Protein AF-A0A2A6BAC3-F1 (afdb_monomer_lite)

Sequence (388 aa):
MCHINDGVEGLDETTTSQSVTVTSRPELYAGLLPLTILSLFLYYRVLLKIYISRKILAYSSFFYKMTWSLAIYDISYVILYFVVEIPQGWQELYGFYHSLNCTVFPQLHWAHQWMSYLAEFSGITLMSISRMLALCYPEGKLSRFVFFFQPPRHYDYHPVALSITRLGDEYSIKFNSNVTIVTSTGGALISAMCYFRIFLALRKRPYRSWNQEVSVIITSFVLFLSLCLMCAYYVVYKYSLISENYDLFFTLRHYTFIVTFFIALVNPWCLMITNDGRIARPHCPSPSPRQNAAATFALQLSAVYFNPSLIKHIRSAPRAQFFRLPLCMRIHSKEPEAHSQRRPETTLRLLSDSLHSLTRYSSYIYFICYYKYCRTSAVDKLLLVRCI

Structure (mmCIF, N/CA/C/O backbone):
data_AF-A0A2A6BAC3-F1
#
_entry.id   AF-A0A2A6BAC3-F1
#
loop_
_atom_site.group_PDB
_atom_site.id
_atom_site.type_symbol
_atom_site.label_atom_id
_atom_site.label_alt_id
_atom_site.label_comp_id
_atom_site.label_asym_id
_atom_site.label_entity_id
_atom_site.label_seq_id
_atom_site.pdbx_PDB_ins_code
_atom_site.Cartn_x
_atom_site.Cartn_y
_atom_site.Cartn_z
_atom_site.occupancy
_atom_site.B_iso_or_equiv
_atom_site.auth_seq_id
_atom_site.auth_comp_id
_atom_site.auth_asym_id
_atom_site.auth_atom_id
_atom_site.pdbx_PDB_model_num
ATOM 1 N N . MET A 1 1 ? 2.332 -0.250 -35.971 1.00 38.41 1 MET A N 1
ATOM 2 C CA . MET A 1 1 ? 3.524 -0.751 -36.680 1.00 38.41 1 MET A CA 1
ATOM 3 C C . MET A 1 1 ? 4.694 0.076 -36.184 1.00 38.41 1 MET A C 1
ATOM 5 O O . MET A 1 1 ? 4.818 1.222 -36.587 1.00 38.41 1 MET A O 1
ATOM 9 N N . CYS A 1 2 ? 5.440 -0.436 -35.206 1.00 36.00 2 CYS A N 1
ATOM 10 C CA . CYS A 1 2 ? 6.671 0.200 -34.738 1.00 36.00 2 CYS A CA 1
ATOM 11 C C . CYS A 1 2 ? 7.813 -0.365 -35.584 1.00 36.00 2 CYS A C 1
ATOM 13 O O . CYS A 1 2 ? 8.006 -1.578 -35.591 1.00 36.00 2 CYS A O 1
ATOM 15 N N . HIS A 1 3 ? 8.501 0.496 -36.331 1.00 36.91 3 HIS A N 1
ATOM 16 C CA . HIS A 1 3 ? 9.719 0.135 -37.049 1.00 36.91 3 HIS A CA 1
ATOM 17 C C . HIS A 1 3 ? 10.823 -0.127 -36.022 1.00 36.91 3 HIS A C 1
ATOM 19 O O . HIS A 1 3 ? 11.243 0.785 -35.313 1.00 36.91 3 HIS A O 1
ATOM 25 N N . ILE A 1 4 ? 11.246 -1.383 -35.920 1.00 41.41 4 ILE A N 1
ATOM 26 C CA . ILE A 1 4 ? 12.475 -1.768 -35.233 1.00 41.41 4 ILE A CA 1
ATOM 27 C C . ILE A 1 4 ? 13.597 -1.503 -36.242 1.00 41.41 4 ILE A C 1
ATOM 29 O O . ILE A 1 4 ? 13.579 -2.049 -37.342 1.00 41.41 4 ILE A O 1
ATOM 33 N N . ASN A 1 5 ? 14.490 -0.571 -35.910 1.00 47.16 5 ASN A N 1
ATOM 34 C CA . ASN A 1 5 ? 15.683 -0.283 -36.699 1.00 47.16 5 ASN A CA 1
ATOM 35 C C . ASN A 1 5 ? 16.741 -1.345 -36.382 1.00 47.16 5 ASN A C 1
ATOM 37 O O . ASN A 1 5 ? 17.378 -1.287 -35.331 1.00 47.16 5 ASN A O 1
ATOM 41 N N . ASP A 1 6 ? 16.929 -2.280 -37.308 1.00 50.25 6 ASP A N 1
ATOM 42 C CA . ASP A 1 6 ? 18.064 -3.198 -37.333 1.00 50.25 6 ASP A CA 1
ATOM 43 C C . ASP A 1 6 ? 19.277 -2.439 -37.890 1.00 50.25 6 ASP A C 1
ATOM 45 O O . ASP A 1 6 ? 19.363 -2.165 -39.086 1.00 50.25 6 ASP A O 1
ATOM 49 N N . GLY A 1 7 ? 20.186 -2.008 -37.017 1.00 52.41 7 GLY A N 1
ATOM 50 C CA . GLY A 1 7 ? 21.325 -1.193 -37.434 1.00 52.41 7 GLY A CA 1
ATOM 51 C C . GLY A 1 7 ? 22.388 -1.035 -36.359 1.00 52.41 7 GLY A C 1
ATOM 52 O O . GLY A 1 7 ? 22.685 0.088 -35.966 1.00 52.41 7 GLY A O 1
ATOM 53 N N . VAL A 1 8 ? 22.948 -2.146 -35.872 1.00 50.44 8 VAL A N 1
ATOM 54 C CA . VAL A 1 8 ? 24.216 -2.142 -35.122 1.00 50.44 8 VAL A CA 1
ATOM 55 C C . VAL A 1 8 ? 25.030 -3.366 -35.547 1.00 50.44 8 VAL A C 1
ATOM 57 O O . VAL A 1 8 ? 24.973 -4.419 -34.920 1.00 50.44 8 VAL A O 1
ATOM 60 N N . GLU A 1 9 ? 25.764 -3.228 -36.650 1.00 53.88 9 GLU A N 1
ATOM 61 C CA . GLU A 1 9 ? 26.861 -4.126 -37.017 1.00 53.88 9 GLU A CA 1
ATOM 62 C C . GLU A 1 9 ? 28.175 -3.528 -36.493 1.00 53.88 9 GLU A C 1
ATOM 64 O O . GLU A 1 9 ? 28.493 -2.376 -36.786 1.00 53.88 9 GLU A O 1
ATOM 69 N N . GLY A 1 10 ? 28.942 -4.316 -35.733 1.00 54.19 10 GLY A N 1
ATOM 70 C CA . GLY A 1 10 ? 30.356 -4.046 -35.459 1.00 54.19 10 GLY A CA 1
ATOM 71 C C . GLY A 1 10 ? 30.684 -3.551 -34.050 1.00 54.19 10 GLY A C 1
ATOM 72 O O . GLY A 1 10 ? 31.073 -2.399 -33.877 1.00 54.19 10 GLY A O 1
ATOM 73 N N . LEU A 1 11 ? 30.620 -4.434 -33.048 1.00 51.16 11 LEU A N 1
ATOM 74 C CA . LEU A 1 11 ? 31.412 -4.273 -31.825 1.00 51.16 11 LEU A CA 1
ATOM 75 C C . LEU A 1 11 ? 32.047 -5.616 -31.440 1.00 51.16 11 LEU A C 1
ATOM 77 O O . LEU A 1 11 ? 31.344 -6.609 -31.276 1.00 51.16 11 LEU A O 1
ATOM 81 N N . ASP A 1 12 ? 33.376 -5.612 -31.341 1.00 54.25 12 ASP A N 1
ATOM 82 C CA . ASP A 1 12 ? 34.245 -6.775 -31.149 1.00 54.25 12 ASP A CA 1
ATOM 83 C C . ASP A 1 12 ? 33.863 -7.659 -29.950 1.00 54.25 12 ASP A C 1
ATOM 85 O O . ASP A 1 12 ? 33.737 -7.221 -28.804 1.00 54.25 12 ASP A O 1
ATOM 89 N N . GLU A 1 13 ? 33.754 -8.953 -30.241 1.00 56.00 13 GLU A N 1
ATOM 90 C CA . GLU A 1 13 ? 33.157 -10.014 -29.425 1.00 56.00 13 GLU A CA 1
ATOM 91 C C . GLU A 1 13 ? 34.132 -10.663 -28.414 1.00 56.00 13 GLU A C 1
ATOM 93 O O . GLU A 1 13 ? 33.906 -11.771 -27.934 1.00 56.00 13 GLU A O 1
ATOM 98 N N . THR A 1 14 ? 35.243 -10.006 -28.064 1.00 55.84 14 THR A N 1
ATOM 99 C CA . THR A 1 14 ? 36.324 -10.620 -27.258 1.00 55.84 14 THR A CA 1
ATOM 100 C C . THR A 1 14 ? 36.360 -10.234 -25.777 1.00 55.84 14 THR A C 1
ATOM 102 O O . THR A 1 14 ? 37.326 -10.558 -25.085 1.00 55.84 14 THR A O 1
ATOM 105 N N . THR A 1 15 ? 35.319 -9.596 -25.237 1.00 55.97 15 THR A N 1
ATOM 106 C CA . THR A 1 15 ? 35.277 -9.265 -23.801 1.00 55.97 15 THR A CA 1
ATOM 107 C C . THR A 1 15 ? 34.501 -10.321 -23.023 1.00 55.97 15 THR A C 1
ATOM 109 O O . THR A 1 15 ? 33.284 -10.258 -22.902 1.00 55.97 15 THR A O 1
ATOM 112 N N . THR A 1 16 ? 35.252 -11.294 -22.508 1.00 50.50 16 THR A N 1
ATOM 113 C CA . THR A 1 16 ? 35.003 -12.050 -21.273 1.00 50.50 16 THR A CA 1
ATOM 114 C C . THR A 1 16 ? 33.527 -12.216 -20.914 1.00 50.50 16 THR A C 1
ATOM 116 O O . THR A 1 16 ? 32.970 -11.460 -20.118 1.00 50.50 16 THR A O 1
ATOM 119 N N . SER A 1 17 ? 32.914 -13.266 -21.451 1.00 50.41 17 SER A N 1
ATOM 120 C CA . SER A 1 17 ? 31.657 -13.832 -20.974 1.00 50.41 17 SER A CA 1
ATOM 121 C C . SER A 1 17 ? 31.826 -14.340 -19.536 1.00 50.41 17 SER A C 1
ATOM 123 O O . SER A 1 17 ? 31.877 -15.542 -19.275 1.00 50.41 17 SER A O 1
ATOM 125 N N . GLN A 1 18 ? 31.931 -13.420 -18.574 1.00 52.75 18 GLN A N 1
ATOM 126 C CA . GLN A 1 18 ? 31.479 -13.684 -17.222 1.00 52.75 18 GLN A CA 1
ATOM 127 C C . GLN A 1 18 ? 29.990 -13.948 -17.365 1.00 52.75 18 GLN A C 1
ATOM 129 O O . GLN A 1 18 ? 29.186 -13.025 -17.487 1.00 52.75 18 GLN A O 1
ATOM 134 N N . SER A 1 19 ? 29.634 -15.231 -17.410 1.00 54.03 19 SER A N 1
ATOM 135 C CA . SER A 1 19 ? 28.278 -15.672 -17.151 1.00 54.03 19 SER A CA 1
ATOM 136 C C . SER A 1 19 ? 27.953 -15.187 -15.745 1.00 54.03 19 SER A C 1
ATOM 138 O O . SER A 1 19 ? 28.226 -15.873 -14.758 1.00 54.03 19 SER A O 1
ATOM 140 N N . VAL A 1 20 ? 27.440 -13.960 -15.641 1.00 56.25 20 VAL A N 1
ATOM 141 C CA . VAL A 1 20 ? 26.692 -13.519 -14.478 1.00 56.25 20 VAL A CA 1
ATOM 142 C C . VAL A 1 20 ? 25.560 -14.521 -14.422 1.00 56.25 20 VAL A C 1
ATOM 144 O O . VAL A 1 20 ? 24.591 -14.428 -15.172 1.00 56.25 20 VAL A O 1
ATOM 147 N N . THR A 1 21 ? 25.754 -15.568 -13.624 1.00 52.88 21 THR A N 1
ATOM 148 C CA . THR A 1 21 ? 24.705 -16.493 -13.245 1.00 52.88 21 THR A CA 1
ATOM 149 C C . THR A 1 21 ? 23.685 -15.609 -12.571 1.00 52.88 21 THR A C 1
ATOM 151 O O . THR A 1 21 ? 23.854 -15.241 -11.409 1.00 52.88 21 THR A O 1
ATOM 154 N N . VAL A 1 22 ? 22.694 -15.173 -13.348 1.00 56.53 22 VAL A N 1
ATOM 155 C CA . VAL A 1 22 ? 21.495 -14.519 -12.855 1.00 56.53 22 VAL A CA 1
ATOM 156 C C . VAL A 1 22 ? 20.888 -15.565 -11.942 1.00 56.53 22 VAL A C 1
ATOM 158 O O . VAL A 1 22 ? 20.222 -16.489 -12.405 1.00 56.53 22 VAL A O 1
ATOM 161 N N . THR A 1 23 ? 21.250 -15.502 -10.659 1.00 55.09 23 THR A N 1
ATOM 162 C CA . THR A 1 23 ? 20.747 -16.395 -9.628 1.00 55.09 23 THR A CA 1
ATOM 163 C C . THR A 1 23 ? 19.246 -16.330 -9.753 1.00 55.09 23 THR A C 1
ATOM 165 O O . THR A 1 23 ? 18.627 -15.264 -9.678 1.00 55.09 23 THR A O 1
ATOM 168 N N . SER A 1 24 ? 18.685 -17.469 -10.129 1.00 55.91 24 SER A N 1
ATOM 169 C CA . SER A 1 24 ? 17.324 -17.542 -10.594 1.00 55.91 24 SER A CA 1
ATOM 170 C C . SER A 1 24 ? 16.431 -17.005 -9.473 1.00 55.91 24 SER A C 1
ATOM 172 O O . SER A 1 24 ? 16.376 -17.561 -8.376 1.00 55.91 24 SER A O 1
ATOM 174 N N . ARG A 1 25 ? 15.683 -15.939 -9.778 1.00 63.88 25 ARG A N 1
ATOM 175 C CA . ARG A 1 25 ? 14.660 -15.337 -8.910 1.00 63.88 25 ARG A CA 1
ATOM 176 C C . ARG A 1 25 ? 13.570 -16.294 -8.354 1.00 63.88 25 ARG A C 1
ATOM 178 O O . ARG A 1 25 ? 12.916 -15.872 -7.401 1.00 63.88 25 ARG A O 1
ATOM 185 N N . PRO A 1 26 ? 13.319 -17.534 -8.850 1.00 67.94 26 PRO A N 1
ATOM 186 C CA . PRO A 1 26 ? 12.272 -18.414 -8.326 1.00 67.94 26 PRO A CA 1
ATOM 187 C C . PRO A 1 26 ? 12.331 -18.712 -6.826 1.00 67.94 26 PRO A C 1
ATOM 189 O O . PRO A 1 26 ? 11.279 -18.922 -6.227 1.00 67.94 26 PRO A O 1
ATOM 192 N N . GLU A 1 27 ? 13.513 -18.719 -6.203 1.00 79.25 27 GLU A N 1
ATOM 193 C CA . GLU A 1 27 ? 13.664 -19.157 -4.805 1.00 79.25 27 GLU A CA 1
ATOM 194 C C . GLU A 1 27 ? 12.944 -18.234 -3.813 1.00 79.25 27 GLU A C 1
ATOM 196 O O . GLU A 1 27 ? 12.233 -18.697 -2.918 1.00 79.25 27 GLU A O 1
ATOM 201 N N . LEU A 1 28 ? 13.053 -16.917 -4.009 1.00 78.19 28 LEU A N 1
ATOM 202 C CA . LEU A 1 28 ? 12.398 -15.932 -3.148 1.00 78.19 28 LEU A CA 1
ATOM 203 C C . LEU A 1 28 ? 10.869 -16.040 -3.244 1.00 78.19 28 LEU A C 1
ATOM 205 O O . LEU A 1 28 ? 10.161 -15.952 -2.240 1.00 78.19 28 LEU A O 1
ATOM 209 N N . TYR A 1 29 ? 10.352 -16.291 -4.447 1.00 80.88 29 TYR A N 1
ATOM 210 C CA . TYR A 1 29 ? 8.918 -16.439 -4.690 1.00 80.88 29 TYR A CA 1
ATOM 211 C C . TYR A 1 29 ? 8.372 -17.769 -4.175 1.00 80.88 29 TYR A C 1
ATOM 213 O O . TYR A 1 29 ? 7.253 -17.805 -3.660 1.00 80.88 29 TYR A O 1
ATOM 221 N N . ALA A 1 30 ? 9.168 -18.839 -4.243 1.00 85.69 30 ALA A N 1
ATOM 222 C CA . ALA A 1 30 ? 8.812 -20.134 -3.678 1.00 85.69 30 ALA A CA 1
ATOM 223 C C . ALA A 1 30 ? 8.570 -20.041 -2.162 1.00 85.69 30 ALA A C 1
ATOM 225 O O . ALA A 1 30 ? 7.640 -20.664 -1.655 1.00 85.69 30 ALA A O 1
ATOM 226 N N . GLY A 1 31 ? 9.334 -19.204 -1.448 1.00 85.81 31 GLY A N 1
ATOM 227 C CA . GLY A 1 31 ? 9.107 -18.932 -0.024 1.00 85.81 31 GLY A CA 1
ATOM 228 C C . GLY A 1 31 ? 7.869 -18.070 0.266 1.00 85.81 31 GLY A C 1
ATOM 229 O O . GLY A 1 31 ? 7.180 -18.277 1.266 1.00 85.81 31 GLY A O 1
ATOM 230 N N . LEU A 1 32 ? 7.548 -17.113 -0.609 1.00 87.50 32 LEU A N 1
ATOM 231 C CA . LEU A 1 32 ? 6.438 -16.171 -0.402 1.00 87.50 32 LEU A CA 1
ATOM 232 C C . LEU A 1 32 ? 5.077 -16.735 -0.808 1.00 87.50 32 LEU A C 1
ATOM 234 O O . LEU A 1 32 ? 4.052 -16.321 -0.260 1.00 87.50 32 LEU A O 1
ATOM 238 N N . LEU A 1 33 ? 5.037 -17.673 -1.753 1.00 90.25 33 LEU A N 1
ATOM 239 C CA . LEU A 1 33 ? 3.790 -18.234 -2.264 1.00 90.25 33 LEU A CA 1
ATOM 240 C C . LEU A 1 33 ? 2.962 -18.952 -1.172 1.00 90.25 33 LEU A C 1
ATOM 242 O O . LEU A 1 33 ? 1.773 -18.645 -1.053 1.00 90.25 33 LEU A O 1
ATOM 246 N N . PRO A 1 34 ? 3.526 -19.816 -0.302 1.00 92.31 34 PRO A N 1
ATOM 247 C CA . PRO A 1 34 ? 2.767 -20.415 0.799 1.00 92.31 34 PRO A CA 1
ATOM 248 C C . PRO A 1 34 ? 2.204 -19.371 1.772 1.00 92.31 34 PRO A C 1
ATOM 250 O O . PRO A 1 34 ? 1.044 -19.460 2.178 1.00 92.31 34 PRO A O 1
ATOM 253 N N . LEU A 1 35 ? 2.999 -18.346 2.105 1.00 90.38 35 LEU A N 1
ATOM 254 C CA . LEU A 1 35 ? 2.569 -17.244 2.974 1.00 90.38 35 LEU A CA 1
ATOM 255 C C . LEU A 1 35 ? 1.433 -16.437 2.338 1.00 90.38 35 LEU A C 1
ATOM 257 O O . LEU A 1 35 ? 0.491 -16.041 3.023 1.00 90.38 35 LEU A O 1
ATOM 261 N N . THR A 1 36 ? 1.493 -16.248 1.020 1.00 90.88 36 THR A N 1
ATOM 262 C CA . THR A 1 36 ? 0.441 -15.607 0.226 1.00 90.88 36 THR A CA 1
ATOM 263 C C . THR A 1 36 ? -0.864 -16.378 0.309 1.00 90.88 36 THR A C 1
ATOM 265 O O . THR A 1 36 ? -1.895 -15.808 0.659 1.00 90.88 36 THR A O 1
ATOM 268 N N . ILE A 1 37 ? -0.821 -17.681 0.019 1.00 93.50 37 ILE A N 1
ATOM 269 C CA . ILE A 1 37 ? -2.000 -18.552 0.038 1.00 93.50 37 ILE A CA 1
ATOM 270 C C . ILE A 1 37 ? -2.631 -18.541 1.431 1.00 93.50 37 ILE A C 1
ATOM 272 O O . ILE A 1 37 ? -3.846 -18.374 1.563 1.00 93.50 37 ILE A O 1
ATOM 276 N N . LEU A 1 38 ? -1.803 -18.643 2.475 1.00 93.06 38 LEU A N 1
ATOM 277 C CA . LEU A 1 38 ? -2.262 -18.559 3.856 1.00 93.06 38 LEU A CA 1
ATOM 278 C C . LEU A 1 38 ? -2.930 -17.207 4.141 1.00 93.06 38 LEU A C 1
ATOM 280 O O . LEU A 1 38 ? -4.048 -17.179 4.648 1.00 93.06 38 LEU A O 1
ATOM 284 N N . SER A 1 39 ? -2.296 -16.092 3.777 1.00 90.88 39 SER A N 1
ATOM 285 C CA . SER A 1 39 ? -2.853 -14.749 3.978 1.00 90.88 39 SER A CA 1
ATOM 286 C C . SER A 1 39 ? -4.191 -14.557 3.260 1.00 90.88 39 SER A C 1
ATOM 288 O O . SER A 1 39 ? -5.161 -14.113 3.876 1.00 90.88 39 SER A O 1
ATOM 290 N N . LEU A 1 40 ? -4.296 -14.976 1.995 1.00 93.75 40 LEU A N 1
ATOM 291 C CA . LEU A 1 40 ? -5.539 -14.919 1.219 1.00 93.75 40 LEU A CA 1
ATOM 292 C C . LEU A 1 40 ? -6.664 -15.725 1.880 1.00 93.75 40 LEU A C 1
ATOM 294 O O . LEU A 1 40 ? -7.804 -15.258 1.951 1.00 93.75 40 LEU A O 1
ATOM 298 N N . PHE A 1 41 ? -6.352 -16.903 2.424 1.00 95.00 41 PHE A N 1
ATOM 299 C CA . PHE A 1 41 ? -7.319 -17.698 3.177 1.00 95.00 41 PHE A CA 1
ATOM 300 C C . PHE A 1 41 ? -7.785 -16.982 4.455 1.00 95.00 41 PHE A C 1
ATOM 302 O O . PHE A 1 41 ? -8.981 -16.969 4.761 1.00 95.00 41 PHE A O 1
ATOM 309 N N . LEU A 1 42 ? -6.873 -16.336 5.190 1.00 92.94 42 LEU A N 1
ATOM 310 C CA . LEU A 1 42 ? -7.222 -15.558 6.383 1.00 92.94 42 LEU A CA 1
ATOM 311 C C . LEU A 1 42 ? -8.089 -14.344 6.025 1.00 92.94 42 LEU A C 1
ATOM 313 O O . LEU A 1 42 ? -9.115 -14.122 6.674 1.00 92.94 42 LEU A O 1
ATOM 317 N N . TYR A 1 43 ? -7.750 -13.613 4.961 1.00 94.12 43 TYR A N 1
ATOM 318 C CA . TYR A 1 43 ? -8.584 -12.531 4.437 1.00 94.12 43 TYR A CA 1
ATOM 319 C C . TYR A 1 43 ? -9.984 -13.009 4.083 1.00 94.12 43 TYR A C 1
ATOM 321 O O . TYR A 1 43 ? -10.962 -12.404 4.523 1.00 94.12 43 TYR A O 1
ATOM 329 N N . TYR A 1 44 ? -10.095 -14.113 3.341 1.00 94.50 44 TYR A N 1
ATOM 330 C CA . TYR A 1 44 ? -11.381 -14.703 2.992 1.00 94.50 44 TYR A CA 1
ATOM 331 C C . TYR A 1 44 ? -12.219 -14.990 4.243 1.00 94.50 44 TYR A C 1
ATOM 333 O O . TYR A 1 44 ? -13.382 -14.592 4.305 1.00 94.50 44 TYR A O 1
ATOM 341 N N . ARG A 1 45 ? -11.633 -15.601 5.282 1.00 93.69 45 ARG A N 1
ATOM 342 C CA . ARG A 1 45 ? -12.345 -15.885 6.542 1.00 93.69 45 ARG A CA 1
ATOM 343 C C . ARG A 1 45 ? -12.787 -14.615 7.269 1.00 93.69 45 ARG A C 1
ATOM 345 O O . ARG A 1 45 ? -13.916 -14.565 7.760 1.00 93.69 45 ARG A O 1
ATOM 352 N N . VAL A 1 46 ? -11.926 -13.599 7.346 1.00 90.44 46 VAL A N 1
ATOM 353 C CA . VAL A 1 46 ? -12.247 -12.311 7.986 1.00 90.44 46 VAL A CA 1
ATOM 354 C C . VAL A 1 46 ? -13.376 -11.606 7.236 1.00 90.44 46 VAL A C 1
ATOM 356 O O . VAL A 1 46 ? -14.362 -11.202 7.857 1.00 90.44 46 VAL A O 1
ATOM 359 N N . LEU A 1 47 ? -13.272 -11.509 5.910 1.00 91.94 47 LEU A N 1
ATOM 360 C CA . LEU A 1 47 ? -14.294 -10.910 5.058 1.00 91.94 47 LEU A CA 1
ATOM 361 C C . LEU A 1 47 ? -15.609 -11.684 5.164 1.00 91.94 47 LEU A C 1
ATOM 363 O O . LEU A 1 47 ? -16.643 -11.087 5.443 1.00 91.94 47 LEU A O 1
ATOM 367 N N . LEU A 1 48 ? -15.590 -13.012 5.064 1.00 93.50 48 LEU A N 1
ATOM 368 C CA . LEU A 1 48 ? -16.793 -13.831 5.214 1.00 93.50 48 LEU A CA 1
ATOM 369 C C . LEU A 1 48 ? -17.481 -13.585 6.566 1.00 93.50 48 LEU A C 1
ATOM 371 O O . LEU A 1 48 ? -18.698 -13.395 6.617 1.00 93.50 48 LEU A O 1
ATOM 375 N N . LYS A 1 49 ? -16.712 -13.509 7.660 1.00 90.75 49 LYS A N 1
ATOM 376 C CA . LYS A 1 49 ? -17.245 -13.219 8.999 1.00 90.75 49 LYS A CA 1
ATOM 377 C C . LYS A 1 49 ? -17.881 -11.830 9.073 1.00 90.75 49 LYS A C 1
ATOM 379 O O . LYS A 1 49 ? -18.988 -11.710 9.600 1.00 90.75 49 LYS A O 1
ATOM 384 N N . ILE A 1 50 ? -17.224 -10.796 8.537 1.00 88.25 50 ILE A N 1
ATOM 385 C CA . ILE A 1 50 ? -17.782 -9.432 8.465 1.00 88.25 50 ILE A CA 1
ATOM 386 C C . ILE A 1 50 ? -19.066 -9.425 7.623 1.00 88.25 50 ILE A C 1
ATOM 388 O O . ILE A 1 50 ? -20.065 -8.832 8.028 1.00 88.25 50 ILE A O 1
ATOM 392 N N . TYR A 1 51 ? -19.065 -10.124 6.486 1.00 91.25 51 TYR A N 1
ATOM 393 C CA . TYR A 1 51 ? -20.200 -10.203 5.572 1.00 91.25 51 TYR A CA 1
ATOM 394 C C . TYR A 1 51 ? -21.422 -10.859 6.221 1.00 91.25 51 TYR A C 1
ATOM 396 O O . TYR A 1 51 ? -22.512 -10.287 6.192 1.00 91.25 51 TYR A O 1
ATOM 404 N N . ILE A 1 52 ? -21.249 -12.025 6.849 1.00 91.88 52 ILE A N 1
ATOM 405 C CA . ILE A 1 52 ? -22.331 -12.736 7.548 1.00 91.88 52 ILE A CA 1
ATOM 406 C C . ILE A 1 52 ? -22.853 -11.888 8.717 1.00 91.88 52 ILE A C 1
ATOM 408 O O . ILE A 1 52 ? -24.062 -11.787 8.930 1.00 91.88 52 ILE A O 1
ATOM 412 N N . SER A 1 53 ? -21.952 -11.208 9.430 1.00 87.81 53 SER A N 1
ATOM 413 C CA . SER A 1 53 ? -22.282 -10.432 10.629 1.00 87.81 53 SER A CA 1
ATOM 414 C C . SER A 1 53 ? -22.775 -9.010 10.337 1.00 87.81 53 SER A C 1
ATOM 416 O O . SER A 1 53 ? -23.102 -8.277 11.268 1.00 87.81 53 SER A O 1
ATOM 418 N N . ARG A 1 54 ? -22.899 -8.605 9.064 1.00 85.25 54 ARG A N 1
ATOM 419 C CA . ARG A 1 54 ? -23.247 -7.228 8.656 1.00 85.25 54 ARG A CA 1
ATOM 420 C C . ARG A 1 54 ? -24.586 -6.712 9.192 1.00 85.25 54 ARG A C 1
ATOM 422 O O . ARG A 1 54 ? -24.789 -5.505 9.253 1.00 85.25 54 ARG A O 1
ATOM 429 N N . LYS A 1 55 ? -25.507 -7.615 9.555 1.00 83.50 55 LYS A N 1
ATOM 430 C CA . LYS A 1 55 ? -26.813 -7.263 10.142 1.00 83.50 55 LYS A CA 1
ATOM 431 C C . LYS A 1 55 ? -26.691 -6.750 11.583 1.00 83.50 55 LYS A C 1
ATOM 433 O O . LYS A 1 55 ? -27.593 -6.076 12.067 1.00 83.50 55 LYS A O 1
ATOM 438 N N . ILE A 1 56 ? -25.594 -7.064 12.270 1.00 82.56 56 ILE A N 1
ATOM 439 C CA . ILE A 1 56 ? -25.332 -6.610 13.634 1.00 82.56 56 ILE A CA 1
ATOM 440 C C . ILE A 1 56 ? -24.759 -5.190 13.557 1.00 82.56 56 ILE A C 1
ATOM 442 O O . ILE A 1 56 ? -23.748 -4.961 12.893 1.00 82.56 56 ILE A O 1
ATOM 446 N N . LEU A 1 57 ? -25.372 -4.243 14.278 1.00 74.50 57 LEU A N 1
ATOM 447 C CA . LEU A 1 57 ? -25.029 -2.813 14.231 1.00 74.50 57 LEU A CA 1
ATOM 448 C C . LEU A 1 57 ? -23.522 -2.549 14.433 1.00 74.50 57 LEU A C 1
ATOM 450 O O . LEU A 1 57 ? -22.954 -1.678 13.778 1.00 74.50 57 LEU A O 1
ATOM 454 N N . ALA A 1 58 ? -22.848 -3.351 15.264 1.00 72.50 58 ALA A N 1
ATOM 455 C CA . ALA A 1 58 ? -21.406 -3.255 15.502 1.00 72.50 58 ALA A CA 1
ATOM 456 C C . ALA A 1 58 ? -20.556 -3.400 14.221 1.00 72.50 58 ALA A C 1
ATOM 458 O O . ALA A 1 58 ? -19.583 -2.660 14.045 1.00 72.50 58 ALA A O 1
ATOM 459 N N . TYR A 1 59 ? -20.949 -4.290 13.301 1.00 73.50 59 TYR A N 1
ATOM 460 C CA . TYR A 1 59 ? -20.251 -4.542 12.032 1.00 73.50 59 TYR A CA 1
ATOM 461 C C . TYR A 1 59 ? -20.554 -3.495 10.951 1.00 73.50 59 TYR A C 1
ATOM 463 O O . TYR A 1 59 ? -19.877 -3.453 9.928 1.00 73.50 59 TYR A O 1
ATOM 471 N N . SER A 1 60 ? -21.522 -2.604 11.188 1.00 70.62 60 SER A N 1
ATOM 472 C CA . SER A 1 60 ? -21.801 -1.454 10.315 1.00 70.62 60 SER A CA 1
ATOM 473 C C . SER A 1 60 ? -20.906 -0.239 10.594 1.00 70.62 60 SER A C 1
ATOM 475 O O . SER A 1 60 ? -20.978 0.763 9.874 1.00 70.62 60 SER A O 1
ATOM 477 N N . SER A 1 61 ? -20.061 -0.315 11.631 1.00 80.00 61 SER A N 1
ATOM 478 C CA . SER A 1 61 ? -19.185 0.785 12.031 1.00 80.00 61 SER A CA 1
ATOM 479 C C . SER A 1 61 ? -18.143 1.132 10.963 1.00 80.00 61 SER A C 1
ATOM 481 O O . SER A 1 61 ? -17.749 0.305 10.137 1.00 80.00 61 SER A O 1
ATOM 483 N N . PHE A 1 62 ? -17.679 2.385 10.995 1.00 80.31 62 PHE A N 1
ATOM 484 C CA . PHE A 1 62 ? -16.648 2.901 10.090 1.00 80.31 62 PHE A CA 1
ATOM 485 C C . PHE A 1 62 ? -15.395 2.012 10.068 1.00 80.31 62 PHE A C 1
ATOM 487 O O . PHE A 1 62 ? -14.855 1.744 8.999 1.00 80.31 62 PHE A O 1
ATOM 494 N N . PHE A 1 63 ? -15.006 1.478 11.230 1.00 82.00 63 PHE A N 1
ATOM 495 C CA . PHE A 1 63 ? -13.870 0.573 11.371 1.00 82.00 63 PHE A CA 1
ATOM 496 C C . PHE A 1 63 ? -13.975 -0.650 10.448 1.00 82.00 63 PHE A C 1
ATOM 498 O O . PHE A 1 63 ? -13.095 -0.854 9.621 1.00 82.00 63 PHE A O 1
ATOM 505 N N . TYR A 1 64 ? -15.075 -1.412 10.503 1.00 83.06 64 TYR A N 1
ATOM 506 C CA . TYR A 1 64 ? -15.219 -2.613 9.669 1.00 83.06 64 TYR A CA 1
ATOM 507 C C . TYR A 1 64 ? -15.345 -2.295 8.177 1.00 83.06 64 TYR A C 1
ATOM 509 O O . TYR A 1 64 ? -14.880 -3.077 7.352 1.00 83.06 64 TYR A O 1
ATOM 517 N N . LYS A 1 65 ? -15.920 -1.140 7.812 1.00 84.44 65 LYS A N 1
ATOM 518 C CA . LYS A 1 65 ? -15.956 -0.683 6.410 1.00 84.44 65 LYS A CA 1
ATOM 519 C C . LYS A 1 65 ? -14.556 -0.363 5.881 1.00 84.44 65 LYS A C 1
ATOM 521 O O . LYS A 1 65 ? -14.231 -0.729 4.751 1.00 84.44 65 LYS A O 1
ATOM 526 N N . MET A 1 66 ? -13.723 0.281 6.699 1.00 84.75 66 MET A N 1
ATOM 527 C CA . MET A 1 66 ? -12.322 0.550 6.369 1.00 84.75 66 MET A CA 1
ATOM 528 C C . MET A 1 66 ? -11.517 -0.742 6.277 1.00 84.75 66 MET A C 1
ATOM 530 O O . MET A 1 66 ? -10.823 -0.946 5.289 1.00 84.75 66 MET A O 1
ATOM 534 N N . THR A 1 67 ? -11.676 -1.641 7.249 1.00 87.12 67 THR A N 1
ATOM 535 C CA . THR A 1 67 ? -11.067 -2.975 7.239 1.00 87.12 67 THR A CA 1
ATOM 536 C C . THR A 1 67 ? -11.415 -3.754 5.975 1.00 87.12 67 THR A C 1
ATOM 538 O O . THR A 1 67 ? -10.532 -4.321 5.342 1.00 87.12 67 THR A O 1
ATOM 541 N N . TRP A 1 68 ? -12.693 -3.767 5.594 1.00 89.12 68 TRP A N 1
ATOM 542 C CA . TRP A 1 68 ? -13.154 -4.428 4.379 1.00 89.12 68 TRP A CA 1
ATOM 543 C C . TRP A 1 68 ? -12.496 -3.841 3.130 1.00 89.12 68 TRP A C 1
ATOM 545 O O . TRP A 1 68 ? -12.025 -4.581 2.272 1.00 89.12 68 TRP A O 1
ATOM 555 N N . SER A 1 69 ? -12.459 -2.510 3.032 1.00 89.12 69 SER A N 1
ATOM 556 C CA . SER A 1 69 ? -11.882 -1.820 1.875 1.00 89.12 69 SER A CA 1
ATOM 557 C C . SER A 1 69 ? -10.383 -2.086 1.761 1.00 89.12 69 SER A C 1
ATOM 559 O O . SER A 1 69 ? -9.911 -2.422 0.681 1.00 89.12 69 SER A O 1
ATOM 561 N N . LEU A 1 70 ? -9.657 -1.993 2.878 1.00 91.12 70 LEU A N 1
ATOM 562 C CA . LEU A 1 70 ? -8.224 -2.265 2.939 1.00 91.12 70 LEU A CA 1
ATOM 563 C C . LEU A 1 70 ? -7.914 -3.714 2.547 1.00 91.12 70 LEU A C 1
ATOM 565 O O . LEU A 1 70 ? -7.088 -3.936 1.674 1.00 91.12 70 LEU A O 1
ATOM 569 N N . ALA A 1 71 ? -8.666 -4.679 3.082 1.00 92.50 71 ALA A N 1
ATOM 570 C CA . ALA A 1 71 ? -8.512 -6.086 2.724 1.00 92.50 71 ALA A CA 1
ATOM 571 C C . ALA A 1 71 ? -8.717 -6.355 1.223 1.00 92.50 71 ALA A C 1
ATOM 573 O O . ALA A 1 71 ? -8.026 -7.195 0.657 1.00 92.50 71 ALA A O 1
ATOM 574 N N . ILE A 1 72 ? -9.645 -5.652 0.558 1.00 91.81 72 ILE A N 1
ATOM 575 C CA . ILE A 1 72 ? -9.793 -5.763 -0.901 1.00 91.81 72 ILE A CA 1
ATOM 576 C C . ILE A 1 72 ? -8.526 -5.279 -1.605 1.00 91.81 72 ILE A C 1
ATOM 578 O O . ILE A 1 72 ? -8.044 -5.985 -2.489 1.00 91.81 72 ILE A O 1
ATOM 582 N N . TYR A 1 73 ? -7.990 -4.115 -1.218 1.00 93.44 73 TYR A N 1
ATOM 583 C CA . TYR A 1 73 ? -6.754 -3.588 -1.801 1.00 93.44 73 TYR A CA 1
ATOM 584 C C . TYR A 1 73 ? -5.586 -4.550 -1.591 1.00 93.44 73 TYR A C 1
ATOM 586 O O . TYR A 1 73 ? -4.940 -4.902 -2.573 1.00 93.44 73 TYR A O 1
ATOM 594 N N . ASP A 1 74 ? -5.402 -5.069 -0.377 1.00 94.00 74 ASP A N 1
ATOM 595 C CA . ASP A 1 74 ? -4.335 -6.017 -0.049 1.00 94.00 74 ASP A CA 1
ATOM 596 C C . ASP A 1 74 ? -4.434 -7.303 -0.892 1.00 94.00 74 ASP A C 1
ATOM 598 O O . ASP A 1 74 ? -3.460 -7.718 -1.519 1.00 94.00 74 ASP A O 1
ATOM 602 N N . ILE A 1 75 ? -5.626 -7.911 -0.987 1.00 94.50 75 ILE A N 1
ATOM 603 C CA . ILE A 1 75 ? -5.859 -9.112 -1.811 1.00 94.50 75 ILE A CA 1
ATOM 604 C C . ILE A 1 75 ? -5.570 -8.824 -3.285 1.00 94.50 75 ILE A C 1
ATOM 606 O O . ILE A 1 75 ? -4.865 -9.589 -3.944 1.00 94.50 75 ILE A O 1
ATOM 610 N N . SER A 1 76 ? -6.124 -7.732 -3.815 1.00 94.69 76 SER A N 1
ATOM 611 C CA . SER A 1 76 ? -5.961 -7.376 -5.227 1.00 94.69 76 SER A CA 1
ATOM 612 C C . SER A 1 76 ? -4.514 -7.036 -5.580 1.00 94.69 76 SER A C 1
ATOM 614 O O . SER A 1 76 ? -4.034 -7.473 -6.626 1.00 94.69 76 SER A O 1
ATOM 616 N N . TYR A 1 77 ? -3.802 -6.357 -4.676 1.00 93.75 77 TYR A N 1
ATOM 617 C CA . TYR A 1 77 ? -2.386 -6.048 -4.806 1.00 93.75 77 TYR A CA 1
ATOM 618 C C . TYR A 1 77 ? -1.563 -7.327 -4.880 1.00 93.75 77 TYR A C 1
ATOM 620 O O . TYR A 1 77 ? -0.793 -7.499 -5.818 1.00 93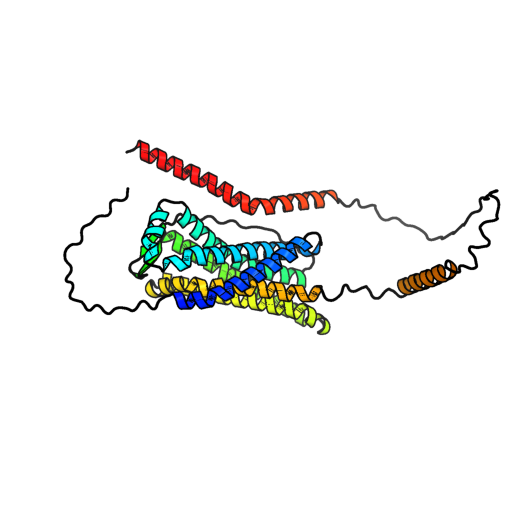.75 77 TYR A O 1
ATOM 628 N N . VAL A 1 78 ? -1.774 -8.252 -3.943 1.00 93.12 78 VAL A N 1
ATOM 629 C CA . VAL A 1 78 ? -1.058 -9.528 -3.899 1.00 93.12 78 VAL A CA 1
ATOM 630 C C . VAL A 1 78 ? -1.306 -10.349 -5.167 1.00 93.12 78 VAL A C 1
ATOM 632 O O . VAL A 1 78 ? -0.354 -10.826 -5.777 1.00 93.12 78 VAL A O 1
ATOM 635 N N . ILE A 1 79 ? -2.557 -10.473 -5.620 1.00 92.81 79 ILE A N 1
ATOM 636 C CA . ILE A 1 79 ? -2.874 -11.212 -6.854 1.00 92.81 79 ILE A CA 1
ATOM 637 C C . ILE A 1 79 ? -2.179 -10.574 -8.062 1.00 92.81 79 ILE A C 1
ATOM 639 O O . ILE A 1 79 ? -1.505 -11.274 -8.817 1.00 92.81 79 ILE A O 1
ATOM 643 N N . LEU A 1 80 ? -2.309 -9.256 -8.246 1.00 92.88 80 LEU A N 1
ATOM 644 C CA . LEU A 1 80 ? -1.676 -8.565 -9.372 1.00 92.88 80 LEU A CA 1
ATOM 645 C C . LEU A 1 80 ? -0.152 -8.620 -9.298 1.00 92.88 80 LEU A C 1
ATOM 647 O O . LEU A 1 80 ? 0.496 -8.771 -10.329 1.00 92.88 80 LEU A O 1
ATOM 651 N N . TYR A 1 81 ? 0.421 -8.581 -8.099 1.00 90.38 81 TYR A N 1
ATOM 652 C CA . TYR A 1 81 ? 1.854 -8.728 -7.903 1.00 90.38 81 TYR A CA 1
ATOM 653 C C . TYR A 1 81 ? 2.350 -10.090 -8.413 1.00 90.38 81 TYR A C 1
ATOM 655 O O . TYR A 1 81 ? 3.277 -10.142 -9.221 1.00 90.38 81 TYR A O 1
ATOM 663 N N . PHE A 1 82 ? 1.690 -11.186 -8.021 1.00 90.81 82 PHE A N 1
ATOM 664 C CA . PHE A 1 82 ? 2.064 -12.535 -8.462 1.00 90.81 82 PHE A CA 1
ATOM 665 C C . PHE A 1 82 ? 1.828 -12.778 -9.953 1.00 90.81 82 PHE A C 1
ATOM 667 O O . PHE A 1 82 ? 2.639 -13.436 -10.599 1.00 90.81 82 PHE A O 1
ATOM 674 N N . VAL A 1 83 ? 0.733 -12.253 -10.503 1.00 91.81 83 VAL A N 1
ATOM 675 C CA . VAL A 1 83 ? 0.360 -12.478 -11.908 1.00 91.81 83 VAL A CA 1
ATOM 676 C C . VAL A 1 83 ? 1.148 -11.578 -12.862 1.00 91.81 83 VAL A C 1
ATOM 678 O O . VAL A 1 83 ? 1.389 -11.970 -13.999 1.00 91.81 83 VAL A O 1
ATOM 681 N N . VAL A 1 84 ? 1.529 -10.370 -12.433 1.00 91.31 84 VAL A N 1
ATOM 682 C CA . VAL A 1 84 ? 2.021 -9.325 -13.343 1.00 91.31 84 VAL A CA 1
ATOM 683 C C . VAL A 1 84 ? 3.397 -8.795 -12.981 1.00 91.31 84 VAL A C 1
ATOM 685 O O . VAL A 1 84 ? 4.160 -8.514 -13.899 1.00 91.31 84 VAL A O 1
ATOM 688 N N . GLU A 1 85 ? 3.740 -8.617 -11.707 1.00 88.00 85 GLU A N 1
ATOM 689 C CA . GLU A 1 85 ? 5.030 -8.018 -11.333 1.00 88.00 85 GLU A CA 1
ATOM 690 C C . GLU A 1 85 ? 6.143 -9.068 -11.247 1.00 88.00 85 GLU A C 1
ATOM 692 O O . GLU A 1 85 ? 7.221 -8.848 -11.788 1.00 88.00 85 GLU A O 1
ATOM 697 N N . ILE A 1 86 ? 5.881 -10.232 -10.644 1.00 87.94 86 ILE A N 1
ATOM 698 C CA . ILE A 1 86 ? 6.859 -11.333 -10.573 1.00 87.94 86 ILE A CA 1
ATOM 699 C C . ILE A 1 86 ? 7.329 -11.774 -11.968 1.00 87.94 86 ILE A C 1
ATOM 701 O O . ILE A 1 86 ? 8.545 -11.835 -12.190 1.00 87.94 86 ILE A O 1
ATOM 705 N N . PRO A 1 87 ? 6.429 -12.032 -12.938 1.00 90.00 87 PRO A N 1
ATOM 706 C CA . PRO A 1 87 ? 6.860 -12.574 -14.218 1.00 90.00 87 PRO A CA 1
ATOM 707 C C . PRO A 1 87 ? 7.573 -11.541 -15.110 1.00 90.00 87 PRO A C 1
ATOM 709 O O . PRO A 1 87 ? 8.194 -11.934 -16.092 1.00 90.00 87 PRO A O 1
ATOM 712 N N . GLN A 1 88 ? 7.597 -10.243 -14.753 1.00 87.19 88 GLN A N 1
ATOM 713 C CA . GLN A 1 88 ? 8.435 -9.235 -15.439 1.00 87.19 88 GLN A CA 1
ATOM 714 C C . GLN A 1 88 ? 9.931 -9.541 -15.326 1.00 87.19 88 GLN A C 1
ATOM 716 O O . GLN A 1 88 ? 10.730 -8.988 -16.075 1.00 87.19 88 GLN A O 1
ATOM 721 N N . GLY A 1 89 ? 10.329 -10.394 -14.380 1.00 83.69 89 GLY A N 1
ATOM 722 C CA . GLY A 1 89 ? 11.699 -10.882 -14.276 1.00 83.69 89 GLY A CA 1
ATOM 723 C C . GLY A 1 89 ? 12.035 -12.070 -15.172 1.00 83.69 89 GLY A C 1
ATOM 724 O O . GLY A 1 89 ? 13.185 -12.496 -15.141 1.00 83.69 89 GLY A O 1
ATOM 725 N N . TRP A 1 90 ? 11.066 -12.641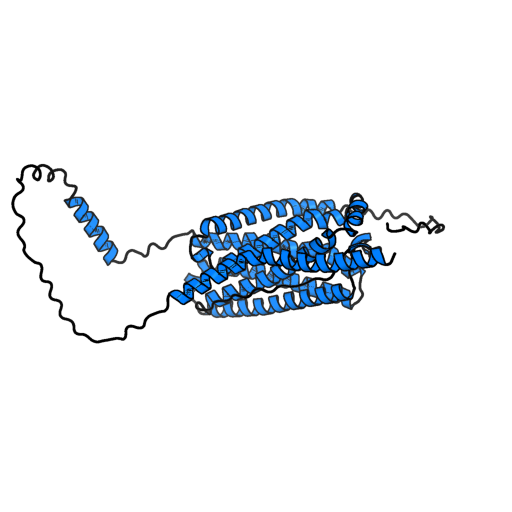 -15.891 1.00 86.88 90 TRP A N 1
ATOM 726 C CA . TRP A 1 90 ? 11.254 -13.840 -16.711 1.00 86.88 90 TRP A CA 1
ATOM 727 C C . TRP A 1 90 ? 11.462 -13.429 -18.165 1.00 86.88 90 TRP A C 1
ATOM 729 O O . TRP A 1 90 ? 10.573 -12.839 -18.784 1.00 86.88 90 TRP A O 1
ATOM 739 N N . GLN A 1 91 ? 12.648 -13.720 -18.698 1.00 87.19 91 GLN A N 1
ATOM 740 C CA . GLN A 1 91 ? 13.055 -13.296 -20.040 1.00 87.19 91 GLN A CA 1
ATOM 741 C C . GLN A 1 91 ? 12.125 -13.864 -21.120 1.00 87.19 91 GLN A C 1
ATOM 743 O O . GLN A 1 91 ? 11.808 -13.189 -22.097 1.00 87.19 91 GLN A O 1
ATOM 748 N N . GLU A 1 92 ? 11.597 -15.063 -20.895 1.00 89.81 92 GLU A N 1
ATOM 749 C CA . GLU A 1 92 ? 10.661 -15.763 -21.773 1.00 89.81 92 GLU A CA 1
ATOM 750 C C . GLU A 1 92 ? 9.342 -14.997 -21.956 1.00 89.81 92 GLU A C 1
ATOM 752 O O . GLU A 1 92 ? 8.667 -15.140 -22.975 1.00 89.81 92 GLU A O 1
ATOM 757 N N . LEU A 1 93 ? 8.970 -14.150 -20.990 1.00 90.88 93 LEU A N 1
ATOM 758 C CA . LEU A 1 93 ? 7.752 -13.343 -21.038 1.00 90.88 93 LEU A CA 1
ATOM 759 C C . LEU A 1 93 ? 7.980 -11.931 -21.578 1.00 90.88 93 LEU A C 1
ATOM 761 O O . LEU A 1 93 ? 7.022 -11.165 -21.694 1.00 90.88 93 LEU A O 1
ATOM 765 N N . TYR A 1 94 ? 9.206 -11.563 -21.953 1.00 91.44 94 TYR A N 1
ATOM 766 C CA . TYR A 1 94 ? 9.497 -10.201 -22.404 1.00 91.44 94 TYR A CA 1
ATOM 767 C C . TYR A 1 94 ? 8.696 -9.813 -23.651 1.00 91.44 94 TYR A C 1
ATOM 769 O O . TYR A 1 94 ? 8.102 -8.733 -23.690 1.00 91.44 94 TYR A O 1
ATOM 777 N N . GLY A 1 95 ? 8.577 -10.724 -24.623 1.00 90.50 95 GLY A N 1
ATOM 778 C CA . GLY A 1 95 ? 7.739 -10.515 -25.808 1.00 90.50 95 GLY A CA 1
ATOM 779 C C . GLY A 1 95 ? 6.259 -10.309 -25.461 1.00 90.50 95 GLY A C 1
ATOM 780 O O . GLY A 1 95 ? 5.603 -9.430 -26.023 1.00 90.50 95 GLY A O 1
ATOM 781 N N . PHE A 1 96 ? 5.748 -11.050 -24.472 1.00 93.00 96 PHE A N 1
ATOM 782 C CA . PHE A 1 96 ? 4.384 -10.875 -23.972 1.00 93.00 96 PHE A CA 1
ATOM 783 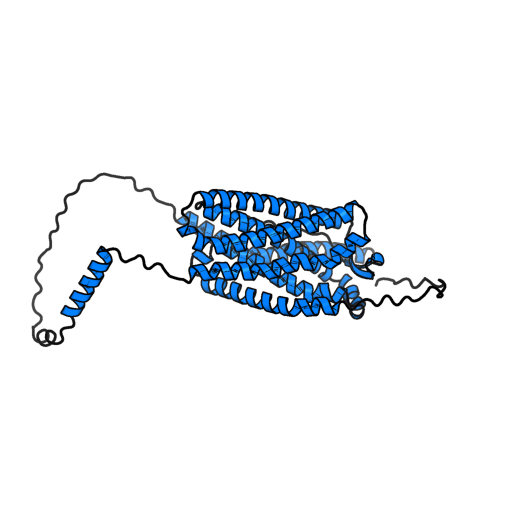C C . PHE A 1 96 ? 4.188 -9.479 -23.363 1.00 93.00 96 PHE A C 1
ATOM 785 O O . PHE A 1 96 ? 3.285 -8.762 -23.793 1.00 93.00 96 PHE A O 1
ATOM 792 N N . TYR A 1 97 ? 5.050 -9.037 -22.442 1.00 91.38 97 TYR A N 1
ATOM 793 C CA . TYR A 1 97 ? 4.937 -7.697 -21.847 1.00 91.38 97 TYR A CA 1
ATOM 794 C C . TYR A 1 97 ? 5.075 -6.574 -22.875 1.00 91.38 97 TYR A C 1
ATOM 796 O O . TYR A 1 97 ? 4.338 -5.589 -22.802 1.00 91.38 97 TYR A O 1
ATOM 804 N N . HIS A 1 98 ? 5.958 -6.731 -23.861 1.00 90.38 98 HIS A N 1
ATOM 805 C CA . HIS A 1 98 ? 6.105 -5.755 -24.934 1.00 90.38 98 HIS A CA 1
ATOM 806 C C . HIS A 1 98 ? 4.825 -5.644 -25.778 1.00 90.38 98 HIS A C 1
ATOM 808 O O . HIS A 1 98 ? 4.375 -4.539 -26.086 1.00 90.38 98 HIS A O 1
ATOM 814 N N . SER A 1 99 ? 4.165 -6.772 -26.069 1.00 93.19 99 SER A N 1
ATOM 815 C CA . SER A 1 99 ? 2.880 -6.776 -26.786 1.00 93.19 99 SER A CA 1
ATOM 816 C C . SER A 1 99 ? 1.765 -6.029 -26.032 1.00 93.19 99 SER A C 1
ATOM 818 O O . SER A 1 99 ? 0.862 -5.462 -26.652 1.00 93.19 99 SER A O 1
ATOM 820 N N . LEU A 1 100 ? 1.857 -5.937 -24.697 1.00 91.00 100 LEU A N 1
ATOM 821 C CA . LEU A 1 100 ? 0.884 -5.225 -23.865 1.00 91.00 100 LEU A CA 1
ATOM 822 C C . LEU A 1 100 ? 1.001 -3.698 -23.947 1.00 91.00 100 LEU A C 1
ATOM 824 O O . LEU A 1 100 ? 0.065 -3.014 -23.529 1.00 91.00 100 LEU A O 1
ATOM 828 N N . ASN A 1 101 ? 2.079 -3.137 -24.503 1.00 86.88 101 ASN A N 1
ATOM 829 C CA . ASN A 1 101 ? 2.279 -1.683 -24.594 1.00 86.88 101 ASN A CA 1
ATOM 830 C C . ASN A 1 101 ? 1.207 -0.949 -25.397 1.00 86.88 101 ASN A C 1
ATOM 832 O O . ASN A 1 101 ? 0.899 0.207 -25.117 1.00 86.88 101 ASN A O 1
ATOM 836 N N . CYS A 1 102 ? 0.603 -1.628 -26.370 1.00 84.56 102 CYS A N 1
ATOM 837 C CA . CYS A 1 102 ? -0.486 -1.071 -27.170 1.00 84.56 102 CYS A CA 1
ATOM 838 C C . CYS A 1 102 ? -1.862 -1.201 -26.490 1.00 84.56 102 CYS A C 1
ATOM 840 O O . CYS A 1 102 ? -2.879 -0.827 -27.076 1.00 84.56 102 CYS A O 1
ATOM 842 N N . THR A 1 103 ? -1.912 -1.729 -25.265 1.00 91.19 103 THR A N 1
ATOM 843 C CA . THR A 1 103 ? -3.141 -1.950 -24.493 1.00 91.19 103 THR A CA 1
ATOM 844 C C . THR A 1 103 ? -3.236 -0.987 -23.306 1.00 91.19 103 THR A C 1
ATOM 846 O O . THR A 1 103 ? -2.297 -0.257 -23.001 1.00 91.19 103 THR A O 1
ATOM 849 N N . VAL A 1 104 ? -4.379 -0.999 -22.610 1.00 86.62 104 VAL A N 1
ATOM 850 C CA . VAL A 1 104 ? -4.605 -0.222 -21.371 1.00 86.62 104 VAL A CA 1
ATOM 851 C C . VAL A 1 104 ? -4.009 -0.897 -20.121 1.00 86.62 104 VAL A C 1
ATOM 853 O O . VAL A 1 104 ? -4.051 -0.370 -19.006 1.00 86.62 104 VAL A O 1
ATOM 856 N N . PHE A 1 105 ? -3.496 -2.116 -20.281 1.00 89.75 105 PHE A N 1
ATOM 857 C CA . PHE A 1 105 ? -3.056 -2.946 -19.172 1.00 89.75 105 PHE A CA 1
ATOM 858 C C . PHE A 1 105 ? -1.867 -2.363 -18.385 1.00 89.75 105 PHE A C 1
ATOM 860 O O . PHE A 1 105 ? -1.944 -2.361 -17.155 1.00 89.75 105 PHE A O 1
ATOM 867 N N . PRO A 1 106 ? -0.805 -1.809 -19.014 1.00 86.75 106 PRO A N 1
ATOM 868 C CA . PRO A 1 106 ? 0.307 -1.200 -18.278 1.00 86.75 106 PRO A CA 1
ATOM 869 C C . PRO A 1 106 ? -0.147 -0.059 -17.359 1.00 86.75 106 PRO A C 1
ATOM 871 O O . PRO A 1 106 ? 0.326 0.058 -16.225 1.00 86.75 106 PRO A O 1
ATOM 874 N N . GLN A 1 107 ? -1.094 0.763 -17.827 1.00 85.25 107 GLN A N 1
ATOM 875 C CA . GLN A 1 107 ? -1.613 1.902 -17.073 1.00 85.25 107 GLN A CA 1
ATOM 876 C C . GLN A 1 107 ? -2.511 1.441 -15.925 1.00 85.25 107 GLN A C 1
ATOM 878 O O . GLN A 1 107 ? -2.356 1.929 -14.809 1.00 85.25 107 GLN A O 1
ATOM 883 N N . LEU A 1 108 ? -3.402 0.471 -16.166 1.00 87.88 108 LEU A N 1
ATOM 884 C CA . LEU A 1 108 ? -4.244 -0.101 -15.109 1.00 87.88 108 LEU A CA 1
ATOM 885 C C . LEU A 1 108 ? -3.413 -0.788 -14.031 1.00 87.88 108 LEU A C 1
ATOM 887 O O . LEU A 1 108 ? -3.684 -0.598 -12.848 1.00 87.88 108 LEU A O 1
ATOM 891 N N . HIS A 1 109 ? -2.393 -1.549 -14.424 1.00 90.94 109 HIS A N 1
ATOM 892 C CA . HIS A 1 109 ? -1.508 -2.214 -13.478 1.00 90.94 109 HIS A CA 1
ATOM 893 C C . HIS A 1 109 ? -0.784 -1.199 -12.585 1.00 90.94 109 HIS A C 1
ATOM 895 O O . HIS A 1 109 ? -0.806 -1.320 -11.359 1.00 90.94 109 HIS A O 1
ATOM 901 N N . TRP A 1 110 ? -0.178 -0.171 -13.184 1.00 87.75 110 TRP A N 1
ATOM 902 C CA . TRP A 1 110 ? 0.506 0.879 -12.430 1.00 87.75 110 TRP A CA 1
ATOM 903 C C . TRP A 1 110 ? -0.443 1.649 -11.500 1.00 87.75 110 TRP A C 1
ATOM 905 O O . TRP A 1 110 ? -0.142 1.824 -10.317 1.00 87.75 110 TRP A O 1
ATOM 915 N N . ALA A 1 111 ? -1.609 2.049 -12.013 1.00 87.75 111 ALA A N 1
ATOM 916 C CA . ALA A 1 111 ? -2.626 2.747 -11.236 1.00 87.75 111 ALA A CA 1
ATOM 917 C C . ALA A 1 111 ? -3.124 1.921 -10.066 1.00 87.75 111 ALA A C 1
ATOM 919 O O . ALA A 1 111 ? -3.214 2.435 -8.952 1.00 87.75 111 ALA A O 1
ATOM 920 N N . HIS A 1 112 ? -3.381 0.638 -10.293 1.00 91.06 112 HIS A N 1
ATOM 921 C CA . HIS A 1 112 ? -3.785 -0.262 -9.236 1.00 91.06 112 HIS A CA 1
ATOM 922 C C . HIS A 1 112 ? -2.727 -0.345 -8.132 1.00 91.06 112 HIS A C 1
ATOM 924 O O . HIS A 1 112 ? -3.043 -0.109 -6.971 1.00 91.06 112 HIS A O 1
ATOM 930 N N . GLN A 1 113 ? -1.468 -0.612 -8.486 1.00 91.19 113 GLN A N 1
ATOM 931 C CA . GLN A 1 113 ? -0.394 -0.764 -7.507 1.00 91.19 113 GLN A CA 1
ATOM 932 C C . GLN A 1 113 ? -0.189 0.495 -6.662 1.00 91.19 113 GLN A C 1
ATOM 934 O O . GLN A 1 113 ? -0.104 0.419 -5.438 1.00 91.19 113 GLN A O 1
ATOM 939 N N . TRP A 1 114 ? -0.155 1.665 -7.297 1.00 89.25 114 TRP A N 1
ATOM 940 C CA . TRP A 1 114 ? 0.006 2.917 -6.566 1.00 89.25 114 TRP A CA 1
ATOM 941 C C . TRP A 1 114 ? -1.207 3.240 -5.687 1.00 89.25 114 TRP A C 1
ATOM 943 O O . TRP A 1 114 ? -1.041 3.698 -4.557 1.00 89.25 114 TRP A O 1
ATOM 953 N N . MET A 1 115 ? -2.423 2.959 -6.166 1.00 90.00 115 MET A N 1
ATOM 954 C CA . MET A 1 115 ? -3.636 3.105 -5.360 1.00 90.00 115 MET A CA 1
ATOM 955 C C . MET A 1 115 ? -3.634 2.168 -4.152 1.00 90.00 115 MET A C 1
ATOM 957 O O . MET A 1 115 ? -4.047 2.601 -3.078 1.00 90.00 115 MET A O 1
ATOM 961 N N . SER A 1 116 ? -3.134 0.939 -4.289 1.00 93.00 116 SER A N 1
ATOM 962 C CA . SER A 1 116 ? -2.985 0.009 -3.167 1.00 93.00 116 SER A CA 1
ATOM 963 C C . SER A 1 116 ? -2.026 0.557 -2.109 1.00 93.00 116 SER A C 1
ATOM 965 O O . SER A 1 116 ? -2.382 0.577 -0.936 1.00 93.00 116 SER A O 1
ATOM 967 N N . TYR A 1 117 ? -0.891 1.148 -2.500 1.00 92.56 117 TYR A N 1
ATOM 968 C CA . TYR A 1 117 ? 0.025 1.792 -1.543 1.00 92.56 117 TYR A CA 1
ATOM 969 C C . TYR A 1 117 ? -0.629 2.949 -0.783 1.00 92.56 117 TYR A C 1
ATOM 971 O O . TYR A 1 117 ? -0.510 3.063 0.438 1.00 92.56 117 TYR A O 1
ATOM 979 N N . LEU A 1 118 ? -1.356 3.817 -1.491 1.00 91.19 118 LEU A N 1
ATOM 980 C CA . LEU A 1 118 ? -2.071 4.920 -0.848 1.00 91.19 118 LEU A CA 1
ATOM 981 C C . LEU A 1 118 ? -3.198 4.422 0.058 1.00 91.19 118 LEU A C 1
ATOM 983 O O . LEU A 1 118 ? -3.429 5.009 1.121 1.00 91.19 118 LEU A O 1
ATOM 987 N N . ALA A 1 119 ? -3.892 3.356 -0.345 1.00 90.75 119 ALA A N 1
ATOM 988 C CA . ALA A 1 119 ? -4.930 2.717 0.448 1.00 90.75 119 ALA A CA 1
ATOM 989 C C . ALA A 1 119 ? -4.355 2.097 1.726 1.00 90.75 119 ALA A C 1
ATOM 991 O O . ALA A 1 119 ? -4.960 2.271 2.781 1.00 90.75 119 ALA A O 1
ATOM 992 N N . GLU A 1 120 ? -3.179 1.470 1.669 1.00 91.94 120 GLU A N 1
ATOM 993 C CA . GLU A 1 120 ? -2.465 0.949 2.840 1.00 91.94 120 GLU A CA 1
ATOM 994 C C . GLU A 1 120 ? -2.109 2.072 3.823 1.00 91.94 120 GLU A C 1
ATOM 996 O O . GLU A 1 120 ? -2.505 2.023 4.992 1.00 91.94 120 GLU A O 1
ATOM 1001 N N . PHE A 1 121 ? -1.449 3.141 3.361 1.00 93.31 121 PHE A N 1
ATOM 1002 C CA . PHE A 1 121 ? -1.082 4.272 4.227 1.00 93.31 121 PHE A CA 1
ATOM 1003 C C . PHE A 1 121 ? -2.292 4.944 4.854 1.00 93.31 121 PHE A C 1
ATOM 1005 O O . PHE A 1 121 ? -2.344 5.175 6.068 1.00 93.31 121 PHE A O 1
ATOM 1012 N N . SER A 1 122 ? -3.279 5.260 4.019 1.00 91.50 122 SER A N 1
ATOM 1013 C CA . SER A 1 122 ? -4.489 5.947 4.453 1.00 91.50 122 SER A CA 1
ATOM 1014 C C . SER A 1 122 ? -5.313 5.041 5.359 1.00 91.50 122 SER A C 1
ATOM 1016 O O . SER A 1 122 ? -5.831 5.500 6.372 1.00 91.50 122 SER A O 1
ATOM 1018 N N . GLY A 1 123 ? -5.398 3.750 5.043 1.00 89.88 123 GLY A N 1
ATOM 1019 C CA . GLY A 1 123 ? -6.106 2.737 5.815 1.00 89.88 123 GLY A CA 1
ATOM 1020 C C . GLY A 1 123 ? -5.533 2.586 7.218 1.00 89.88 123 GLY A C 1
ATOM 1021 O O . GLY A 1 123 ? -6.282 2.701 8.189 1.00 89.88 123 GLY A O 1
ATOM 1022 N N . ILE A 1 124 ? -4.213 2.411 7.347 1.00 91.31 124 ILE A N 1
ATOM 1023 C CA . ILE A 1 124 ? -3.541 2.315 8.653 1.00 91.31 124 ILE A CA 1
ATOM 1024 C C . ILE A 1 124 ? -3.717 3.614 9.446 1.00 91.31 124 ILE A C 1
ATOM 1026 O O . ILE A 1 124 ? -4.100 3.575 10.617 1.00 91.31 124 ILE A O 1
ATOM 1030 N N . THR A 1 125 ? -3.531 4.769 8.805 1.00 92.88 125 THR A N 1
ATOM 1031 C CA . THR A 1 125 ? -3.700 6.079 9.455 1.00 92.88 125 THR A CA 1
ATOM 1032 C C . THR A 1 125 ? -5.131 6.281 9.957 1.00 92.88 125 THR A C 1
ATOM 1034 O O . THR A 1 125 ? -5.348 6.652 11.112 1.00 92.88 125 THR A O 1
ATOM 1037 N N . LEU A 1 126 ? -6.133 5.981 9.127 1.00 89.88 126 LEU A N 1
ATOM 1038 C CA . LEU A 1 126 ? -7.547 6.091 9.488 1.00 89.88 126 LEU A CA 1
ATOM 1039 C C . LEU A 1 126 ? -7.937 5.095 10.583 1.00 89.88 126 LEU A C 1
ATOM 1041 O O . LEU A 1 126 ? -8.742 5.439 11.448 1.00 89.88 126 LEU A O 1
ATOM 1045 N N . MET A 1 127 ? -7.355 3.891 10.599 1.00 88.75 127 MET A N 1
ATOM 1046 C CA . MET A 1 127 ? -7.535 2.941 11.700 1.00 88.75 127 MET A CA 1
ATOM 1047 C C . MET A 1 127 ? -6.951 3.478 13.014 1.00 88.75 127 MET A C 1
ATOM 1049 O O . MET A 1 127 ? -7.612 3.367 14.050 1.00 88.75 127 MET A O 1
ATOM 1053 N N . SER A 1 128 ? -5.769 4.104 12.987 1.00 91.25 128 SER A N 1
ATOM 1054 C CA . SER A 1 128 ? -5.163 4.761 14.158 1.00 91.25 128 SER A CA 1
ATOM 1055 C C . SER A 1 128 ? -6.047 5.897 14.689 1.00 91.25 128 SER A C 1
ATOM 1057 O O . SER A 1 128 ? -6.354 5.933 15.883 1.00 91.25 128 SER A O 1
ATOM 1059 N N . ILE A 1 129 ? -6.544 6.769 13.801 1.00 90.44 129 ILE A N 1
ATOM 1060 C CA . ILE A 1 129 ? -7.477 7.852 14.156 1.00 90.44 129 ILE A CA 1
ATOM 1061 C C . ILE A 1 129 ? -8.770 7.274 14.735 1.00 90.44 129 ILE A C 1
ATOM 1063 O O . ILE A 1 129 ? -9.211 7.699 15.800 1.00 90.44 129 ILE A O 1
ATOM 1067 N N . SER A 1 130 ? -9.374 6.286 14.069 1.00 86.94 130 SER A N 1
ATOM 1068 C CA . SER A 1 130 ? -10.626 5.667 14.512 1.00 86.94 130 SER A CA 1
ATOM 1069 C C . SER A 1 130 ? -10.499 5.060 15.908 1.00 86.94 130 SER A C 1
ATOM 1071 O O . SER A 1 130 ? -11.440 5.159 16.693 1.00 86.94 130 SER A O 1
ATOM 1073 N N . ARG A 1 131 ? -9.357 4.443 16.235 1.00 85.44 131 ARG A N 1
ATOM 1074 C CA . ARG A 1 131 ? -9.089 3.882 17.568 1.00 85.44 131 ARG A CA 1
ATOM 1075 C C . ARG A 1 131 ? -8.886 4.968 18.617 1.00 85.44 131 ARG A C 1
ATOM 1077 O O . ARG A 1 131 ? -9.468 4.876 19.694 1.00 85.44 131 ARG A O 1
ATOM 1084 N N . MET A 1 132 ? -8.119 6.010 18.293 1.00 90.69 132 MET A N 1
ATOM 1085 C CA . MET A 1 132 ? -7.955 7.165 19.177 1.00 90.69 132 MET A CA 1
ATOM 1086 C C . MET A 1 132 ? -9.312 7.811 19.476 1.00 90.69 132 MET A C 1
ATOM 1088 O O . MET A 1 132 ? -9.612 8.080 20.634 1.00 90.69 132 MET A O 1
ATOM 1092 N N . LEU A 1 133 ? -10.155 8.019 18.462 1.00 86.50 133 LEU A N 1
ATOM 1093 C CA . LEU A 1 133 ? -11.504 8.554 18.650 1.00 86.50 133 LEU A CA 1
ATOM 1094 C C . LEU A 1 133 ? -12.361 7.618 19.507 1.00 86.50 133 LEU A C 1
ATOM 1096 O O . LEU A 1 133 ? -12.965 8.078 20.464 1.00 86.50 133 LEU A O 1
ATOM 1100 N N . ALA A 1 134 ? -12.352 6.307 19.257 1.00 83.38 134 ALA A N 1
ATOM 1101 C CA . ALA A 1 134 ? -13.119 5.360 20.069 1.00 83.38 134 ALA A CA 1
ATOM 1102 C C . ALA A 1 134 ? -12.711 5.360 21.557 1.00 83.38 134 ALA A C 1
ATOM 1104 O O . ALA A 1 134 ? -13.562 5.159 22.422 1.00 83.38 134 ALA A O 1
ATOM 1105 N N . LEU A 1 135 ? -11.428 5.587 21.865 1.00 83.81 135 LEU A N 1
ATOM 1106 C CA . LEU A 1 135 ? -10.915 5.588 23.240 1.00 83.81 135 LEU A CA 1
ATOM 1107 C C . LEU A 1 135 ? -11.009 6.951 23.936 1.00 83.81 135 LEU A C 1
ATOM 1109 O O . LEU A 1 135 ? -11.264 6.996 25.141 1.00 83.81 135 LEU A O 1
ATOM 1113 N N . CYS A 1 136 ? -10.779 8.043 23.206 1.00 85.12 136 CYS A N 1
ATOM 1114 C CA . CYS A 1 136 ? -10.694 9.395 23.760 1.00 85.12 136 CYS A CA 1
ATOM 1115 C C . CYS A 1 136 ? -11.964 10.234 23.535 1.00 85.12 136 CYS A C 1
ATOM 1117 O O . CYS A 1 136 ? -12.226 11.129 24.330 1.00 85.12 136 CYS A O 1
ATOM 1119 N N . TYR A 1 137 ? -12.735 9.970 22.473 1.00 82.38 137 TYR A N 1
ATOM 1120 C CA . TYR A 1 137 ? -13.856 10.801 22.003 1.00 82.38 137 TYR A CA 1
ATOM 1121 C C . TYR A 1 137 ? -15.014 9.943 21.439 1.00 82.38 137 TYR A C 1
ATOM 1123 O O . TYR A 1 137 ? -15.241 9.925 20.224 1.00 82.38 137 TYR A O 1
ATOM 1131 N N . PRO A 1 138 ? -15.771 9.232 22.294 1.00 71.81 138 PRO A N 1
ATOM 1132 C CA . PRO A 1 138 ? -16.765 8.240 21.865 1.00 71.81 138 PRO A CA 1
ATOM 1133 C C . PRO A 1 138 ? -17.927 8.798 21.016 1.00 71.81 138 PRO A C 1
ATOM 1135 O O . PRO A 1 138 ? -18.643 8.021 20.389 1.00 71.81 138 PRO A O 1
ATOM 1138 N N . GLU A 1 139 ? -18.108 10.120 20.952 1.00 74.56 139 GLU A N 1
ATOM 1139 C CA . GLU A 1 139 ? -19.184 10.773 20.188 1.00 74.56 139 GLU A CA 1
ATOM 1140 C C . GLU A 1 139 ? -18.774 11.223 18.768 1.00 74.56 139 GLU A C 1
ATOM 1142 O O . GLU A 1 139 ? -19.613 11.675 17.985 1.00 74.56 139 GLU A O 1
ATOM 1147 N N . GLY A 1 140 ? -17.498 11.088 18.390 1.00 56.84 140 GLY A N 1
ATOM 1148 C CA . GLY A 1 140 ? -16.998 11.549 17.092 1.00 56.84 140 GLY A CA 1
ATOM 1149 C C . GLY A 1 140 ? -17.390 10.634 15.924 1.00 56.84 140 GLY A C 1
ATOM 1150 O O . GLY A 1 140 ? -17.054 9.451 15.910 1.00 56.84 140 GLY A O 1
ATOM 1151 N N . LYS A 1 141 ? -18.036 11.186 14.886 1.00 61.97 141 LYS A N 1
ATOM 1152 C CA . LYS A 1 141 ? -18.229 10.513 13.587 1.00 61.97 141 LYS A CA 1
ATOM 1153 C C . LYS A 1 141 ? -17.242 11.064 12.562 1.00 61.97 141 LYS A C 1
ATOM 1155 O O . LYS A 1 141 ? -17.136 12.275 12.404 1.00 61.97 141 LYS A O 1
ATOM 1160 N N . LEU A 1 142 ? -16.566 10.180 11.828 1.00 56.44 142 LEU A N 1
ATOM 1161 C CA . LEU A 1 142 ? -15.654 10.554 10.746 1.00 56.44 142 LEU A CA 1
ATOM 1162 C C . LEU A 1 142 ? -16.094 9.878 9.442 1.00 56.44 142 LEU A C 1
ATOM 1164 O O . LEU A 1 142 ? -16.301 8.667 9.410 1.00 56.44 142 LEU A O 1
ATOM 1168 N N . SER A 1 143 ? -16.254 10.655 8.369 1.00 45.28 143 SER A N 1
ATOM 1169 C CA . SER A 1 143 ? -16.438 10.120 7.015 1.00 45.28 143 SER A CA 1
ATOM 1170 C C . SER A 1 143 ? -15.972 11.123 5.963 1.00 45.28 143 SER A C 1
ATOM 1172 O O . SER A 1 143 ? -16.660 12.118 5.741 1.00 45.28 143 SER A O 1
ATOM 1174 N N . ARG A 1 144 ? -14.852 10.851 5.283 1.00 46.03 144 ARG A N 1
ATOM 1175 C CA . ARG A 1 144 ? -14.531 11.394 3.950 1.00 46.03 144 ARG A CA 1
ATOM 1176 C C . ARG A 1 144 ? -13.658 10.400 3.180 1.00 46.03 144 ARG A C 1
ATOM 1178 O O . ARG A 1 144 ? -12.866 9.686 3.786 1.00 46.03 144 ARG A O 1
ATOM 1185 N N . PHE A 1 145 ? -13.834 10.378 1.861 1.00 47.34 145 PHE A N 1
ATOM 1186 C CA . PHE A 1 145 ? -13.057 9.594 0.897 1.00 47.34 145 PHE A CA 1
ATOM 1187 C C . PHE A 1 145 ? -12.202 10.540 0.043 1.00 47.34 145 PHE A C 1
ATOM 1189 O O . PHE A 1 145 ? -12.608 11.679 -0.186 1.00 47.34 145 PHE A O 1
ATOM 1196 N N . VAL A 1 146 ? -11.049 10.068 -0.437 1.00 43.50 146 VAL A N 1
ATOM 1197 C CA . VAL A 1 146 ? -10.151 10.808 -1.341 1.00 43.50 146 VAL A CA 1
ATOM 1198 C C . VAL A 1 146 ? -9.940 9.981 -2.611 1.00 43.50 146 VAL A C 1
ATOM 1200 O O . VAL A 1 146 ? -9.770 8.766 -2.528 1.00 43.50 146 VAL A O 1
ATOM 1203 N N . PHE A 1 147 ? -9.971 10.638 -3.772 1.00 42.47 147 PHE A N 1
ATOM 1204 C CA . PHE A 1 147 ? -9.688 10.049 -5.084 1.00 42.47 147 PHE A CA 1
ATOM 1205 C C . PHE A 1 147 ? -8.410 10.665 -5.658 1.00 42.47 147 PHE A C 1
ATOM 1207 O O . PHE A 1 147 ? -8.167 11.855 -5.457 1.00 42.47 147 PHE A O 1
ATOM 1214 N N . PHE A 1 148 ? -7.633 9.879 -6.404 1.00 52.41 148 PHE A N 1
ATOM 1215 C CA . PHE A 1 148 ? -6.420 10.340 -7.080 1.00 52.41 148 PHE A CA 1
ATOM 1216 C C . PHE A 1 148 ? -6.436 9.944 -8.563 1.00 52.41 148 PHE A C 1
ATOM 1218 O O . PHE A 1 148 ? -6.948 8.884 -8.920 1.00 52.41 148 PHE A O 1
ATOM 1225 N N . PHE A 1 149 ? -5.872 10.803 -9.414 1.00 53.91 149 PHE A N 1
ATOM 1226 C CA . PHE A 1 149 ? -5.680 10.569 -10.850 1.00 53.91 149 PHE A CA 1
ATOM 1227 C C . PHE A 1 149 ? -4.209 10.258 -11.148 1.00 53.91 149 PHE A C 1
ATOM 1229 O O . PHE A 1 149 ? -3.329 10.719 -10.420 1.00 53.91 149 PHE A O 1
ATOM 1236 N N . GLN A 1 150 ? -3.941 9.513 -12.226 1.00 55.81 150 GLN A N 1
ATOM 1237 C CA . GLN A 1 150 ? -2.585 9.149 -12.643 1.00 55.81 150 GLN A CA 1
ATOM 1238 C C . GLN A 1 150 ? -2.308 9.388 -14.139 1.00 55.81 150 GLN A C 1
ATOM 1240 O O . GLN A 1 150 ? -3.216 9.211 -14.953 1.00 55.81 150 GLN A O 1
ATOM 1245 N N . PRO A 1 151 ? -1.060 9.744 -14.508 1.00 66.81 151 PRO A N 1
ATOM 1246 C CA . PRO A 1 151 ? -0.615 9.890 -15.897 1.00 66.81 151 PRO A CA 1
ATOM 1247 C C . PRO A 1 151 ? -0.250 8.539 -16.561 1.00 66.81 151 PRO A C 1
ATOM 1249 O O . PRO A 1 151 ? -0.049 7.541 -15.859 1.00 66.81 151 PRO A O 1
ATOM 1252 N N . PRO A 1 152 ? -0.169 8.485 -17.909 1.00 71.12 152 PRO A N 1
ATOM 1253 C CA . PRO A 1 152 ? 0.053 7.249 -18.665 1.00 71.12 152 PRO A CA 1
ATOM 1254 C C . PRO A 1 152 ? 1.447 6.630 -18.450 1.00 71.12 152 PRO A C 1
ATOM 1256 O O . PRO A 1 152 ? 2.430 7.317 -18.188 1.00 71.12 152 PRO A O 1
ATOM 1259 N N . ARG A 1 153 ? 1.526 5.301 -18.596 1.00 78.00 153 ARG A N 1
ATOM 1260 C CA . ARG A 1 153 ? 2.732 4.463 -18.444 1.00 78.00 153 ARG A CA 1
ATOM 1261 C C . ARG A 1 153 ? 2.824 3.423 -19.563 1.00 78.00 153 ARG A C 1
ATOM 1263 O O . ARG A 1 153 ? 1.794 3.070 -20.135 1.00 78.00 153 ARG A O 1
ATOM 1270 N N . HIS A 1 154 ? 4.025 2.920 -19.840 1.00 76.81 154 HIS A N 1
ATOM 1271 C CA . HIS A 1 154 ? 4.292 1.814 -20.773 1.00 76.81 154 HIS A CA 1
ATOM 1272 C C . HIS A 1 154 ? 5.406 0.904 -20.218 1.00 76.81 154 HIS A C 1
ATOM 1274 O O . HIS A 1 154 ? 6.133 1.305 -19.308 1.00 76.81 154 HIS A O 1
ATOM 1280 N N . TYR A 1 155 ? 5.507 -0.333 -20.703 1.00 80.81 155 TYR A N 1
ATOM 1281 C CA . TYR A 1 155 ? 6.613 -1.247 -20.410 1.00 80.81 155 TYR A CA 1
ATOM 1282 C C . TYR A 1 155 ? 7.737 -1.038 -21.417 1.00 80.81 155 TYR A C 1
ATOM 1284 O O . TYR A 1 155 ? 7.490 -0.977 -22.617 1.00 80.81 155 TYR A O 1
ATOM 1292 N N . ASP A 1 156 ? 8.972 -0.982 -20.950 1.00 78.75 156 ASP A N 1
ATOM 1293 C CA . ASP A 1 156 ? 10.124 -0.991 -21.842 1.00 78.75 156 ASP A CA 1
ATOM 1294 C C . ASP A 1 156 ? 11.304 -1.694 -21.177 1.00 78.75 156 ASP A C 1
ATOM 1296 O O . ASP A 1 156 ? 11.355 -1.839 -19.947 1.00 78.75 156 ASP A O 1
ATOM 1300 N N . TYR A 1 157 ? 12.247 -2.155 -21.990 1.00 75.69 157 TYR A N 1
ATOM 1301 C CA . TYR A 1 157 ? 13.491 -2.706 -21.481 1.00 75.69 157 TYR A CA 1
ATOM 1302 C C . TYR A 1 157 ? 14.376 -1.569 -20.971 1.00 75.69 157 TYR A C 1
ATOM 1304 O O . TYR A 1 157 ? 14.694 -0.640 -21.710 1.00 75.69 157 TYR A O 1
ATOM 1312 N N . HIS A 1 158 ? 14.787 -1.636 -19.703 1.00 78.31 158 HIS A N 1
ATOM 1313 C CA . HIS A 1 158 ? 15.691 -0.638 -19.137 1.00 78.31 158 HIS A CA 1
ATOM 1314 C C . HIS A 1 158 ? 17.100 -1.230 -18.993 1.00 78.31 158 HIS A C 1
ATOM 1316 O O . HIS A 1 158 ? 17.271 -2.165 -18.203 1.00 78.31 158 HIS A O 1
ATOM 1322 N N . PRO A 1 159 ? 18.126 -0.681 -19.675 1.00 78.50 159 PRO A N 1
ATOM 1323 C CA . PRO A 1 159 ? 19.454 -1.295 -19.738 1.00 78.50 159 PRO A CA 1
ATOM 1324 C C . PRO A 1 159 ? 20.117 -1.407 -18.360 1.00 78.50 159 PRO A C 1
ATOM 1326 O O . PRO A 1 159 ? 20.722 -2.425 -18.060 1.00 78.50 159 PRO A O 1
ATOM 1329 N N . VAL A 1 160 ? 19.920 -0.422 -17.475 1.00 78.00 160 VAL A N 1
ATOM 1330 C CA . VAL A 1 160 ? 20.468 -0.454 -16.102 1.00 78.00 160 VAL A CA 1
ATOM 1331 C C . VAL A 1 160 ? 19.778 -1.505 -15.223 1.00 78.00 160 VAL A C 1
ATOM 1333 O O . VAL A 1 160 ? 20.404 -2.117 -14.367 1.00 78.00 160 VAL A O 1
ATOM 1336 N N . ALA A 1 161 ? 18.479 -1.747 -15.431 1.00 73.69 161 ALA A N 1
ATOM 1337 C CA . ALA A 1 161 ? 17.721 -2.692 -14.609 1.00 73.69 161 ALA A CA 1
ATOM 1338 C C . ALA A 1 161 ? 17.819 -4.135 -15.130 1.00 73.69 161 ALA A C 1
ATOM 1340 O O . ALA A 1 161 ? 17.277 -5.046 -14.496 1.00 73.69 161 ALA A O 1
ATOM 1341 N N . LEU A 1 162 ? 18.425 -4.323 -16.312 1.00 81.25 162 LEU A N 1
ATOM 1342 C CA . LEU A 1 162 ? 18.541 -5.593 -17.034 1.00 81.25 162 LEU A CA 1
ATOM 1343 C C . LEU A 1 162 ? 17.213 -6.370 -17.105 1.00 81.25 162 LEU A C 1
ATOM 1345 O O . LEU A 1 162 ? 17.168 -7.599 -17.035 1.00 81.25 162 LEU A O 1
ATOM 1349 N N . SER A 1 163 ? 16.096 -5.643 -17.168 1.00 78.31 163 SER A N 1
ATOM 1350 C CA . SER A 1 163 ? 14.751 -6.211 -17.159 1.00 78.31 163 SER A CA 1
ATOM 1351 C C . SER A 1 163 ? 13.730 -5.262 -17.770 1.00 78.31 163 SER A C 1
ATOM 1353 O O . SER A 1 163 ? 13.958 -4.051 -17.876 1.00 78.31 163 SER A O 1
ATOM 1355 N N . ILE A 1 164 ? 12.588 -5.822 -18.176 1.00 79.81 164 ILE A N 1
ATOM 1356 C CA . ILE A 1 164 ? 11.437 -5.008 -18.551 1.00 79.81 164 ILE A CA 1
ATOM 1357 C C . ILE A 1 164 ? 10.897 -4.345 -17.294 1.00 79.81 164 ILE A C 1
ATOM 1359 O O . ILE A 1 164 ? 10.528 -5.004 -16.323 1.00 79.81 164 ILE A O 1
ATOM 1363 N N . THR A 1 165 ? 10.826 -3.019 -17.329 1.00 82.44 165 THR A N 1
ATOM 1364 C CA . THR A 1 165 ? 10.240 -2.231 -16.252 1.00 82.44 165 THR A CA 1
ATOM 1365 C C . THR A 1 165 ? 9.204 -1.273 -16.813 1.00 82.44 165 THR A C 1
ATOM 1367 O O . THR A 1 165 ? 9.141 -0.987 -18.007 1.00 82.44 165 THR A O 1
ATOM 1370 N N . ARG A 1 166 ? 8.344 -0.766 -15.933 1.00 80.94 166 ARG A N 1
ATOM 1371 C CA . ARG A 1 166 ? 7.395 0.284 -16.309 1.00 80.94 166 ARG A CA 1
ATOM 1372 C C . ARG A 1 166 ? 8.118 1.619 -16.337 1.00 80.94 166 ARG A C 1
ATOM 1374 O O . ARG A 1 166 ? 8.597 2.062 -15.282 1.00 80.94 166 ARG A O 1
ATOM 1381 N N . LEU A 1 167 ? 8.134 2.248 -17.505 1.00 81.12 167 LEU A N 1
ATOM 1382 C CA . LEU A 1 167 ? 8.625 3.599 -17.720 1.00 81.12 167 LEU A CA 1
ATOM 1383 C C . LEU A 1 167 ? 7.463 4.594 -17.700 1.00 81.12 167 LEU A C 1
ATOM 1385 O O . LEU A 1 167 ? 6.304 4.289 -17.998 1.00 81.12 167 LEU A O 1
ATOM 1389 N N . GLY A 1 168 ? 7.770 5.807 -17.269 1.00 81.62 168 GLY A N 1
ATOM 1390 C CA . GLY A 1 168 ? 6.888 6.955 -17.408 1.00 81.62 168 GLY A CA 1
ATOM 1391 C C . GLY A 1 168 ? 7.704 8.226 -17.383 1.00 81.62 168 GLY A C 1
ATOM 1392 O O . GLY A 1 168 ? 8.912 8.186 -17.158 1.00 81.62 168 GLY A O 1
ATOM 1393 N N . ASP A 1 169 ? 7.025 9.340 -17.601 1.00 85.12 169 ASP A N 1
ATOM 1394 C CA . ASP A 1 169 ? 7.630 10.658 -17.561 1.00 85.12 169 ASP A CA 1
ATOM 1395 C C . ASP A 1 169 ? 8.306 10.915 -16.207 1.00 85.12 169 ASP A C 1
ATOM 1397 O O . ASP A 1 169 ? 7.800 10.563 -15.133 1.00 85.12 169 ASP A O 1
ATOM 1401 N N . GLU A 1 170 ? 9.476 11.545 -16.270 1.00 83.94 170 GLU A N 1
ATOM 1402 C CA . GLU A 1 170 ? 10.277 11.900 -15.099 1.00 83.94 170 GLU A CA 1
ATOM 1403 C C . GLU A 1 170 ? 9.458 12.726 -14.095 1.00 83.94 170 GLU A C 1
ATOM 1405 O O . GLU A 1 170 ? 9.521 12.504 -12.881 1.00 83.94 170 GLU A O 1
ATOM 1410 N N . TYR A 1 171 ? 8.614 13.623 -14.612 1.00 87.12 171 TYR A N 1
ATOM 1411 C CA . TYR A 1 171 ? 7.686 14.418 -13.819 1.00 87.12 171 TYR A CA 1
ATOM 1412 C C . TYR A 1 171 ? 6.719 13.540 -13.013 1.00 87.12 171 TYR A C 1
ATOM 1414 O O . TYR A 1 171 ? 6.631 13.700 -11.794 1.00 87.12 171 TYR A O 1
ATOM 1422 N N . SER A 1 172 ? 6.047 12.563 -13.630 1.00 83.88 172 SER A N 1
ATOM 1423 C CA . SER A 1 172 ? 5.180 11.622 -12.913 1.00 83.88 172 SER A CA 1
ATOM 1424 C C . SER A 1 172 ? 5.925 10.804 -11.868 1.00 83.88 172 SER A C 1
ATOM 1426 O O . SER A 1 172 ? 5.384 10.567 -10.787 1.00 83.88 172 SER A O 1
ATOM 1428 N N . ILE A 1 173 ? 7.145 10.346 -12.162 1.00 85.31 173 ILE A N 1
ATOM 1429 C CA . ILE A 1 173 ? 7.956 9.600 -11.188 1.00 85.31 173 ILE A CA 1
ATOM 1430 C C . ILE A 1 173 ? 8.227 10.484 -9.965 1.00 85.31 173 ILE A C 1
ATOM 1432 O O . ILE A 1 173 ? 7.965 10.065 -8.833 1.00 85.31 173 ILE A O 1
ATOM 1436 N N . LYS A 1 174 ? 8.660 11.732 -10.183 1.00 87.25 174 LYS A N 1
ATOM 1437 C CA . LYS A 1 174 ? 8.897 12.718 -9.118 1.00 87.25 174 LYS A CA 1
ATOM 1438 C C . LYS A 1 174 ? 7.620 13.033 -8.335 1.00 87.25 174 LYS A C 1
ATOM 1440 O O . LYS A 1 174 ? 7.663 13.040 -7.104 1.00 87.25 174 LYS A O 1
ATOM 1445 N N . PHE A 1 175 ? 6.495 13.243 -9.018 1.00 88.31 175 PHE A N 1
ATOM 1446 C CA . PHE A 1 175 ? 5.199 13.533 -8.404 1.00 88.31 175 PHE A CA 1
ATOM 1447 C C . PHE A 1 175 ? 4.696 12.368 -7.546 1.00 88.31 175 PHE A C 1
ATOM 1449 O O . PHE A 1 175 ? 4.422 12.559 -6.363 1.00 88.31 175 PHE A O 1
ATOM 1456 N N . ASN A 1 176 ? 4.636 11.154 -8.100 1.00 88.12 176 ASN A N 1
ATOM 1457 C CA . ASN A 1 176 ? 4.174 9.970 -7.375 1.00 88.12 176 ASN A CA 1
ATOM 1458 C C . ASN A 1 176 ? 5.058 9.698 -6.159 1.00 88.12 176 ASN A C 1
ATOM 1460 O O . ASN A 1 176 ? 4.537 9.454 -5.076 1.00 88.12 176 ASN A O 1
ATOM 1464 N N . SER A 1 177 ? 6.380 9.814 -6.316 1.00 88.38 177 SER A N 1
ATOM 1465 C CA . SER A 1 177 ? 7.326 9.681 -5.208 1.00 88.38 177 SER A CA 1
ATOM 1466 C C . SER A 1 177 ? 7.061 10.721 -4.110 1.00 88.38 177 SER A C 1
ATOM 1468 O O . SER A 1 177 ? 6.961 10.354 -2.941 1.00 88.38 177 SER A O 1
ATOM 1470 N N . ASN A 1 178 ? 6.848 11.994 -4.466 1.00 90.81 178 ASN A N 1
ATOM 1471 C CA . ASN A 1 178 ? 6.504 13.044 -3.500 1.00 90.81 178 ASN A CA 1
ATOM 1472 C C . ASN A 1 178 ? 5.197 12.739 -2.757 1.00 90.81 178 ASN A C 1
ATOM 1474 O O . ASN A 1 178 ? 5.158 12.831 -1.532 1.00 90.81 178 ASN A O 1
ATOM 1478 N N . VAL A 1 179 ? 4.139 12.351 -3.475 1.00 90.19 179 VAL A N 1
ATOM 1479 C CA . VAL A 1 179 ? 2.840 12.016 -2.871 1.00 90.19 179 VAL A CA 1
ATOM 1480 C C . VAL A 1 179 ? 2.979 10.841 -1.909 1.00 90.19 179 VAL A C 1
ATOM 1482 O O . VAL A 1 179 ? 2.480 10.911 -0.786 1.00 90.19 179 VAL A O 1
ATOM 1485 N N . THR A 1 180 ? 3.681 9.785 -2.314 1.00 90.94 180 THR A N 1
ATOM 1486 C CA . THR A 1 180 ? 3.899 8.590 -1.497 1.00 90.94 180 THR A CA 1
ATOM 1487 C C . THR A 1 180 ? 4.638 8.932 -0.202 1.00 90.94 180 THR A C 1
ATOM 1489 O O . THR A 1 180 ? 4.177 8.518 0.854 1.00 90.94 180 THR A O 1
ATOM 1492 N N . ILE A 1 181 ? 5.689 9.759 -0.246 1.00 94.06 181 ILE A N 1
ATOM 1493 C CA . ILE A 1 181 ? 6.434 10.192 0.954 1.00 94.06 181 ILE A CA 1
ATOM 1494 C C . ILE A 1 181 ? 5.592 11.085 1.851 1.00 94.06 181 ILE A C 1
ATOM 1496 O O . ILE A 1 181 ? 5.556 10.886 3.060 1.00 94.06 181 ILE A O 1
ATOM 1500 N N . VAL A 1 182 ? 4.926 12.094 1.285 1.00 92.94 182 VAL A N 1
ATOM 1501 C CA . VAL A 1 182 ? 4.088 13.011 2.070 1.00 92.94 182 VAL A CA 1
ATOM 1502 C C . VAL A 1 182 ? 2.985 12.221 2.769 1.00 92.94 182 VAL A C 1
ATOM 1504 O O . VAL A 1 182 ? 2.739 12.423 3.958 1.00 92.94 182 VAL A O 1
ATOM 1507 N N . THR A 1 183 ? 2.372 11.272 2.061 1.00 91.75 183 THR A N 1
ATOM 1508 C CA . THR A 1 183 ? 1.314 10.419 2.606 1.00 91.75 183 THR A CA 1
ATOM 1509 C C . THR A 1 18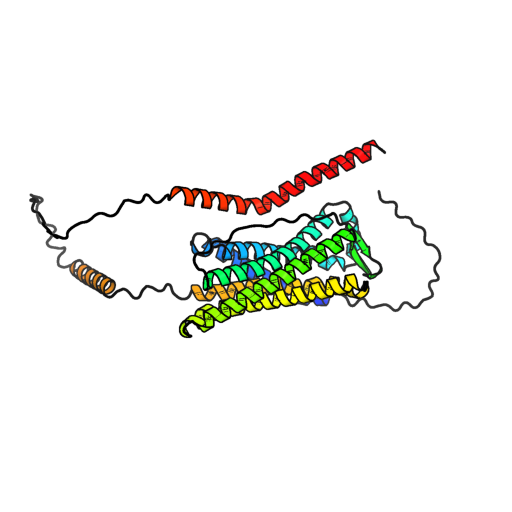3 ? 1.855 9.446 3.654 1.00 91.75 183 THR A C 1
ATOM 1511 O O . THR A 1 183 ? 1.259 9.334 4.724 1.00 91.75 183 THR A O 1
ATOM 1514 N N . SER A 1 184 ? 2.986 8.775 3.407 1.00 94.62 184 SER A N 1
ATOM 1515 C CA . SER A 1 184 ? 3.570 7.821 4.359 1.00 94.62 184 SER A CA 1
ATOM 1516 C C . SER A 1 184 ? 4.080 8.516 5.621 1.00 94.62 184 SER A C 1
ATOM 1518 O O . SER A 1 184 ? 3.763 8.085 6.727 1.00 94.62 184 SER A O 1
ATOM 1520 N N . THR A 1 185 ? 4.809 9.624 5.475 1.00 95.44 185 THR A N 1
ATOM 1521 C CA . THR A 1 185 ? 5.363 10.402 6.592 1.00 95.44 185 THR A CA 1
ATOM 1522 C C . THR A 1 185 ? 4.255 11.087 7.379 1.00 95.44 185 THR A C 1
ATOM 1524 O O . THR A 1 185 ? 4.212 10.984 8.604 1.00 95.44 185 THR A O 1
ATOM 1527 N N . GLY A 1 186 ? 3.309 11.739 6.695 1.00 95.50 186 GLY A N 1
ATOM 1528 C CA . GLY A 1 186 ? 2.145 12.346 7.337 1.00 95.50 186 GLY A CA 1
ATOM 1529 C C . GLY A 1 186 ? 1.303 11.309 8.080 1.00 95.50 186 GLY A C 1
ATOM 1530 O O . GLY A 1 186 ? 0.949 11.515 9.240 1.00 95.50 186 GLY A O 1
ATOM 1531 N N . GLY A 1 187 ? 1.052 10.156 7.455 1.00 93.81 187 GLY A N 1
ATOM 1532 C CA . GLY A 1 187 ? 0.345 9.039 8.074 1.00 93.81 187 GLY A CA 1
ATOM 1533 C C . GLY A 1 187 ? 1.059 8.479 9.305 1.00 93.81 187 GLY A C 1
ATOM 1534 O O . GLY A 1 187 ? 0.417 8.236 10.332 1.00 93.81 187 GLY A O 1
ATOM 1535 N N . ALA A 1 188 ? 2.385 8.326 9.242 1.00 96.12 188 ALA A N 1
ATOM 1536 C CA . ALA A 1 188 ? 3.207 7.873 10.362 1.00 96.12 188 ALA A CA 1
ATOM 1537 C C . ALA A 1 188 ? 3.181 8.875 11.526 1.00 96.12 188 ALA A C 1
ATOM 1539 O O . ALA A 1 188 ? 2.938 8.473 12.663 1.00 96.12 188 ALA A O 1
ATOM 1540 N N . LEU A 1 189 ? 3.335 10.176 11.258 1.00 96.62 189 LEU A N 1
ATOM 1541 C CA . LEU A 1 189 ? 3.267 11.229 12.280 1.00 96.62 189 LEU A CA 1
ATOM 1542 C C . LEU A 1 189 ? 1.889 11.287 12.949 1.00 96.62 189 LEU A C 1
ATOM 1544 O O . LEU A 1 189 ? 1.793 11.279 14.178 1.00 96.62 189 LEU A O 1
ATOM 1548 N N . ILE A 1 190 ? 0.812 11.279 12.156 1.00 95.25 190 ILE A N 1
ATOM 1549 C CA . ILE A 1 190 ? -0.562 11.268 12.676 1.00 95.25 190 ILE A CA 1
ATOM 1550 C C . ILE A 1 190 ? -0.800 10.011 13.517 1.00 95.25 190 ILE A C 1
ATOM 1552 O O . ILE A 1 190 ? -1.359 10.097 14.614 1.00 95.25 190 ILE A O 1
ATOM 1556 N N . SER A 1 191 ? -0.352 8.847 13.042 1.00 95.56 191 SER A N 1
ATOM 1557 C CA . SER A 1 191 ? -0.473 7.588 13.779 1.00 95.56 191 SER A CA 1
ATOM 1558 C C . SER A 1 191 ? 0.313 7.631 15.091 1.00 95.56 191 SER A C 1
ATOM 1560 O O . SER A 1 191 ? -0.244 7.278 16.129 1.00 95.56 191 SER A O 1
ATOM 1562 N N . ALA A 1 192 ? 1.548 8.140 15.091 1.00 96.50 192 ALA A N 1
ATOM 1563 C CA . ALA A 1 192 ? 2.362 8.301 16.296 1.00 96.50 192 ALA A CA 1
ATOM 1564 C C . ALA A 1 192 ? 1.665 9.192 17.336 1.00 96.50 192 ALA A C 1
ATOM 1566 O O . ALA A 1 192 ? 1.567 8.821 18.507 1.00 96.50 192 ALA A O 1
ATOM 1567 N N . MET A 1 193 ? 1.092 10.322 16.905 1.00 96.12 193 MET A N 1
ATOM 1568 C CA . MET A 1 193 ? 0.300 11.198 17.775 1.00 96.12 193 MET A CA 1
ATOM 1569 C C . MET A 1 193 ? -0.944 10.492 18.336 1.00 96.12 193 MET A C 1
ATOM 1571 O O . MET A 1 193 ? -1.267 10.661 19.515 1.00 96.12 193 MET A O 1
ATOM 1575 N N . CYS A 1 194 ? -1.636 9.689 17.520 1.00 94.50 194 CYS A N 1
ATOM 1576 C CA . CYS A 1 194 ? -2.784 8.893 17.959 1.00 94.50 194 CYS A CA 1
ATOM 1577 C C . CYS A 1 194 ? -2.378 7.886 19.042 1.00 94.50 194 CYS A C 1
ATOM 1579 O O . CYS A 1 194 ? -3.011 7.846 20.098 1.00 94.50 194 CYS A O 1
ATOM 1581 N N . TYR A 1 195 ? -1.306 7.116 18.827 1.00 93.19 195 TYR A N 1
ATOM 1582 C CA . TYR A 1 195 ? -0.827 6.138 19.808 1.00 93.19 195 TYR A CA 1
ATOM 1583 C C . TYR A 1 195 ? -0.326 6.795 21.084 1.00 93.19 195 TYR A C 1
ATOM 1585 O O . TYR A 1 195 ? -0.671 6.335 22.169 1.00 93.19 195 TYR A O 1
ATOM 1593 N N . PHE A 1 196 ? 0.400 7.907 20.982 1.00 94.50 196 PHE A N 1
ATOM 1594 C CA . PHE A 1 196 ? 0.822 8.675 22.150 1.00 94.50 196 PHE A CA 1
ATOM 1595 C C . PHE A 1 196 ? -0.379 9.081 23.019 1.00 94.50 196 PHE A C 1
ATOM 1597 O O . PHE A 1 196 ? -0.382 8.863 24.232 1.00 94.50 196 PHE A O 1
ATOM 1604 N N . ARG A 1 197 ? -1.456 9.585 22.400 1.00 94.00 197 ARG A N 1
ATOM 1605 C CA . ARG A 1 197 ? -2.702 9.923 23.111 1.00 94.00 197 ARG A CA 1
ATOM 1606 C C . ARG A 1 197 ? -3.394 8.701 23.710 1.00 94.00 197 ARG A C 1
ATOM 1608 O O . ARG A 1 197 ? -3.867 8.783 24.843 1.00 94.00 197 ARG A O 1
ATOM 1615 N N . ILE A 1 198 ? -3.429 7.578 22.992 1.00 91.25 198 ILE A N 1
ATOM 1616 C CA . ILE A 1 198 ? -3.968 6.308 23.500 1.00 91.25 198 ILE A CA 1
ATOM 1617 C C . ILE A 1 198 ? -3.198 5.871 24.753 1.00 91.25 198 ILE A C 1
ATOM 1619 O O . ILE A 1 198 ? -3.821 5.594 25.776 1.00 91.25 198 ILE A O 1
ATOM 1623 N N . PHE A 1 199 ? -1.862 5.890 24.729 1.00 91.50 199 PHE A N 1
ATOM 1624 C CA . PHE A 1 199 ? -1.036 5.537 25.888 1.00 91.50 199 PHE A CA 1
ATOM 1625 C C . PHE A 1 199 ? -1.285 6.457 27.090 1.00 91.50 199 PHE A C 1
ATOM 1627 O O . PHE A 1 199 ? -1.437 5.972 28.213 1.00 91.50 199 PHE A O 1
ATOM 1634 N N . LEU A 1 200 ? -1.401 7.772 26.871 1.00 93.00 200 LEU A N 1
ATOM 1635 C CA . LEU A 1 200 ? -1.747 8.720 27.937 1.00 93.00 200 LEU A CA 1
ATOM 1636 C C . LEU A 1 200 ? -3.139 8.458 28.529 1.00 93.00 200 LEU A C 1
ATOM 1638 O O . LEU A 1 200 ? -3.317 8.570 29.743 1.00 93.00 200 LEU A O 1
ATOM 1642 N N . ALA A 1 201 ? -4.122 8.109 27.695 1.00 90.31 201 ALA A N 1
ATOM 1643 C CA . ALA A 1 201 ? -5.472 7.785 28.146 1.00 90.31 201 ALA A CA 1
ATOM 1644 C C . ALA A 1 201 ? -5.502 6.475 28.952 1.00 90.31 201 ALA A C 1
ATOM 1646 O O . ALA A 1 201 ? -6.119 6.420 30.016 1.00 90.31 201 ALA A O 1
ATOM 1647 N N . LEU A 1 202 ? -4.795 5.444 28.485 1.00 88.19 202 LEU A N 1
ATOM 1648 C CA . LEU A 1 202 ? -4.713 4.139 29.145 1.00 88.19 202 LEU A CA 1
ATOM 1649 C C . LEU A 1 202 ? -4.020 4.213 30.502 1.00 88.19 202 LEU A C 1
ATOM 1651 O O . LEU A 1 202 ? -4.467 3.558 31.442 1.00 88.19 202 LEU A O 1
ATOM 1655 N N . ARG A 1 203 ? -2.986 5.054 30.639 1.00 90.12 203 ARG A N 1
ATOM 1656 C CA . ARG A 1 203 ? -2.270 5.271 31.908 1.00 90.12 203 ARG A CA 1
ATOM 1657 C C . ARG A 1 203 ? -3.188 5.750 33.039 1.00 90.12 203 ARG A C 1
ATOM 1659 O O . ARG A 1 203 ? -2.882 5.518 34.203 1.00 90.12 203 ARG A O 1
ATOM 1666 N N . LYS A 1 204 ? -4.306 6.407 32.714 1.00 90.44 204 LYS A N 1
ATOM 1667 C CA . LYS A 1 204 ? -5.289 6.893 33.697 1.00 90.44 204 LYS A CA 1
ATOM 1668 C C . LYS A 1 204 ? -6.358 5.853 34.067 1.00 90.44 204 LYS A C 1
ATOM 1670 O O . LYS A 1 204 ? -7.146 6.110 34.972 1.00 90.44 204 LYS A O 1
ATOM 1675 N N . ARG A 1 205 ? -6.434 4.709 33.373 1.00 86.69 205 ARG A N 1
ATOM 1676 C CA . ARG A 1 205 ? -7.473 3.680 33.573 1.00 86.69 205 ARG A CA 1
ATOM 1677 C C . ARG A 1 205 ? -6.997 2.556 34.509 1.00 86.69 205 ARG A C 1
ATOM 1679 O O . ARG A 1 205 ? -5.814 2.224 34.502 1.00 86.69 205 ARG A O 1
ATOM 1686 N N . PRO A 1 206 ? -7.900 1.914 35.276 1.00 88.06 206 PRO A N 1
ATOM 1687 C CA . PRO A 1 206 ? -7.547 0.793 36.149 1.00 88.06 206 PRO A CA 1
ATOM 1688 C C . PRO A 1 206 ? -7.122 -0.454 35.350 1.00 88.06 206 PRO A C 1
ATOM 1690 O O . PRO A 1 206 ? -7.765 -0.827 34.363 1.00 88.06 206 PRO A O 1
ATOM 1693 N N . TYR A 1 207 ? -6.083 -1.146 35.830 1.00 80.31 207 TYR A N 1
ATOM 1694 C CA . TYR A 1 207 ? -5.395 -2.257 35.145 1.00 80.31 207 TYR A CA 1
ATOM 1695 C C . TYR A 1 207 ? -6.314 -3.405 34.691 1.00 80.31 207 TYR A C 1
ATOM 1697 O O . TYR A 1 207 ? -6.104 -3.996 33.639 1.00 80.31 207 TYR A O 1
ATOM 1705 N N . ARG A 1 208 ? -7.399 -3.698 35.421 1.00 76.88 208 ARG A N 1
ATOM 1706 C CA . ARG A 1 208 ? -8.330 -4.792 35.075 1.00 76.88 208 ARG A CA 1
ATOM 1707 C C . ARG A 1 208 ? -8.997 -4.623 33.699 1.00 76.88 208 ARG A C 1
ATOM 1709 O O . ARG A 1 208 ? -9.346 -5.620 33.076 1.00 76.88 208 ARG A O 1
ATOM 1716 N N . SER A 1 209 ? -9.153 -3.385 33.225 1.00 76.38 209 SER A N 1
ATOM 1717 C CA . SER A 1 209 ? -9.703 -3.090 31.891 1.00 76.38 209 SER A CA 1
ATOM 1718 C C . SER A 1 209 ? -8.697 -3.309 30.753 1.00 76.38 209 SER A C 1
ATOM 1720 O O . SER A 1 209 ? -9.100 -3.524 29.613 1.00 76.38 209 SER A O 1
ATOM 1722 N N . TRP A 1 210 ? -7.393 -3.332 31.054 1.00 76.94 210 TRP A N 1
ATOM 1723 C CA . TRP A 1 210 ? -6.345 -3.415 30.038 1.00 76.94 210 TRP A CA 1
ATOM 1724 C C . TRP A 1 210 ? -6.344 -4.750 29.306 1.00 76.94 210 TRP A C 1
ATOM 1726 O O . TRP A 1 210 ? -6.211 -4.758 28.091 1.00 76.94 210 TRP A O 1
ATOM 1736 N N . ASN A 1 211 ? -6.545 -5.875 29.994 1.00 77.50 211 ASN A N 1
ATOM 1737 C CA . ASN A 1 211 ? -6.407 -7.199 29.372 1.00 77.50 211 ASN A CA 1
ATOM 1738 C C . ASN A 1 211 ? -7.335 -7.414 28.161 1.00 77.50 211 ASN A C 1
ATOM 1740 O O . ASN A 1 211 ? -6.998 -8.182 27.265 1.00 77.50 211 ASN A O 1
ATOM 1744 N N . GLN A 1 212 ? -8.478 -6.721 28.108 1.00 76.75 212 GLN A N 1
ATOM 1745 C CA . GLN A 1 212 ? -9.394 -6.771 26.962 1.00 76.75 212 GLN A CA 1
ATOM 1746 C C . GLN A 1 212 ? -8.973 -5.836 25.816 1.00 76.75 212 GLN A C 1
ATOM 1748 O O . GLN A 1 212 ? -9.278 -6.106 24.656 1.00 76.75 212 GLN A O 1
ATOM 1753 N N . GLU A 1 213 ? -8.274 -4.744 26.129 1.00 81.88 213 GLU A N 1
ATOM 1754 C CA . GLU A 1 213 ? -7.845 -3.722 25.167 1.00 81.88 213 GLU A CA 1
ATOM 1755 C C . GLU A 1 213 ? -6.418 -3.976 24.637 1.00 81.88 213 GLU A C 1
ATOM 1757 O O . GLU A 1 213 ? -6.093 -3.559 23.525 1.00 81.88 213 GLU A O 1
ATOM 1762 N N . VAL A 1 214 ? -5.580 -4.710 25.382 1.00 84.62 214 VAL A N 1
ATOM 1763 C CA . VAL A 1 214 ? -4.159 -4.971 25.080 1.00 84.62 214 VAL A CA 1
ATOM 1764 C C . VAL A 1 214 ? -3.979 -5.640 23.721 1.00 84.62 214 VAL A C 1
ATOM 1766 O O . VAL A 1 214 ? -3.119 -5.215 22.956 1.00 84.62 214 VAL A O 1
ATOM 1769 N N . SER A 1 215 ? -4.803 -6.629 23.365 1.00 85.88 215 SER A N 1
ATOM 1770 C CA . SER A 1 215 ? -4.695 -7.298 22.058 1.00 85.88 215 SER A CA 1
ATOM 1771 C C . SER A 1 215 ? -4.962 -6.334 20.894 1.00 85.88 215 SER A C 1
ATOM 1773 O O . SER A 1 215 ? -4.264 -6.354 19.877 1.00 85.88 215 SER A O 1
ATOM 1775 N N . VAL A 1 216 ? -5.926 -5.422 21.055 1.00 83.12 216 VAL A N 1
ATOM 1776 C CA . VAL A 1 216 ? -6.234 -4.378 20.069 1.00 83.12 216 VAL A CA 1
ATOM 1777 C C . VAL A 1 216 ? -5.092 -3.374 19.974 1.00 83.12 216 VAL A C 1
ATOM 1779 O O . VAL A 1 216 ? -4.717 -2.998 18.867 1.00 83.12 216 VAL A O 1
ATOM 1782 N N . ILE A 1 217 ? -4.510 -2.977 21.106 1.00 86.00 217 ILE A N 1
ATOM 1783 C CA . ILE A 1 217 ? -3.381 -2.043 21.147 1.00 86.00 217 ILE A CA 1
ATOM 1784 C C . ILE A 1 217 ? -2.160 -2.661 20.468 1.00 86.00 217 ILE A C 1
ATOM 1786 O O . ILE A 1 217 ? -1.625 -2.039 19.555 1.00 86.00 217 ILE A O 1
ATOM 1790 N N . ILE A 1 218 ? -1.777 -3.890 20.832 1.00 89.44 218 ILE A N 1
ATOM 1791 C CA . ILE A 1 218 ? -0.620 -4.598 20.261 1.00 89.44 218 ILE A CA 1
ATOM 1792 C C . ILE A 1 218 ? -0.765 -4.724 18.750 1.00 89.44 218 ILE A C 1
ATOM 1794 O O . ILE A 1 218 ? 0.117 -4.297 18.014 1.00 89.44 218 ILE A O 1
ATOM 1798 N N . THR A 1 219 ? -1.894 -5.253 18.271 1.00 89.12 219 THR A N 1
ATOM 1799 C CA . THR A 1 219 ? -2.116 -5.414 16.825 1.00 89.12 219 THR A CA 1
ATOM 1800 C C . THR A 1 219 ? -2.032 -4.081 16.092 1.00 89.12 219 THR A C 1
ATOM 1802 O O . THR A 1 219 ? -1.462 -3.995 15.012 1.00 89.12 219 THR A O 1
ATOM 1805 N N . SER A 1 220 ? -2.547 -3.013 16.692 1.00 86.19 220 SER A N 1
ATOM 1806 C CA . SER A 1 220 ? -2.496 -1.683 16.099 1.00 86.19 220 SER A CA 1
ATOM 1807 C C . SER A 1 220 ? -1.098 -1.053 16.129 1.00 86.19 220 SER A C 1
ATOM 1809 O O . SER A 1 220 ? -0.685 -0.431 15.153 1.00 86.19 220 SER A O 1
ATOM 1811 N N . PHE A 1 221 ? -0.320 -1.324 17.175 1.00 88.31 221 PHE A N 1
ATOM 1812 C CA . PHE A 1 221 ? 1.084 -0.942 17.257 1.00 88.31 221 PHE A CA 1
ATOM 1813 C C . PHE A 1 221 ? 1.943 -1.669 16.213 1.00 88.31 221 PHE A C 1
ATOM 1815 O O . PHE A 1 221 ? 2.791 -1.043 15.588 1.00 88.31 221 PHE A O 1
ATOM 1822 N N . VAL A 1 222 ? 1.679 -2.953 15.947 1.00 92.75 222 VAL A N 1
ATOM 1823 C CA . VAL A 1 222 ? 2.351 -3.693 14.865 1.00 92.75 222 VAL A CA 1
ATOM 1824 C C . VAL A 1 222 ? 2.084 -3.028 13.509 1.00 92.75 222 VAL A C 1
ATOM 1826 O O . VAL A 1 222 ? 3.027 -2.774 12.767 1.00 92.75 222 VAL A O 1
ATOM 1829 N N . LEU A 1 223 ? 0.835 -2.652 13.212 1.00 90.69 223 LEU A N 1
ATOM 1830 C CA . LEU A 1 223 ? 0.501 -1.928 11.975 1.00 90.69 223 LEU A CA 1
ATOM 1831 C C . LEU A 1 223 ? 1.205 -0.568 11.873 1.00 90.69 223 LEU A C 1
ATOM 1833 O O . LEU A 1 223 ? 1.613 -0.157 10.789 1.00 90.69 223 LEU A O 1
ATOM 1837 N N . PHE A 1 224 ? 1.367 0.127 13.000 1.00 92.44 224 PHE A N 1
ATOM 1838 C CA . PHE A 1 224 ? 2.137 1.366 13.061 1.00 92.44 224 PHE A CA 1
ATOM 1839 C C . PHE A 1 224 ? 3.619 1.146 12.758 1.00 92.44 224 PHE A C 1
ATOM 1841 O O . PHE A 1 224 ? 4.184 1.896 11.968 1.00 92.44 224 PHE A O 1
ATOM 1848 N N . LEU A 1 225 ? 4.238 0.108 13.326 1.00 93.94 225 LEU A N 1
ATOM 1849 C CA . LEU A 1 225 ? 5.624 -0.240 13.011 1.00 93.94 225 LEU A CA 1
ATOM 1850 C C . LEU A 1 225 ? 5.796 -0.560 11.524 1.00 93.94 225 LEU A C 1
ATOM 1852 O O . LEU A 1 225 ? 6.758 -0.093 10.917 1.00 93.94 225 LEU A O 1
ATOM 1856 N N . SER A 1 226 ? 4.845 -1.271 10.915 1.00 93.00 226 SER A N 1
ATOM 1857 C CA . SER A 1 226 ? 4.880 -1.527 9.474 1.00 93.00 226 SER A CA 1
ATOM 1858 C C . SER A 1 226 ? 4.752 -0.239 8.649 1.00 93.00 226 SER A C 1
ATOM 1860 O O . SER A 1 226 ? 5.463 -0.071 7.660 1.00 93.00 226 SER A O 1
ATOM 1862 N N . LEU A 1 227 ? 3.916 0.717 9.077 1.00 93.31 227 LEU A N 1
ATOM 1863 C CA . LEU A 1 227 ? 3.828 2.039 8.444 1.00 93.31 227 LEU A CA 1
ATOM 1864 C C . LEU A 1 227 ? 5.140 2.831 8.580 1.00 93.31 227 LEU A C 1
ATOM 1866 O O . LEU A 1 227 ? 5.564 3.477 7.624 1.00 93.31 227 LEU A O 1
ATOM 1870 N N . CYS A 1 228 ? 5.807 2.758 9.734 1.00 95.50 228 CYS A N 1
ATOM 1871 C CA . CYS A 1 228 ? 7.124 3.364 9.941 1.00 95.50 228 CYS A CA 1
ATOM 1872 C C . CYS A 1 228 ? 8.192 2.734 9.039 1.00 95.50 228 CYS A C 1
ATOM 1874 O O . CYS A 1 228 ? 8.989 3.463 8.451 1.00 95.50 228 CYS A O 1
ATOM 1876 N N . LEU A 1 229 ? 8.184 1.407 8.884 1.00 94.50 229 LEU A N 1
ATOM 1877 C CA . LEU A 1 229 ? 9.098 0.700 7.985 1.00 94.50 229 LEU A CA 1
ATOM 1878 C C . LEU A 1 229 ? 8.889 1.134 6.527 1.00 94.50 229 LEU A C 1
ATOM 1880 O O . LEU A 1 229 ? 9.856 1.437 5.832 1.00 94.50 229 LEU A O 1
ATOM 1884 N N . MET A 1 230 ? 7.634 1.250 6.083 1.00 93.19 230 MET A N 1
ATOM 1885 C CA . MET A 1 230 ? 7.311 1.793 4.760 1.00 93.19 230 MET A CA 1
ATOM 1886 C C . MET A 1 230 ? 7.750 3.245 4.601 1.00 93.19 230 MET A C 1
ATOM 1888 O O . MET A 1 230 ? 8.287 3.618 3.562 1.00 93.19 230 MET A O 1
ATOM 1892 N N . CYS A 1 231 ? 7.538 4.075 5.622 1.00 95.75 231 CYS A N 1
ATOM 1893 C CA . CYS A 1 231 ? 7.988 5.460 5.607 1.00 95.75 231 CYS A CA 1
ATOM 1894 C C . CYS A 1 231 ? 9.509 5.536 5.425 1.00 95.75 231 CYS A C 1
ATOM 1896 O O . CYS A 1 231 ? 9.981 6.265 4.556 1.00 95.75 231 CYS A O 1
ATOM 1898 N N . ALA A 1 232 ? 10.271 4.751 6.193 1.00 96.19 232 ALA A N 1
ATOM 1899 C CA . ALA A 1 232 ? 11.722 4.671 6.055 1.00 96.19 232 ALA A CA 1
ATOM 1900 C C . ALA A 1 232 ? 12.124 4.213 4.645 1.00 96.19 232 ALA A C 1
ATOM 1902 O O . ALA A 1 232 ? 12.957 4.853 4.007 1.00 96.19 232 ALA A O 1
ATOM 1903 N N . TYR A 1 233 ? 11.467 3.173 4.125 1.00 95.44 233 TYR A N 1
ATOM 1904 C CA . TYR A 1 233 ? 11.685 2.682 2.768 1.00 95.44 233 TYR A CA 1
ATOM 1905 C C . TYR A 1 233 ? 11.488 3.783 1.711 1.00 95.44 233 TYR A C 1
ATOM 1907 O O . TYR A 1 233 ? 12.378 4.014 0.895 1.00 95.44 233 TYR A O 1
ATOM 1915 N N . TYR A 1 234 ? 10.372 4.520 1.743 1.00 94.69 234 TYR A N 1
ATOM 1916 C CA . TYR A 1 234 ? 10.100 5.560 0.745 1.00 94.69 234 TYR A CA 1
ATOM 1917 C C . TYR A 1 234 ? 10.966 6.814 0.900 1.00 94.69 234 TYR A C 1
ATOM 1919 O O . TYR A 1 234 ? 11.239 7.485 -0.099 1.00 94.69 234 TYR A O 1
ATOM 1927 N N . VAL A 1 235 ? 11.449 7.113 2.109 1.00 95.75 235 VAL A N 1
ATOM 1928 C CA . VAL A 1 235 ? 12.468 8.152 2.327 1.00 95.75 235 VAL A CA 1
ATOM 1929 C C . VAL A 1 235 ? 13.780 7.757 1.650 1.00 95.75 235 VAL A C 1
ATOM 1931 O O . VAL A 1 235 ? 14.322 8.554 0.887 1.00 95.75 235 VAL A O 1
ATOM 1934 N N . VAL A 1 236 ? 14.256 6.523 1.853 1.00 96.06 236 VAL A N 1
ATOM 1935 C CA . VAL A 1 236 ? 15.479 6.019 1.201 1.00 96.06 236 VAL A CA 1
ATOM 1936 C C . VAL A 1 236 ? 15.296 5.953 -0.318 1.00 96.06 236 VAL A C 1
ATOM 1938 O O . VAL A 1 236 ? 16.161 6.407 -1.066 1.00 96.06 236 VAL A O 1
ATOM 1941 N N . TYR A 1 237 ? 14.137 5.483 -0.786 1.00 93.81 237 TYR A N 1
ATOM 1942 C CA . TYR A 1 237 ? 13.779 5.465 -2.205 1.00 93.81 237 TYR A CA 1
ATOM 1943 C C . TYR A 1 237 ? 13.854 6.865 -2.827 1.00 93.81 237 TYR A C 1
ATOM 1945 O O . TYR A 1 237 ? 14.478 7.054 -3.871 1.00 93.81 237 TYR A O 1
ATOM 1953 N N . LYS A 1 238 ? 13.288 7.886 -2.172 1.00 93.50 238 LYS A N 1
ATOM 1954 C CA . LYS A 1 238 ? 13.383 9.268 -2.656 1.00 93.50 238 LYS A CA 1
ATOM 1955 C C . LYS A 1 23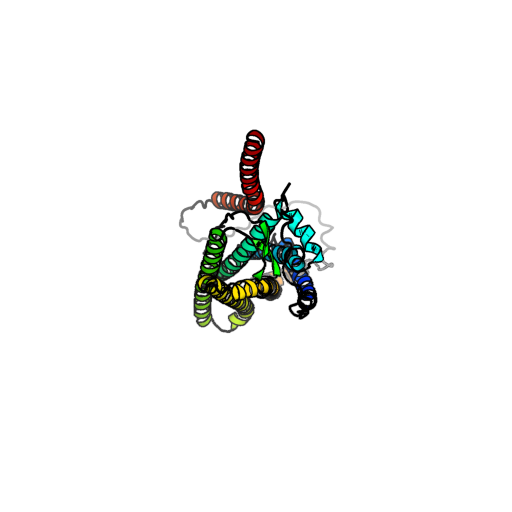8 ? 14.797 9.801 -2.624 1.00 93.50 238 LYS A C 1
ATOM 1957 O O . LYS A 1 238 ? 15.193 10.487 -3.559 1.00 93.50 238 LYS A O 1
ATOM 1962 N N . TYR A 1 239 ? 15.519 9.521 -1.547 1.00 96.06 239 TYR A N 1
ATOM 1963 C CA . TYR A 1 239 ? 16.893 9.959 -1.400 1.00 96.06 239 TYR A CA 1
ATOM 1964 C C . TYR A 1 239 ? 17.749 9.424 -2.551 1.00 96.06 239 TYR A C 1
ATOM 1966 O O . TYR A 1 239 ? 18.435 10.216 -3.185 1.00 96.06 239 TYR A O 1
ATOM 1974 N N . SER A 1 240 ? 17.602 8.140 -2.910 1.00 95.12 240 SER A N 1
ATOM 1975 C CA . SER A 1 240 ? 18.300 7.544 -4.061 1.00 95.12 240 SER A CA 1
ATOM 1976 C C . SER A 1 240 ? 17.979 8.237 -5.392 1.00 95.12 240 SER A C 1
ATOM 1978 O O . SER A 1 240 ? 18.868 8.425 -6.218 1.00 95.12 240 SER A O 1
ATOM 1980 N N . LEU A 1 241 ? 16.729 8.688 -5.571 1.00 92.12 241 LEU A N 1
ATOM 1981 C CA . LEU A 1 241 ? 16.303 9.447 -6.748 1.00 92.12 241 LEU A CA 1
ATOM 1982 C C . LEU A 1 241 ? 16.891 10.870 -6.766 1.00 92.12 241 LEU A C 1
ATOM 1984 O O . LEU A 1 241 ? 17.220 11.374 -7.831 1.00 92.12 241 LEU A O 1
ATOM 1988 N N . ILE A 1 242 ? 16.999 11.530 -5.607 1.00 93.88 242 ILE A N 1
ATOM 1989 C CA . ILE A 1 242 ? 17.582 12.880 -5.487 1.00 93.88 242 ILE A CA 1
ATOM 1990 C C . ILE A 1 242 ? 19.100 12.840 -5.669 1.00 93.88 242 ILE A C 1
ATOM 1992 O O . ILE A 1 242 ? 19.656 13.741 -6.282 1.00 93.88 242 ILE A O 1
ATOM 1996 N N . SER A 1 243 ? 19.767 11.810 -5.147 1.00 95.62 243 SER A N 1
ATOM 1997 C CA . SER A 1 243 ? 21.215 11.634 -5.275 1.00 95.62 243 SER A CA 1
ATOM 1998 C C . SER A 1 243 ? 21.639 11.092 -6.643 1.00 95.62 243 SER A C 1
ATOM 2000 O O . SER A 1 243 ? 22.791 10.695 -6.781 1.00 95.62 243 SER A O 1
ATOM 2002 N N . GLU A 1 244 ? 20.705 10.972 -7.594 1.00 93.81 244 GLU A N 1
ATOM 2003 C CA . GLU A 1 244 ? 20.918 10.405 -8.935 1.00 93.81 244 GLU A CA 1
ATOM 2004 C C . GLU A 1 244 ? 21.589 9.016 -8.917 1.00 93.81 244 GLU A C 1
ATOM 2006 O O . GLU A 1 244 ? 22.245 8.600 -9.869 1.00 93.81 244 GLU A O 1
ATOM 2011 N N . ASN A 1 245 ? 21.404 8.255 -7.831 1.00 94.19 245 ASN A N 1
ATOM 2012 C CA . ASN A 1 245 ? 21.957 6.911 -7.689 1.00 94.19 245 ASN A CA 1
ATOM 2013 C C . ASN A 1 245 ? 20.953 5.903 -8.258 1.00 94.19 245 ASN A C 1
ATOM 2015 O O . ASN A 1 245 ? 20.187 5.265 -7.525 1.00 94.19 245 ASN A O 1
ATOM 2019 N N . TYR A 1 246 ? 20.923 5.817 -9.589 1.00 88.56 246 TYR A N 1
ATOM 2020 C CA . TYR A 1 246 ? 19.961 4.993 -10.319 1.00 88.56 246 TYR A CA 1
ATOM 2021 C C . TYR A 1 246 ? 20.105 3.496 -10.015 1.00 88.56 246 TYR A C 1
ATOM 2023 O O . TYR A 1 246 ? 19.090 2.805 -9.929 1.00 88.56 246 TYR A O 1
ATOM 2031 N N . ASP A 1 247 ? 21.319 3.007 -9.758 1.00 90.75 247 ASP A N 1
ATOM 2032 C CA . ASP A 1 247 ? 21.560 1.603 -9.400 1.00 90.75 247 ASP A CA 1
ATOM 2033 C C . ASP A 1 247 ? 20.856 1.234 -8.089 1.00 90.75 247 ASP A C 1
ATOM 2035 O O . ASP A 1 247 ? 20.098 0.257 -8.019 1.00 90.75 247 ASP A O 1
ATOM 2039 N N . LEU A 1 248 ? 21.030 2.062 -7.051 1.00 91.62 248 LEU A N 1
ATOM 2040 C CA . LEU A 1 248 ? 20.332 1.887 -5.780 1.00 91.62 248 LEU A CA 1
ATOM 2041 C C . LEU A 1 248 ? 18.819 2.054 -5.952 1.00 91.62 248 LEU A C 1
ATOM 2043 O O . LEU A 1 248 ? 18.055 1.278 -5.383 1.00 91.62 248 LEU A O 1
ATOM 2047 N N . PHE A 1 249 ? 18.372 3.023 -6.749 1.00 91.94 249 PHE A N 1
ATOM 2048 C CA . PHE A 1 249 ? 16.953 3.244 -7.026 1.00 91.94 249 PHE A CA 1
ATOM 2049 C C . PHE A 1 249 ? 16.282 2.014 -7.656 1.00 91.94 249 PHE A C 1
ATOM 2051 O O . PHE A 1 249 ? 15.224 1.584 -7.186 1.00 91.94 249 PHE A O 1
ATOM 2058 N N . PHE A 1 250 ? 16.886 1.420 -8.691 1.00 88.44 250 PHE A N 1
ATOM 2059 C CA . PHE A 1 250 ? 16.354 0.217 -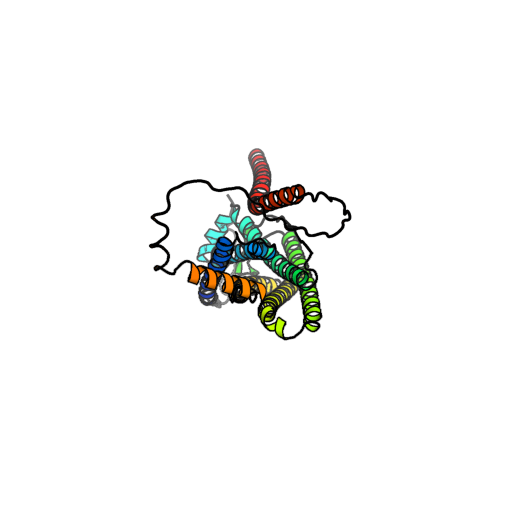9.335 1.00 88.44 250 PHE A CA 1
ATOM 2060 C C . PHE A 1 250 ? 16.425 -0.998 -8.411 1.00 88.44 250 PHE A C 1
ATOM 2062 O O . PHE A 1 250 ? 15.468 -1.773 -8.357 1.00 88.44 250 PHE A O 1
ATOM 2069 N N . THR A 1 251 ? 17.490 -1.111 -7.616 1.00 89.81 251 THR A N 1
ATOM 2070 C CA . THR A 1 251 ? 17.625 -2.152 -6.589 1.00 89.81 251 THR A CA 1
ATOM 2071 C C . THR A 1 251 ? 16.517 -2.041 -5.539 1.00 89.81 251 THR A C 1
ATOM 2073 O O . THR A 1 251 ? 15.827 -3.016 -5.252 1.00 89.81 251 THR A O 1
ATOM 2076 N N . LEU A 1 252 ? 16.265 -0.845 -5.002 1.00 91.50 252 LEU A N 1
ATOM 2077 C CA . LEU A 1 252 ? 15.183 -0.612 -4.043 1.00 91.50 252 LEU A CA 1
ATOM 2078 C C . LEU A 1 252 ? 13.823 -0.883 -4.678 1.00 91.50 252 LEU A C 1
ATOM 2080 O O . LEU A 1 252 ? 13.014 -1.604 -4.099 1.00 91.50 252 LEU A O 1
ATOM 2084 N N . ARG A 1 253 ? 13.590 -0.390 -5.903 1.00 88.38 253 ARG A N 1
ATOM 2085 C CA . ARG A 1 253 ? 12.366 -0.676 -6.663 1.00 88.38 253 ARG A CA 1
ATOM 2086 C C . ARG A 1 253 ? 12.115 -2.181 -6.739 1.00 88.38 253 ARG A C 1
ATOM 2088 O O . ARG A 1 253 ? 10.991 -2.607 -6.483 1.00 88.38 253 ARG A O 1
ATOM 2095 N N . HIS A 1 254 ? 13.159 -2.967 -6.994 1.00 85.38 254 HIS A N 1
ATOM 2096 C CA . HIS A 1 254 ? 13.080 -4.423 -7.029 1.00 85.38 254 HIS A CA 1
ATOM 2097 C C . HIS A 1 254 ? 12.622 -5.030 -5.695 1.00 85.38 254 HIS A C 1
ATOM 2099 O O . HIS A 1 254 ? 11.861 -5.989 -5.704 1.00 85.38 254 HIS A O 1
ATOM 2105 N N . TYR A 1 255 ? 12.990 -4.437 -4.558 1.00 89.00 255 TYR A N 1
ATOM 2106 C CA . TYR A 1 255 ? 12.603 -4.887 -3.215 1.00 89.00 255 TYR A CA 1
ATOM 2107 C C . TYR A 1 255 ? 11.363 -4.194 -2.625 1.00 89.00 255 TYR A C 1
ATOM 2109 O O . TYR A 1 255 ? 10.965 -4.516 -1.504 1.00 89.00 255 TYR A O 1
ATOM 2117 N N . THR A 1 256 ? 10.697 -3.295 -3.366 1.00 89.69 256 THR A N 1
ATOM 2118 C CA . THR A 1 256 ? 9.483 -2.582 -2.892 1.00 89.69 256 THR A CA 1
ATOM 2119 C C . THR A 1 256 ? 8.414 -3.557 -2.401 1.00 89.69 256 THR A C 1
ATOM 2121 O O . THR A 1 256 ? 7.669 -3.287 -1.453 1.00 89.69 256 THR A O 1
ATOM 2124 N N . PHE A 1 257 ? 8.340 -4.717 -3.048 1.00 86.44 257 PHE A N 1
ATOM 2125 C CA . PHE A 1 257 ? 7.359 -5.725 -2.709 1.00 86.44 257 PHE A CA 1
ATOM 2126 C C . PHE A 1 257 ? 7.577 -6.308 -1.318 1.00 86.44 257 PHE A C 1
ATOM 2128 O O . PHE A 1 257 ? 6.594 -6.572 -0.655 1.00 86.44 257 PHE A O 1
ATOM 2135 N N . ILE A 1 258 ? 8.813 -6.477 -0.835 1.00 88.38 258 ILE A N 1
ATOM 2136 C CA . ILE A 1 258 ? 9.061 -7.099 0.476 1.00 88.38 258 ILE A CA 1
ATOM 2137 C C . ILE A 1 258 ? 8.376 -6.280 1.571 1.00 88.38 258 ILE A C 1
ATOM 2139 O O . ILE A 1 258 ? 7.699 -6.825 2.442 1.00 88.38 258 ILE A O 1
ATOM 2143 N N . VAL A 1 259 ? 8.509 -4.955 1.489 1.00 89.31 259 VAL A N 1
ATOM 2144 C CA . VAL A 1 259 ? 7.997 -4.037 2.509 1.00 89.31 259 VAL A CA 1
ATOM 2145 C C . VAL A 1 259 ? 6.471 -3.911 2.443 1.00 89.31 259 VAL A C 1
ATOM 2147 O O . VAL A 1 259 ? 5.798 -3.971 3.470 1.00 89.31 259 VAL A O 1
ATOM 2150 N N . THR A 1 260 ? 5.916 -3.794 1.236 1.00 88.50 260 THR A N 1
ATOM 2151 C CA . THR A 1 260 ? 4.458 -3.701 1.001 1.00 88.50 260 THR A CA 1
ATOM 2152 C C . THR A 1 260 ? 3.748 -5.024 1.293 1.00 88.50 260 THR A C 1
ATOM 2154 O O . THR A 1 260 ? 2.748 -5.074 2.003 1.00 88.50 260 THR A O 1
ATOM 2157 N N . PHE A 1 261 ? 4.311 -6.134 0.823 1.00 86.44 261 PHE A N 1
ATOM 2158 C CA . PHE A 1 261 ? 3.781 -7.477 1.025 1.00 86.44 261 PHE A CA 1
ATOM 2159 C C . PHE A 1 261 ? 3.743 -7.854 2.507 1.00 86.44 261 PHE A C 1
ATOM 2161 O O . PHE A 1 261 ? 2.781 -8.473 2.956 1.00 86.44 261 PHE A O 1
ATOM 2168 N N . PHE A 1 262 ? 4.730 -7.423 3.299 1.00 88.31 262 PHE A N 1
ATOM 2169 C CA . PHE A 1 262 ? 4.705 -7.616 4.747 1.00 88.31 262 PHE A CA 1
ATOM 2170 C C . PHE A 1 262 ? 3.465 -6.983 5.403 1.00 88.31 262 PHE A C 1
ATOM 2172 O O . PHE A 1 262 ? 2.852 -7.603 6.271 1.00 88.31 262 PHE A O 1
ATOM 2179 N N . ILE A 1 263 ? 3.032 -5.796 4.963 1.00 90.25 263 ILE A N 1
ATOM 2180 C CA . ILE A 1 263 ? 1.793 -5.169 5.456 1.00 90.25 263 ILE A CA 1
ATOM 2181 C C . ILE A 1 263 ? 0.577 -6.005 5.076 1.00 90.25 263 ILE A C 1
ATOM 2183 O O . ILE A 1 263 ? -0.221 -6.356 5.950 1.00 90.25 263 ILE A O 1
ATOM 2187 N N . ALA A 1 264 ? 0.474 -6.370 3.797 1.00 91.00 264 ALA A N 1
ATOM 2188 C CA . ALA A 1 264 ? -0.621 -7.192 3.300 1.00 91.00 264 ALA A CA 1
ATOM 2189 C C . ALA A 1 264 ? -0.690 -8.553 4.019 1.00 91.00 264 ALA A C 1
ATOM 2191 O O . ALA A 1 264 ? -1.781 -9.080 4.228 1.00 91.00 264 ALA A O 1
ATOM 2192 N N . LEU A 1 265 ? 0.444 -9.116 4.450 1.00 89.00 265 LEU A N 1
ATOM 2193 C CA . LEU A 1 265 ? 0.489 -10.334 5.258 1.00 89.00 265 LEU A CA 1
ATOM 2194 C C . LEU A 1 265 ? 0.048 -10.112 6.702 1.00 89.00 265 LEU A C 1
ATOM 2196 O O . LEU A 1 265 ? -0.667 -10.954 7.229 1.00 89.00 265 LEU A O 1
ATOM 2200 N N . VAL A 1 266 ? 0.481 -9.032 7.355 1.00 89.62 266 VAL A N 1
ATOM 2201 C CA . VAL A 1 266 ? 0.257 -8.781 8.791 1.00 89.62 266 VAL A CA 1
ATOM 2202 C C . VAL A 1 266 ? -1.176 -8.325 9.088 1.00 89.62 266 VAL A C 1
ATOM 2204 O O . VAL A 1 266 ? -1.756 -8.724 10.103 1.00 89.62 266 VAL A O 1
ATOM 2207 N N . ASN A 1 267 ? -1.776 -7.542 8.190 1.00 88.69 267 ASN A N 1
ATOM 2208 C CA . ASN A 1 267 ? -3.141 -7.021 8.307 1.00 88.69 267 ASN A CA 1
ATOM 2209 C C . ASN A 1 267 ? -4.200 -8.069 8.733 1.00 88.69 267 ASN A C 1
ATOM 2211 O O . ASN A 1 267 ? -4.892 -7.829 9.730 1.00 88.69 267 ASN A O 1
ATOM 2215 N N . PRO A 1 268 ? -4.353 -9.239 8.079 1.00 85.88 268 PRO A N 1
ATOM 2216 C CA . PRO A 1 268 ? -5.400 -10.202 8.414 1.00 85.88 268 PRO A CA 1
ATOM 2217 C C . PRO A 1 268 ? -5.186 -10.837 9.792 1.00 85.88 268 PRO A C 1
ATOM 2219 O O . PRO A 1 268 ? -6.161 -11.059 10.515 1.00 85.88 268 PRO A O 1
ATOM 2222 N N . TRP A 1 269 ? -3.934 -11.053 10.215 1.00 85.69 269 TRP A N 1
ATOM 2223 C CA . TRP A 1 269 ? -3.621 -11.552 11.560 1.00 85.69 269 TRP A CA 1
ATOM 2224 C C . TRP A 1 269 ? -4.053 -10.561 12.636 1.00 85.69 269 TRP A C 1
ATOM 2226 O O . TRP A 1 269 ? -4.718 -10.938 13.606 1.00 85.69 269 TRP A O 1
ATOM 2236 N N . CYS A 1 270 ? -3.754 -9.275 12.434 1.00 86.19 270 CYS A N 1
ATOM 2237 C CA . CYS A 1 270 ? -4.188 -8.212 13.335 1.00 86.19 270 CYS A CA 1
ATOM 2238 C C . CYS A 1 270 ? -5.721 -8.161 13.471 1.00 86.19 270 CYS A C 1
ATOM 2240 O O . CYS A 1 270 ? -6.256 -7.913 14.556 1.00 86.19 270 CYS A O 1
ATOM 2242 N N . LEU A 1 271 ? -6.451 -8.436 12.390 1.00 81.06 271 LEU A N 1
ATOM 2243 C CA . LEU A 1 271 ? -7.917 -8.448 12.380 1.00 81.06 271 LEU A CA 1
ATOM 2244 C C . LEU A 1 271 ? -8.520 -9.696 13.034 1.00 81.06 271 LEU A C 1
ATOM 2246 O O . LEU A 1 271 ? -9.589 -9.616 13.643 1.00 81.06 271 LEU A O 1
ATOM 2250 N N . MET A 1 272 ? -7.856 -10.846 12.932 1.00 84.56 272 MET A N 1
ATOM 2251 C CA . MET A 1 272 ? -8.311 -12.070 13.591 1.00 84.56 272 MET A CA 1
ATOM 2252 C C . MET A 1 272 ? -8.173 -11.975 15.109 1.00 84.56 272 MET A C 1
ATOM 2254 O O . MET A 1 272 ? -9.162 -12.155 15.820 1.00 84.56 272 MET A O 1
ATOM 2258 N N . ILE A 1 273 ? -6.992 -11.577 15.593 1.00 84.12 273 ILE A N 1
ATOM 2259 C CA . ILE A 1 273 ? -6.693 -11.457 17.030 1.00 84.12 273 ILE A CA 1
ATOM 2260 C C . ILE A 1 273 ? -7.669 -10.495 17.727 1.00 84.12 273 ILE A C 1
ATOM 2262 O O . ILE A 1 273 ? -8.076 -10.712 18.868 1.00 84.12 273 ILE A O 1
ATOM 2266 N N . THR A 1 274 ? -8.095 -9.436 17.034 1.00 77.38 274 THR A N 1
ATOM 2267 C CA . THR A 1 274 ? -9.030 -8.448 17.594 1.00 77.38 274 THR A CA 1
ATOM 2268 C C . THR A 1 274 ? -10.484 -8.922 17.653 1.00 77.38 274 THR A C 1
ATOM 2270 O O . THR A 1 274 ? -11.271 -8.370 18.424 1.00 77.38 274 THR A O 1
ATOM 2273 N N . ASN A 1 275 ? -10.860 -9.950 16.889 1.00 69.50 275 ASN A N 1
ATOM 2274 C CA . ASN A 1 275 ? -12.229 -10.468 16.841 1.00 69.50 275 ASN A CA 1
ATOM 2275 C C . ASN A 1 275 ? -12.507 -11.559 17.890 1.00 69.50 275 ASN A C 1
ATOM 2277 O O . ASN A 1 275 ? -13.658 -11.711 18.307 1.00 69.50 275 ASN A O 1
ATOM 2281 N N . ASP A 1 276 ? -11.493 -12.307 18.326 1.00 68.31 276 ASP A N 1
ATOM 2282 C CA . ASP A 1 276 ? -11.680 -13.437 19.250 1.00 68.31 276 ASP A CA 1
ATOM 2283 C C . ASP A 1 276 ? -12.033 -12.982 20.675 1.00 68.31 276 ASP A C 1
ATOM 2285 O O . ASP A 1 276 ? -12.796 -13.646 21.378 1.00 68.31 276 ASP A O 1
ATOM 2289 N N . GLY A 1 277 ? -11.611 -11.775 21.064 1.00 58.22 277 GLY A N 1
ATOM 2290 C CA . GLY A 1 277 ? -11.902 -11.204 22.383 1.00 58.22 277 GLY A CA 1
ATOM 2291 C C . GLY A 1 277 ? -13.375 -10.855 22.645 1.00 58.22 277 GLY A C 1
ATOM 2292 O O . GLY A 1 277 ? -13.752 -10.697 23.801 1.00 58.22 277 GLY A O 1
ATOM 2293 N N . ARG A 1 278 ? -14.227 -10.743 21.611 1.00 55.59 278 ARG A N 1
ATOM 2294 C CA . ARG A 1 278 ? -15.650 -10.349 21.763 1.00 55.59 278 ARG A CA 1
ATOM 2295 C C . ARG A 1 278 ? -16.649 -11.496 21.632 1.00 55.59 278 ARG A C 1
ATOM 2297 O O . ARG A 1 278 ? -17.812 -11.319 21.980 1.00 55.59 278 ARG A O 1
ATOM 2304 N N . ILE A 1 279 ? -16.219 -12.660 21.143 1.00 54.38 279 ILE A N 1
ATOM 2305 C CA . ILE A 1 279 ? -17.059 -13.872 21.134 1.00 54.38 279 ILE A CA 1
ATOM 2306 C C . ILE A 1 279 ? -17.130 -14.477 22.543 1.00 54.38 279 ILE A C 1
ATOM 2308 O O . ILE A 1 279 ? -18.105 -15.137 22.904 1.00 54.38 279 ILE A O 1
ATOM 2312 N N . ALA A 1 280 ? -16.138 -14.185 23.386 1.00 44.56 280 ALA A N 1
ATOM 2313 C CA . ALA A 1 280 ? -16.140 -14.572 24.781 1.00 44.56 280 ALA A CA 1
ATOM 2314 C C . ALA A 1 280 ? -17.114 -13.700 25.592 1.00 44.56 280 ALA A C 1
ATOM 2316 O O . ALA A 1 280 ? -16.734 -12.707 26.203 1.00 44.56 280 ALA A O 1
ATOM 2317 N N . ARG A 1 281 ? -18.355 -14.191 25.664 1.00 45.00 281 ARG A N 1
ATOM 2318 C CA . ARG A 1 281 ? -19.412 -13.838 26.622 1.00 45.00 281 ARG A CA 1
ATOM 2319 C C . ARG A 1 281 ? -20.195 -12.585 26.226 1.00 45.00 281 ARG A C 1
ATOM 2321 O O . ARG A 1 281 ? -19.772 -11.471 26.531 1.00 45.00 281 ARG A O 1
ATOM 2328 N N . PRO A 1 282 ? -21.427 -12.739 25.696 1.00 48.59 282 PRO A N 1
ATOM 2329 C CA . PRO A 1 282 ? -22.473 -11.838 26.150 1.00 48.59 282 PRO A CA 1
ATOM 2330 C C . PRO A 1 282 ? -22.354 -11.804 27.672 1.00 48.59 282 PRO A C 1
ATOM 2332 O O . PRO A 1 282 ? -22.529 -12.825 28.342 1.00 48.59 282 PRO A O 1
ATOM 2335 N N . HIS A 1 283 ? -21.992 -10.649 28.227 1.00 48.25 283 HIS A N 1
ATOM 2336 C CA . HIS A 1 283 ? -22.426 -10.349 29.571 1.00 48.25 283 HIS A CA 1
ATOM 2337 C C . HIS A 1 283 ? -23.945 -10.486 29.493 1.00 48.25 283 HIS A C 1
ATOM 2339 O O . HIS A 1 283 ? -24.638 -9.561 29.081 1.00 48.25 283 HIS A O 1
ATOM 2345 N N . CYS A 1 284 ? -24.466 -11.666 29.850 1.00 47.50 284 CYS A N 1
ATOM 2346 C CA . CYS A 1 284 ? -25.717 -11.683 30.568 1.00 47.50 284 CYS A CA 1
ATOM 2347 C C . CYS A 1 284 ? -25.466 -10.660 31.673 1.00 47.50 284 CYS A C 1
ATOM 2349 O O . CYS A 1 284 ? -24.534 -10.882 32.463 1.00 47.50 284 CYS A O 1
ATOM 2351 N N . PRO A 1 285 ? -26.146 -9.495 31.673 1.00 54.56 285 PRO A N 1
ATOM 2352 C CA . PRO A 1 285 ? -26.127 -8.667 32.863 1.00 54.56 285 PRO A CA 1
ATOM 2353 C C . PRO A 1 285 ? -26.416 -9.641 33.996 1.00 54.56 285 PRO A C 1
ATOM 2355 O O . PRO A 1 285 ? -27.341 -10.447 33.852 1.00 54.56 285 PRO A O 1
ATOM 2358 N N . SER A 1 286 ? -25.575 -9.675 35.039 1.00 51.69 286 SER A N 1
ATOM 2359 C CA . SER A 1 286 ? -25.918 -10.466 36.217 1.00 51.69 286 SER A CA 1
ATOM 2360 C C . SER A 1 286 ? -27.358 -10.072 36.525 1.00 51.69 286 SER A C 1
ATOM 2362 O O . SER A 1 286 ? -27.584 -8.864 36.695 1.00 51.69 286 SER A O 1
ATOM 2364 N N . PRO A 1 287 ? -28.326 -11.000 36.429 1.00 51.12 287 PRO A N 1
ATOM 2365 C CA . PRO A 1 287 ? -29.725 -10.641 36.522 1.00 51.12 287 PRO A CA 1
ATOM 2366 C C . PRO A 1 287 ? -29.862 -9.787 37.768 1.00 51.12 287 PRO A C 1
ATOM 2368 O O . PRO A 1 287 ? -29.366 -10.154 38.839 1.00 51.12 287 PRO A O 1
ATOM 2371 N N . SER A 1 288 ? -30.412 -8.582 37.600 1.00 61.06 288 SER A N 1
ATOM 2372 C CA . SER A 1 288 ? -30.622 -7.707 38.749 1.00 61.06 288 SER A CA 1
ATOM 2373 C C . SER A 1 288 ? -31.349 -8.522 39.829 1.00 61.06 288 SER A C 1
ATOM 2375 O O . SER A 1 288 ? -32.136 -9.407 39.477 1.00 61.06 288 SER A O 1
ATOM 2377 N N . PRO A 1 289 ? -31.153 -8.262 41.131 1.00 66.44 289 PRO A N 1
ATOM 2378 C CA . PRO A 1 289 ? -31.868 -8.993 42.182 1.00 66.44 289 PRO A CA 1
ATOM 2379 C C . PRO A 1 289 ? -33.387 -9.065 41.931 1.00 66.44 289 PRO A C 1
ATOM 2381 O O . PRO A 1 289 ? -34.030 -10.059 42.252 1.00 66.44 289 PRO A O 1
ATOM 2384 N N . ARG A 1 290 ? -33.947 -8.055 41.244 1.00 62.22 290 ARG A N 1
ATOM 2385 C CA . ARG A 1 290 ? -35.337 -8.023 40.763 1.00 62.22 290 ARG A CA 1
ATOM 2386 C C . ARG A 1 290 ? -35.650 -8.995 39.618 1.00 62.22 290 ARG A C 1
ATOM 2388 O O . ARG A 1 290 ? -36.728 -9.574 39.613 1.00 62.22 290 ARG A O 1
ATOM 2395 N N . GLN A 1 291 ? -34.745 -9.197 38.662 1.00 62.06 291 GLN A N 1
ATOM 2396 C CA . GLN A 1 291 ? -34.904 -10.202 37.601 1.00 62.06 291 GLN A CA 1
ATOM 2397 C C . GLN A 1 291 ? -34.748 -11.628 38.137 1.00 62.06 291 GLN A C 1
ATOM 2399 O O . GLN A 1 291 ? -35.477 -12.511 37.695 1.00 62.06 291 GLN A O 1
ATOM 2404 N N . ASN A 1 292 ? -33.886 -11.836 39.136 1.00 65.19 292 ASN A N 1
ATOM 2405 C CA . ASN A 1 292 ? -33.835 -13.104 39.865 1.00 65.19 292 ASN A CA 1
ATOM 2406 C C . ASN A 1 292 ? -35.130 -13.349 40.643 1.00 65.19 292 ASN A C 1
ATOM 2408 O O . ASN A 1 292 ? -35.677 -14.438 40.557 1.00 65.19 292 ASN A O 1
ATOM 2412 N N . ALA A 1 293 ? -35.684 -12.336 41.317 1.00 69.81 293 ALA A N 1
ATOM 2413 C CA . ALA A 1 293 ? -36.976 -12.466 41.990 1.00 69.81 293 ALA A CA 1
ATOM 2414 C C . ALA A 1 293 ? -38.117 -12.782 41.008 1.00 69.81 293 ALA A C 1
ATOM 2416 O O . ALA A 1 293 ? -38.924 -13.659 41.288 1.00 69.81 293 ALA A O 1
ATOM 2417 N N . ALA A 1 294 ? -38.160 -12.136 39.837 1.00 68.00 294 ALA A N 1
ATOM 2418 C CA . ALA A 1 294 ? -39.169 -12.407 38.811 1.00 68.00 294 ALA A CA 1
ATOM 2419 C C . ALA A 1 294 ? -39.025 -13.808 38.188 1.00 68.00 294 ALA A C 1
ATOM 2421 O O . ALA A 1 294 ? -40.030 -14.474 37.954 1.00 68.00 294 ALA A O 1
ATOM 2422 N N . ALA A 1 295 ? -37.795 -14.280 37.961 1.00 64.25 295 ALA A N 1
ATOM 2423 C CA . ALA A 1 295 ? -37.535 -15.633 37.470 1.00 64.25 295 ALA A CA 1
ATOM 2424 C C . ALA A 1 295 ? -37.883 -16.701 38.522 1.00 64.25 295 ALA A C 1
ATOM 2426 O O . ALA A 1 295 ? -38.512 -17.702 38.186 1.00 64.25 295 ALA A O 1
ATOM 2427 N N . THR A 1 296 ? -37.569 -16.462 39.800 1.00 72.75 296 THR A N 1
ATOM 2428 C CA . THR A 1 296 ? -37.981 -17.327 40.918 1.00 72.75 296 THR A CA 1
ATOM 2429 C C . THR A 1 296 ? -39.501 -17.329 41.091 1.00 72.75 296 THR A C 1
ATOM 2431 O O . THR A 1 296 ? -40.087 -18.387 41.298 1.00 72.75 296 THR A O 1
ATOM 2434 N N . PHE A 1 297 ? -40.166 -16.181 40.932 1.00 69.31 297 PHE A N 1
ATOM 2435 C CA . PHE A 1 297 ? -41.626 -16.076 41.002 1.00 69.31 297 PHE A CA 1
ATOM 2436 C C . PHE A 1 297 ? -42.306 -16.780 39.818 1.00 69.31 297 PHE A C 1
ATOM 2438 O O . PHE A 1 297 ? -43.296 -17.480 40.005 1.00 69.31 297 PHE A O 1
ATOM 2445 N N . ALA A 1 298 ? -41.745 -16.680 38.609 1.00 66.00 298 ALA A N 1
ATOM 2446 C CA . ALA A 1 298 ? -42.215 -17.413 37.433 1.00 66.00 298 ALA A CA 1
ATOM 2447 C C . ALA A 1 298 ? -41.985 -18.934 37.552 1.00 66.00 298 ALA A C 1
ATOM 2449 O O . ALA A 1 298 ? -42.832 -19.719 37.121 1.00 66.00 298 ALA A O 1
ATOM 2450 N N . LEU A 1 299 ? -40.886 -19.365 38.180 1.00 67.94 299 LEU A N 1
ATOM 2451 C CA . LEU A 1 299 ? -40.629 -20.773 38.509 1.00 67.94 299 LEU A CA 1
ATOM 2452 C C . LEU A 1 299 ? -41.582 -21.299 39.595 1.00 67.94 299 LEU A C 1
ATOM 2454 O O . LEU A 1 299 ? -42.068 -22.421 39.491 1.00 67.94 299 LEU A O 1
ATOM 2458 N N . GLN A 1 300 ? -41.934 -20.479 40.589 1.00 69.31 300 GLN A N 1
ATOM 2459 C CA . GLN A 1 300 ? -42.957 -20.834 41.579 1.00 69.31 300 GLN A CA 1
ATOM 2460 C C . GLN A 1 300 ? -44.365 -20.889 40.967 1.00 69.31 300 GLN A C 1
ATOM 2462 O O . GLN A 1 300 ? -45.112 -21.824 41.240 1.00 69.31 300 GLN A O 1
ATOM 2467 N N . LEU A 1 301 ? -44.722 -19.954 40.082 1.00 58.12 301 LEU A N 1
ATOM 2468 C CA . LEU A 1 301 ? -46.003 -19.972 39.364 1.00 58.12 301 LEU A CA 1
ATOM 2469 C C . LEU A 1 301 ? -46.118 -21.163 38.408 1.00 58.12 301 LEU A C 1
ATOM 2471 O O . LEU A 1 301 ? -47.169 -21.795 38.350 1.00 58.12 301 LEU A O 1
ATOM 2475 N N . SER A 1 302 ? -45.051 -21.519 37.693 1.00 52.88 302 SER A N 1
ATOM 2476 C CA . SER A 1 302 ? -45.059 -22.705 36.827 1.00 52.88 302 SER A CA 1
ATOM 2477 C C . SER A 1 302 ? -45.127 -24.013 37.624 1.00 52.88 302 SER A C 1
ATOM 2479 O O . SER A 1 302 ? -45.817 -24.929 37.185 1.00 52.88 302 SER A O 1
ATOM 2481 N N . ALA A 1 303 ? -44.548 -24.078 38.828 1.00 54.22 303 ALA A N 1
ATOM 2482 C CA . ALA A 1 303 ? -44.732 -25.208 39.746 1.00 54.22 303 ALA A CA 1
ATOM 2483 C C . ALA A 1 303 ? -46.172 -25.322 40.292 1.00 54.22 303 ALA A C 1
ATOM 2485 O O . ALA A 1 303 ? -46.653 -26.427 40.532 1.00 54.22 303 ALA A O 1
ATOM 2486 N N . VAL A 1 304 ? -46.891 -24.202 40.436 1.00 55.66 304 VAL A N 1
ATOM 2487 C CA . VAL A 1 304 ? -48.315 -24.194 40.824 1.00 55.66 304 VAL A CA 1
ATOM 2488 C C . VAL A 1 304 ? -49.224 -24.593 39.652 1.00 55.66 304 VAL A C 1
ATOM 2490 O O . VAL A 1 304 ? -50.206 -25.306 39.854 1.00 55.66 304 VAL A O 1
ATOM 2493 N N . TYR A 1 305 ? -48.889 -24.199 38.419 1.00 46.97 305 TYR A N 1
ATOM 2494 C CA . TYR A 1 305 ? -49.682 -24.524 37.224 1.00 46.97 305 TYR A CA 1
ATOM 2495 C C . TYR A 1 305 ? -49.426 -25.931 36.654 1.00 46.97 305 TYR A C 1
ATOM 2497 O O . TYR A 1 305 ? -50.301 -26.476 35.984 1.00 46.97 305 TYR A O 1
ATOM 2505 N N . PHE A 1 306 ? -48.281 -26.552 36.952 1.00 44.69 306 PHE A N 1
ATOM 2506 C CA . PHE A 1 306 ? -47.965 -27.940 36.583 1.00 44.69 306 PHE A CA 1
ATOM 2507 C C . PHE A 1 306 ? -48.149 -28.924 37.748 1.00 44.69 306 PHE A C 1
ATOM 2509 O O . PHE A 1 306 ? -47.392 -29.880 37.893 1.00 44.69 306 PHE A O 1
ATOM 2516 N N . ASN A 1 307 ? -49.190 -28.737 38.564 1.00 44.81 307 ASN A N 1
ATOM 2517 C CA . ASN A 1 307 ? -49.702 -29.822 39.393 1.00 44.81 307 ASN A CA 1
ATOM 2518 C C . ASN A 1 307 ? -50.814 -30.570 38.620 1.00 44.81 307 ASN A C 1
ATOM 2520 O O . ASN A 1 307 ? -51.949 -30.084 38.560 1.00 44.81 307 ASN A O 1
ATOM 2524 N N . PRO A 1 308 ? -50.539 -31.751 38.028 1.00 49.84 308 PRO A N 1
ATOM 2525 C CA . PRO A 1 308 ? -51.523 -32.513 37.248 1.00 49.84 308 PRO A CA 1
ATOM 2526 C C . PRO A 1 308 ? -52.739 -32.982 38.070 1.00 49.84 308 PRO A C 1
ATOM 2528 O O . PRO A 1 308 ? -53.738 -33.416 37.494 1.00 49.84 308 PRO A O 1
ATOM 2531 N N . SER A 1 309 ? -52.705 -32.832 39.398 1.00 53.03 309 SER A N 1
ATOM 2532 C CA . SER A 1 309 ? -53.833 -33.102 40.298 1.00 53.03 309 SER A CA 1
ATOM 2533 C C . SER A 1 309 ? -54.949 -32.051 40.208 1.00 53.03 309 SER A C 1
ATOM 2535 O O . SER A 1 309 ? -56.103 -32.374 40.471 1.00 53.03 309 SER A O 1
ATOM 2537 N N . LEU A 1 310 ? -54.643 -30.804 39.816 1.00 48.56 310 LEU A N 1
ATOM 2538 C CA . LEU A 1 310 ? -55.620 -29.701 39.818 1.00 48.56 310 LEU A CA 1
ATOM 2539 C C . LEU A 1 310 ? -56.427 -29.600 38.507 1.00 48.56 310 LEU A C 1
ATOM 2541 O O . LEU A 1 310 ? -57.531 -29.058 38.481 1.00 48.56 310 LEU A O 1
ATOM 2545 N N . ILE A 1 311 ? -55.917 -30.179 37.415 1.00 47.00 311 ILE A N 1
ATOM 2546 C CA . ILE A 1 311 ? -56.555 -30.132 36.084 1.00 47.00 311 ILE A CA 1
ATOM 2547 C C . ILE A 1 311 ? -57.773 -31.076 35.991 1.00 47.00 311 ILE A C 1
ATOM 2549 O O . ILE A 1 311 ? -58.624 -30.913 35.115 1.00 47.00 311 ILE A O 1
ATOM 2553 N N . LYS A 1 312 ? -57.943 -32.011 36.938 1.00 45.91 312 LYS A N 1
ATOM 2554 C CA . LYS A 1 312 ? -59.113 -32.908 36.990 1.00 45.91 312 LYS A CA 1
ATOM 2555 C C . LYS A 1 312 ? -60.381 -32.293 37.601 1.00 45.91 312 LYS A C 1
ATOM 2557 O O . LYS A 1 312 ? -61.435 -32.911 37.486 1.00 45.91 312 LYS A O 1
ATOM 2562 N N . HIS A 1 313 ? -60.335 -31.091 38.182 1.00 47.16 313 HIS A N 1
ATOM 2563 C CA . HIS A 1 313 ? -61.523 -30.455 38.784 1.00 47.16 313 HIS A CA 1
ATOM 2564 C C . HIS A 1 313 ? -62.082 -29.236 38.039 1.00 47.16 313 HIS A C 1
ATOM 2566 O O . HIS A 1 313 ? -63.151 -28.754 38.389 1.00 47.16 313 HIS A O 1
ATOM 2572 N N . ILE A 1 314 ? -61.441 -28.779 36.958 1.00 45.91 314 ILE A N 1
ATOM 2573 C CA . ILE A 1 314 ? -61.908 -27.596 36.202 1.00 45.91 314 ILE A CA 1
ATOM 2574 C C . ILE A 1 314 ? -62.782 -27.978 34.984 1.00 45.91 314 ILE A C 1
ATOM 2576 O O . ILE A 1 314 ? -63.395 -27.121 34.355 1.00 45.91 314 ILE A O 1
ATOM 2580 N N . ARG A 1 315 ? -62.927 -29.273 34.662 1.00 42.16 315 ARG A N 1
ATOM 2581 C CA . ARG A 1 315 ? -63.708 -29.734 33.492 1.00 42.16 315 ARG A CA 1
ATOM 2582 C C . ARG A 1 315 ? -65.212 -29.940 33.716 1.00 42.16 315 ARG A C 1
ATOM 2584 O O . ARG A 1 315 ? -65.885 -30.336 32.771 1.00 42.16 315 ARG A O 1
ATOM 2591 N N . SER A 1 316 ? -65.753 -29.652 34.901 1.00 41.34 316 SER A N 1
ATOM 2592 C CA . SER A 1 316 ? -67.177 -29.886 35.212 1.00 41.34 316 SER A CA 1
ATOM 2593 C C . SER A 1 316 ? -67.952 -28.661 35.711 1.00 41.34 316 SER A C 1
ATOM 2595 O O . SER A 1 316 ? -69.027 -28.823 36.280 1.00 41.34 316 SER A O 1
ATOM 2597 N N . ALA A 1 317 ? -67.463 -27.436 35.492 1.00 38.28 317 ALA A N 1
ATOM 2598 C CA . ALA A 1 317 ? -68.221 -26.230 35.831 1.00 38.28 317 ALA A CA 1
ATOM 2599 C C . ALA A 1 317 ? -68.994 -25.689 34.604 1.00 38.28 317 ALA A C 1
ATOM 2601 O O . ALA A 1 317 ? -68.375 -25.418 33.569 1.00 38.28 317 ALA A O 1
ATOM 2602 N N . PRO A 1 318 ? -70.328 -25.521 34.679 1.00 37.69 318 PRO A N 1
ATOM 2603 C CA . PRO A 1 318 ? -71.122 -24.957 33.592 1.00 37.69 318 PRO A CA 1
ATOM 2604 C C . PRO A 1 318 ? -70.827 -23.463 33.390 1.00 37.69 318 PRO A C 1
ATOM 2606 O O . PRO A 1 318 ? -70.673 -22.696 34.339 1.00 37.69 318 PRO A O 1
ATOM 2609 N N . ARG A 1 319 ? -70.772 -23.049 32.118 1.00 46.47 319 ARG A N 1
ATOM 2610 C CA . ARG A 1 319 ? -70.681 -21.647 31.686 1.00 46.47 319 ARG A CA 1
ATOM 2611 C C . ARG A 1 319 ? -71.916 -20.872 32.152 1.00 46.47 319 ARG A C 1
ATOM 2613 O O . ARG A 1 319 ? -72.952 -20.931 31.497 1.00 46.47 319 ARG A O 1
ATOM 2620 N N . ALA A 1 320 ? -71.783 -20.088 33.214 1.00 40.28 320 ALA A N 1
ATOM 2621 C CA . ALA A 1 320 ? -72.703 -18.999 33.508 1.00 40.28 320 ALA A CA 1
ATOM 2622 C C . ALA A 1 320 ? -71.987 -17.875 34.271 1.00 40.28 320 ALA A C 1
ATOM 2624 O O . ALA A 1 320 ? -71.340 -18.115 35.281 1.00 40.28 320 ALA A O 1
ATOM 2625 N N . GLN A 1 321 ? -72.155 -16.656 33.750 1.00 41.56 321 GLN A N 1
ATOM 2626 C CA . GLN A 1 321 ? -72.008 -15.363 34.428 1.00 41.56 321 GLN A CA 1
ATOM 2627 C C . GLN A 1 321 ? -70.628 -15.020 35.018 1.00 41.56 321 GLN A C 1
ATOM 2629 O O . GLN A 1 321 ? -70.334 -15.300 36.174 1.00 41.56 321 GLN A O 1
ATOM 2634 N N . PHE A 1 322 ? -69.830 -14.260 34.256 1.00 32.03 322 PHE A N 1
ATOM 2635 C CA . PHE A 1 322 ? -68.782 -13.426 34.848 1.00 32.03 322 PHE A CA 1
ATOM 2636 C C . PHE A 1 322 ? -69.285 -11.997 35.053 1.00 32.03 322 PHE A C 1
ATOM 2638 O O . PHE A 1 322 ? -69.499 -11.227 34.117 1.00 32.03 322 PHE A O 1
ATOM 2645 N N . PHE A 1 323 ? -69.477 -11.704 36.334 1.00 32.75 323 PHE A N 1
ATOM 2646 C CA . PHE A 1 323 ? -69.656 -10.401 36.947 1.00 32.75 323 PHE A CA 1
ATOM 2647 C C . PHE A 1 323 ? -68.482 -9.459 36.638 1.00 32.75 323 PHE A C 1
ATOM 2649 O O . PHE A 1 323 ? -67.315 -9.851 36.657 1.00 32.75 323 PHE A O 1
ATOM 2656 N N . ARG A 1 324 ? -68.811 -8.178 36.444 1.00 35.59 324 ARG A N 1
ATOM 2657 C CA . ARG A 1 324 ? -67.902 -7.047 36.664 1.00 35.59 324 ARG A CA 1
ATOM 2658 C C . ARG A 1 324 ? -67.538 -6.979 38.150 1.00 35.59 324 ARG A C 1
ATOM 2660 O O . ARG A 1 324 ? -68.450 -7.049 38.965 1.00 35.59 324 ARG A O 1
ATOM 2667 N N . LEU A 1 325 ? -66.273 -6.714 38.479 1.00 33.75 325 LEU A N 1
ATOM 2668 C CA . LEU A 1 325 ? -65.865 -5.819 39.576 1.00 33.75 325 LEU A CA 1
ATOM 2669 C C . LEU A 1 325 ? -64.367 -5.441 39.442 1.00 33.75 325 LEU A C 1
ATOM 2671 O O . LEU A 1 325 ? -63.627 -6.110 38.720 1.00 33.75 325 LEU A O 1
ATOM 2675 N N . PRO A 1 326 ? -63.949 -4.317 40.055 1.00 43.91 326 PRO A N 1
ATOM 2676 C CA . PRO A 1 326 ? -62.843 -3.471 39.627 1.00 43.91 326 PRO A CA 1
ATOM 2677 C C . PRO A 1 326 ? -61.598 -3.662 40.497 1.00 43.91 326 PRO A C 1
ATOM 2679 O O . PRO A 1 326 ? -61.701 -4.052 41.658 1.00 43.91 326 PRO A O 1
ATOM 2682 N N . LEU A 1 327 ? -60.426 -3.270 39.990 1.00 31.34 327 LEU A N 1
ATOM 2683 C CA . LEU A 1 327 ? -59.297 -2.952 40.861 1.00 31.34 327 LEU A CA 1
ATOM 2684 C C . LEU A 1 327 ? -58.885 -1.493 40.682 1.00 31.34 327 LEU A C 1
ATOM 2686 O O . LEU A 1 327 ? -58.285 -1.085 39.691 1.00 31.34 327 LEU A O 1
ATOM 2690 N N . CYS A 1 328 ? -59.263 -0.724 41.695 1.00 31.89 328 CYS A N 1
ATOM 2691 C CA . CYS A 1 328 ? -58.787 0.607 42.000 1.00 31.89 328 CYS A CA 1
ATOM 2692 C C . CYS A 1 328 ? -57.337 0.482 42.494 1.00 31.89 328 CYS A C 1
ATOM 2694 O O . CYS A 1 328 ? -57.099 -0.152 43.520 1.00 31.89 328 CYS A O 1
ATOM 2696 N N . MET A 1 329 ? -56.368 1.087 41.806 1.00 28.86 329 MET A N 1
ATOM 2697 C CA . MET A 1 329 ? -55.078 1.410 42.419 1.00 28.86 329 MET A CA 1
ATOM 2698 C C . MET A 1 329 ? -54.823 2.905 42.238 1.00 28.86 329 MET A C 1
ATOM 2700 O O . MET A 1 329 ? -54.446 3.393 41.176 1.00 28.86 329 MET A O 1
ATOM 2704 N N . ARG A 1 330 ? -55.137 3.632 43.309 1.00 31.34 330 ARG A N 1
ATOM 2705 C CA . ARG A 1 330 ? -54.932 5.063 43.496 1.00 31.34 330 ARG A CA 1
ATOM 2706 C C . ARG A 1 330 ? -53.464 5.275 43.863 1.00 31.34 330 ARG A C 1
ATOM 2708 O O . ARG A 1 330 ? -53.067 4.939 44.972 1.00 31.34 330 ARG A O 1
ATOM 2715 N N . ILE A 1 331 ? -52.671 5.840 42.957 1.00 36.84 331 ILE A N 1
ATOM 2716 C CA . ILE A 1 331 ? -51.371 6.431 43.294 1.00 36.84 331 ILE A CA 1
ATOM 2717 C C . ILE A 1 331 ? -51.487 7.927 43.019 1.00 36.84 331 ILE A C 1
ATOM 2719 O O . ILE A 1 331 ? -51.556 8.363 41.874 1.00 36.84 331 ILE A O 1
ATOM 2723 N N . HIS A 1 332 ? -51.555 8.707 44.097 1.00 36.59 332 HIS A N 1
ATOM 2724 C CA . HIS A 1 332 ? -51.314 10.143 44.059 1.00 36.59 332 HIS A CA 1
ATOM 2725 C C . HIS A 1 332 ? -49.807 10.377 43.938 1.00 36.59 332 HIS A C 1
ATOM 2727 O O . HIS A 1 332 ? -49.054 9.992 44.828 1.00 36.59 332 HIS A O 1
ATOM 2733 N N . SER A 1 333 ? -49.376 11.064 42.885 1.00 32.34 333 SER A N 1
ATOM 2734 C CA . SER A 1 333 ? -48.150 11.862 42.902 1.00 32.34 333 SER A CA 1
ATOM 2735 C C . SER A 1 333 ? -48.269 12.960 41.851 1.00 32.34 333 SER A C 1
ATOM 2737 O O . SER A 1 333 ? -48.582 12.689 40.698 1.00 32.34 333 SER A O 1
ATOM 2739 N N . LYS A 1 334 ? -48.070 14.192 42.313 1.00 33.62 334 LYS A N 1
ATOM 2740 C CA . LYS A 1 334 ? -48.207 15.469 41.611 1.00 33.62 334 LYS A CA 1
ATOM 2741 C C . LYS A 1 334 ? -47.316 15.589 40.361 1.00 33.62 334 LYS A C 1
ATOM 2743 O O . LYS A 1 334 ? -46.191 15.101 40.348 1.00 33.62 334 LYS A O 1
ATOM 2748 N N . GLU A 1 335 ? -47.858 16.314 39.384 1.00 36.84 335 GLU A N 1
ATOM 2749 C CA . GLU A 1 335 ? -47.217 17.067 38.285 1.00 36.84 335 GLU A CA 1
ATOM 2750 C C . GLU A 1 335 ? -46.060 17.990 38.765 1.00 36.84 335 GLU A C 1
ATOM 2752 O O . GLU A 1 335 ? -46.007 18.256 39.972 1.00 36.84 335 GLU A O 1
ATOM 2757 N N . PRO A 1 336 ? -45.154 18.514 37.892 1.00 48.19 336 PRO A N 1
ATOM 2758 C CA . PRO A 1 336 ? -45.522 19.163 36.622 1.00 48.19 336 PRO A CA 1
ATOM 2759 C C . PRO A 1 336 ? -44.617 18.955 35.387 1.00 48.19 336 PRO A C 1
ATOM 2761 O O . PRO A 1 336 ? -43.443 18.606 35.463 1.00 48.19 336 PRO A O 1
ATOM 2764 N N . GLU A 1 337 ? -45.259 19.189 34.239 1.00 40.56 337 GLU A N 1
ATOM 2765 C CA . GLU A 1 337 ? -44.789 19.832 33.001 1.00 40.56 337 GLU A CA 1
ATOM 2766 C C . GLU A 1 337 ? -43.286 19.814 32.661 1.00 40.56 337 GLU A C 1
ATOM 2768 O O . GLU A 1 337 ? -42.467 20.518 33.248 1.00 40.56 337 GLU A O 1
ATOM 2773 N N . ALA A 1 338 ? -42.952 19.132 31.560 1.00 35.97 338 ALA A N 1
ATOM 2774 C CA . ALA A 1 338 ? -41.788 19.464 30.745 1.00 35.97 338 ALA A CA 1
ATOM 2775 C C . ALA A 1 338 ? -42.111 19.266 29.257 1.00 35.97 338 ALA A C 1
ATOM 2777 O O . ALA A 1 338 ? -42.621 18.228 28.834 1.00 35.97 338 ALA A O 1
ATOM 2778 N N . HIS A 1 339 ? -41.818 20.307 28.480 1.00 37.12 339 HIS A N 1
ATOM 2779 C CA . HIS A 1 339 ? -42.050 20.447 27.049 1.00 37.12 339 HIS A CA 1
ATOM 2780 C C . HIS A 1 339 ? -41.779 19.184 26.214 1.00 37.12 339 HIS A C 1
ATOM 2782 O O . HIS A 1 339 ? -40.677 18.636 26.183 1.00 37.12 339 HIS A O 1
ATOM 2788 N N . SER A 1 340 ? -42.790 18.806 25.429 1.00 35.06 340 SER A N 1
ATOM 2789 C CA . SER A 1 340 ? -42.689 17.864 24.316 1.00 35.06 340 SER A CA 1
ATOM 2790 C C . SER A 1 340 ? -41.786 18.440 23.220 1.00 35.06 340 SER A C 1
ATOM 2792 O O . SER A 1 340 ? -42.212 19.206 22.355 1.00 35.06 340 SER A O 1
ATOM 2794 N N . GLN A 1 341 ? -40.506 18.080 23.266 1.00 38.44 341 GLN A N 1
ATOM 2795 C CA . GLN A 1 341 ? -39.541 18.369 22.214 1.00 38.44 341 GLN A CA 1
ATOM 2796 C C . GLN A 1 341 ? -39.607 17.241 21.171 1.00 38.44 341 GLN A C 1
ATOM 2798 O O . GLN A 1 341 ? -39.052 16.157 21.360 1.00 38.44 341 GLN A O 1
ATOM 2803 N N . ARG A 1 342 ? -40.314 17.487 20.058 1.00 39.69 342 ARG A N 1
ATOM 2804 C CA . ARG A 1 342 ? -40.273 16.642 18.849 1.00 39.69 342 ARG A CA 1
ATOM 2805 C C . ARG A 1 342 ? -38.814 16.450 18.415 1.00 39.69 342 ARG A C 1
ATOM 2807 O O . ARG A 1 342 ? -38.189 17.385 17.920 1.00 39.69 342 ARG A O 1
ATOM 2814 N N . ARG A 1 343 ? -38.272 15.238 18.568 1.00 44.38 343 ARG A N 1
ATOM 2815 C CA . ARG A 1 343 ? -36.998 14.838 17.947 1.00 44.38 343 ARG A CA 1
ATOM 2816 C C . ARG A 1 343 ? -37.224 14.518 16.461 1.00 44.38 343 ARG A C 1
ATOM 2818 O O . ARG A 1 343 ? -38.159 13.780 16.152 1.00 44.38 343 ARG A O 1
ATOM 2825 N N . PRO A 1 344 ? -36.381 15.009 15.537 1.00 43.06 344 PRO A N 1
ATOM 2826 C CA . PRO A 1 344 ? -36.493 14.674 14.125 1.00 43.06 344 PRO A CA 1
ATOM 2827 C C . PRO A 1 344 ? -35.787 13.336 13.851 1.00 43.06 344 PRO A C 1
ATOM 2829 O O . PRO A 1 344 ? -34.580 13.283 13.626 1.00 43.06 344 PRO A O 1
ATOM 2832 N N . GLU A 1 345 ? -36.533 12.230 13.859 1.00 46.53 345 GLU A N 1
ATOM 2833 C CA . GLU A 1 345 ? -36.025 10.913 13.423 1.00 46.53 345 GLU A CA 1
ATOM 2834 C C . GLU A 1 345 ? -35.909 10.786 11.889 1.00 46.53 345 GLU A C 1
ATOM 2836 O O . GLU A 1 345 ? -35.278 9.862 11.373 1.00 46.53 345 GLU A O 1
ATOM 2841 N N . THR A 1 346 ? -36.450 11.741 11.132 1.00 45.41 346 THR A N 1
ATOM 2842 C CA . THR A 1 346 ? -36.436 11.746 9.661 1.00 45.41 346 THR A CA 1
ATOM 2843 C C . THR A 1 346 ? -35.087 12.150 9.059 1.00 45.41 346 THR A C 1
ATOM 2845 O O . THR A 1 346 ? -34.704 11.616 8.018 1.00 45.41 346 THR A O 1
ATOM 2848 N N . THR A 1 347 ? -34.297 12.997 9.724 1.00 45.41 347 THR A N 1
ATOM 2849 C CA . THR A 1 347 ? -32.990 13.446 9.200 1.00 45.41 347 THR A CA 1
ATOM 2850 C C . THR A 1 347 ? -31.923 12.346 9.267 1.00 45.41 347 THR A C 1
ATOM 2852 O O . THR A 1 347 ? -31.005 12.301 8.449 1.00 45.41 347 THR A O 1
ATOM 2855 N N . LEU A 1 348 ? -32.057 11.407 10.210 1.00 43.09 348 LEU A N 1
ATOM 2856 C CA . LEU A 1 348 ? -31.088 10.328 10.434 1.00 43.09 348 LEU A CA 1
ATOM 2857 C C . LEU A 1 348 ? -31.245 9.164 9.439 1.00 43.09 348 LEU A C 1
ATOM 2859 O O . LEU A 1 348 ? -30.252 8.520 9.098 1.00 43.09 348 LEU A O 1
ATOM 2863 N N . ARG A 1 349 ? -32.458 8.938 8.908 1.00 42.50 349 ARG A N 1
ATOM 2864 C CA . ARG A 1 349 ? -32.702 7.953 7.837 1.00 42.50 349 ARG A CA 1
ATOM 2865 C C . ARG A 1 349 ? -32.180 8.430 6.477 1.00 42.50 349 ARG A C 1
ATOM 2867 O O . ARG A 1 349 ? -31.471 7.679 5.815 1.00 42.50 349 ARG A O 1
ATOM 2874 N N . LEU A 1 350 ? -32.387 9.702 6.126 1.00 41.69 350 LEU A N 1
ATOM 2875 C CA . LEU A 1 350 ? -31.880 10.288 4.871 1.00 41.69 350 LEU A CA 1
ATOM 2876 C C . LEU A 1 350 ? -30.338 10.302 4.785 1.00 41.69 350 LEU A C 1
ATOM 2878 O O . LEU A 1 350 ? -29.764 10.092 3.713 1.00 41.69 350 LEU A O 1
ATOM 2882 N N . LEU A 1 351 ? -29.651 10.475 5.919 1.00 37.53 351 LEU A N 1
ATOM 2883 C CA . LEU A 1 351 ? -28.186 10.389 6.005 1.00 37.53 351 LEU A CA 1
ATOM 2884 C C . LEU A 1 351 ? -27.666 8.946 5.878 1.00 37.53 351 LEU A C 1
ATOM 2886 O O . LEU A 1 351 ? -26.629 8.723 5.254 1.00 37.53 351 LEU A O 1
ATOM 2890 N N . SER A 1 352 ? -28.392 7.964 6.422 1.00 39.81 352 SER A N 1
ATOM 2891 C CA . SER A 1 352 ? -28.057 6.536 6.308 1.00 39.81 352 SER A CA 1
ATOM 2892 C C . SER A 1 352 ? -28.171 6.030 4.866 1.00 39.81 352 SER A C 1
ATOM 2894 O O . SER A 1 352 ? -27.266 5.347 4.379 1.00 39.81 352 SER A O 1
ATOM 2896 N N . ASP A 1 353 ? -29.230 6.420 4.156 1.00 37.41 353 ASP A N 1
ATOM 2897 C CA . ASP A 1 353 ? -29.459 5.997 2.769 1.00 37.41 353 ASP A CA 1
ATOM 2898 C C . ASP A 1 353 ? -28.467 6.660 1.795 1.00 37.41 353 ASP A C 1
ATOM 2900 O O . ASP A 1 353 ? -27.954 6.010 0.879 1.00 37.41 353 ASP A O 1
ATOM 2904 N N . SER A 1 354 ? -28.062 7.906 2.069 1.00 38.84 354 SER A N 1
ATOM 2905 C CA . SER A 1 354 ? -26.998 8.599 1.321 1.00 38.84 354 SER A CA 1
ATOM 2906 C C . SER A 1 354 ? -25.624 7.922 1.483 1.00 38.84 354 SER A C 1
ATOM 2908 O O . SER A 1 354 ? -24.860 7.795 0.523 1.00 38.84 354 SER A O 1
ATOM 2910 N N . LEU A 1 355 ? -25.320 7.402 2.678 1.00 37.31 355 LEU A N 1
ATOM 2911 C CA . LEU A 1 355 ? -24.082 6.666 2.983 1.00 37.31 355 LEU A CA 1
ATOM 2912 C C . LEU A 1 355 ? -24.037 5.263 2.353 1.00 37.31 355 LEU A C 1
ATOM 2914 O O . LEU A 1 355 ? -22.955 4.759 2.028 1.00 37.31 355 LEU A O 1
ATOM 2918 N N . HIS A 1 356 ? -25.196 4.631 2.158 1.00 40.66 356 HIS A N 1
ATOM 2919 C CA . HIS A 1 356 ? -25.300 3.331 1.493 1.00 40.66 356 HIS A CA 1
ATOM 2920 C C . HIS A 1 356 ? -25.124 3.433 -0.031 1.00 40.66 356 HIS A C 1
ATOM 2922 O O . HIS A 1 356 ? -24.658 2.483 -0.664 1.00 40.66 356 HIS A O 1
ATOM 2928 N N . SER A 1 357 ? -25.439 4.601 -0.598 1.00 39.41 357 SER A N 1
ATOM 2929 C CA . SER A 1 357 ? -25.210 4.938 -2.003 1.00 39.41 357 SER A CA 1
ATOM 2930 C C . SER A 1 357 ? -23.714 5.153 -2.288 1.00 39.41 357 SER A C 1
ATOM 2932 O O . SER A 1 357 ? -23.157 4.529 -3.189 1.00 39.41 357 SER A O 1
ATOM 2934 N N . LEU A 1 358 ? -23.003 5.915 -1.441 1.00 33.81 358 LEU A N 1
ATOM 2935 C CA . LEU A 1 358 ? -21.573 6.245 -1.613 1.00 33.81 358 LEU A CA 1
ATOM 2936 C C . LEU A 1 358 ? -20.613 5.043 -1.616 1.00 33.81 358 LEU A C 1
ATOM 2938 O O . LEU A 1 358 ? -19.583 5.084 -2.283 1.00 33.81 358 LEU A O 1
ATOM 2942 N N . THR A 1 359 ? -20.951 3.954 -0.924 1.00 41.19 359 THR A N 1
ATOM 2943 C CA . THR A 1 359 ? -20.134 2.724 -0.926 1.00 41.19 359 THR A CA 1
ATOM 2944 C C . THR A 1 359 ? -20.272 1.909 -2.215 1.00 41.19 359 THR A C 1
ATOM 2946 O O . THR A 1 359 ? -19.340 1.192 -2.563 1.00 41.19 359 THR A O 1
ATOM 2949 N N . ARG A 1 360 ? -21.367 2.059 -2.981 1.00 42.69 360 ARG A N 1
ATOM 2950 C CA . ARG A 1 360 ? -21.463 1.507 -4.349 1.00 42.69 360 ARG A CA 1
ATOM 2951 C C . ARG A 1 360 ? -20.696 2.348 -5.376 1.00 42.69 360 ARG A C 1
ATOM 2953 O O . ARG A 1 360 ? -20.304 1.827 -6.417 1.00 42.69 360 ARG A O 1
ATOM 2960 N N . TYR A 1 361 ? -20.449 3.627 -5.085 1.00 38.03 361 TYR A N 1
ATOM 2961 C CA . TYR A 1 361 ? -19.818 4.547 -6.030 1.00 38.03 361 TYR A CA 1
ATOM 2962 C C . TYR A 1 361 ? -18.297 4.417 -6.141 1.00 38.03 361 TYR A C 1
ATOM 2964 O O . TYR A 1 361 ? -17.765 4.820 -7.169 1.00 38.03 361 TYR A O 1
ATOM 2972 N N . SER A 1 362 ? -17.571 3.828 -5.180 1.00 34.69 362 SER A N 1
ATOM 2973 C CA . SER A 1 362 ? -16.103 3.732 -5.315 1.00 34.69 362 SER A CA 1
ATOM 2974 C C . SER A 1 362 ? -15.685 2.836 -6.493 1.00 34.69 362 SER A C 1
ATOM 2976 O O . SER A 1 362 ? -14.728 3.158 -7.192 1.00 34.69 362 SER A O 1
ATOM 2978 N N . SER A 1 363 ? -16.446 1.774 -6.779 1.00 37.88 363 SER A N 1
ATOM 2979 C CA . SER A 1 363 ? -16.263 0.924 -7.966 1.00 37.88 363 SER A CA 1
ATOM 2980 C C . SER A 1 363 ? -16.809 1.575 -9.248 1.00 37.88 363 SER A C 1
ATOM 2982 O O . SER A 1 363 ? -16.246 1.397 -10.323 1.00 37.88 363 SER A O 1
ATOM 2984 N N . TYR A 1 364 ? -17.876 2.376 -9.144 1.00 34.88 364 TYR A N 1
ATOM 2985 C CA . TYR A 1 364 ? -18.493 3.082 -10.280 1.00 34.88 364 TYR A CA 1
ATOM 2986 C C . TYR A 1 364 ? -17.668 4.290 -10.760 1.00 34.88 364 TYR A C 1
ATOM 2988 O O . TYR A 1 364 ? -17.658 4.612 -11.946 1.00 34.88 364 TYR A O 1
ATOM 2996 N N . ILE A 1 365 ? -16.932 4.949 -9.862 1.00 41.97 365 ILE A N 1
ATOM 2997 C CA . ILE A 1 365 ? -16.074 6.100 -10.181 1.00 41.97 365 ILE A CA 1
ATOM 2998 C C . ILE A 1 365 ? -14.813 5.661 -10.939 1.00 41.97 365 ILE A C 1
ATOM 3000 O O . ILE A 1 365 ? -14.377 6.387 -11.836 1.00 41.97 365 ILE A O 1
ATOM 3004 N N . TYR A 1 366 ? -14.310 4.446 -10.677 1.00 42.25 366 TYR A N 1
ATOM 3005 C CA . TYR A 1 366 ? -13.308 3.786 -11.527 1.00 42.25 366 TYR A CA 1
ATOM 3006 C C . TYR A 1 366 ? -13.783 3.712 -12.989 1.00 42.25 366 TYR A C 1
ATOM 3008 O O . TYR A 1 366 ? -13.019 4.013 -13.901 1.00 42.25 366 TYR A O 1
ATOM 3016 N N . PHE A 1 367 ? -15.065 3.405 -13.213 1.00 40.78 367 PHE A N 1
ATOM 3017 C CA . PHE A 1 367 ? -15.653 3.269 -14.549 1.00 40.78 367 PHE A CA 1
ATOM 3018 C C . PHE A 1 367 ? -15.960 4.619 -15.231 1.00 40.78 367 PHE A C 1
ATOM 3020 O O . PHE A 1 367 ? -15.788 4.765 -16.440 1.00 40.78 367 PHE A O 1
ATOM 3027 N N . ILE A 1 368 ? -16.373 5.643 -14.474 1.00 40.53 368 ILE A N 1
ATOM 3028 C CA . ILE A 1 368 ? -16.698 6.978 -15.019 1.00 40.53 368 ILE A CA 1
ATOM 3029 C C . ILE A 1 368 ? -15.430 7.760 -15.399 1.00 40.53 368 ILE A C 1
ATOM 3031 O O . ILE A 1 368 ? -15.395 8.397 -16.455 1.00 40.53 368 ILE A O 1
ATOM 3035 N N . CYS A 1 369 ? -14.371 7.690 -14.584 1.00 40.34 369 CYS A N 1
ATOM 3036 C CA . CYS A 1 369 ? -13.081 8.300 -14.930 1.00 40.34 369 CYS A CA 1
ATOM 3037 C C . CYS A 1 369 ? -12.441 7.596 -16.141 1.00 40.34 369 CYS A C 1
ATOM 3039 O O . CYS A 1 369 ? -11.888 8.262 -17.016 1.00 40.34 369 CYS A O 1
ATOM 3041 N N . TYR A 1 370 ? -12.619 6.274 -16.242 1.00 45.53 370 TYR A N 1
ATOM 3042 C CA . TYR A 1 370 ? -12.247 5.448 -17.393 1.00 45.53 370 TYR A CA 1
ATOM 3043 C C . TYR A 1 370 ? -12.977 5.856 -18.688 1.00 45.53 370 TYR A C 1
ATOM 3045 O O . TYR A 1 370 ? -12.333 6.089 -19.712 1.00 45.53 370 TYR A O 1
ATOM 3053 N N . TYR A 1 371 ? -14.302 6.051 -18.647 1.00 40.75 371 TYR A N 1
ATOM 3054 C CA . TYR A 1 371 ? -15.093 6.422 -19.831 1.00 40.75 371 TYR A CA 1
ATOM 3055 C C . TYR A 1 371 ? -14.702 7.795 -20.403 1.00 40.75 371 TYR A C 1
ATOM 3057 O O . TYR A 1 371 ? -14.644 7.983 -21.619 1.00 40.75 371 TYR A O 1
ATOM 3065 N N . LYS A 1 372 ? -14.398 8.766 -19.532 1.00 40.31 372 LYS A N 1
ATOM 3066 C CA . LYS A 1 372 ? -14.032 10.124 -19.960 1.00 40.31 372 LYS A CA 1
ATOM 3067 C C . LYS A 1 372 ? -12.643 10.170 -20.616 1.00 40.31 372 LYS A C 1
ATOM 3069 O O . LYS A 1 372 ? -12.475 10.907 -21.581 1.00 40.31 372 LYS A O 1
ATOM 3074 N N . TYR A 1 373 ? -11.703 9.340 -20.153 1.00 45.94 373 TYR A N 1
ATOM 3075 C CA . TYR A 1 373 ? -10.338 9.235 -20.687 1.00 45.94 373 TYR A CA 1
ATOM 3076 C C . TYR A 1 373 ? -10.257 8.448 -22.008 1.00 45.94 373 TYR A C 1
ATOM 3078 O O . TYR A 1 373 ? -9.596 8.886 -22.952 1.00 45.94 373 TYR A O 1
ATOM 3086 N N . CYS A 1 374 ? -10.979 7.326 -22.129 1.00 46.50 374 CYS A N 1
ATOM 3087 C CA . CYS A 1 374 ? -11.075 6.599 -23.401 1.00 46.50 374 CYS A CA 1
ATOM 3088 C C . CYS A 1 374 ? -11.706 7.461 -24.502 1.00 46.50 374 CYS A C 1
ATOM 3090 O O . CYS A 1 374 ? -11.279 7.385 -25.651 1.00 46.50 374 CYS A O 1
ATOM 3092 N N . ARG A 1 375 ? -12.671 8.326 -24.160 1.00 42.50 375 ARG A N 1
ATOM 3093 C CA . ARG A 1 375 ? -13.297 9.244 -25.120 1.00 42.50 375 ARG A CA 1
ATOM 3094 C C . ARG A 1 375 ? -12.326 10.306 -25.641 1.00 42.50 375 ARG A C 1
ATOM 3096 O O . ARG A 1 375 ? -12.359 10.586 -26.830 1.00 42.50 375 ARG A O 1
ATOM 3103 N N . THR A 1 376 ? -11.458 10.869 -24.802 1.00 47.84 376 THR A N 1
ATOM 3104 C CA . THR A 1 376 ? -10.459 11.858 -25.248 1.00 47.84 376 THR A CA 1
ATOM 3105 C C . THR A 1 376 ? -9.331 11.205 -26.049 1.00 47.84 376 THR A C 1
ATOM 3107 O O . THR A 1 376 ? -9.041 11.651 -27.150 1.00 47.84 376 THR A O 1
ATOM 3110 N N . SER A 1 377 ? -8.789 10.069 -25.591 1.00 46.75 377 SER A N 1
ATOM 3111 C CA . SER A 1 377 ? -7.714 9.370 -26.316 1.00 46.75 377 SER A CA 1
ATOM 3112 C C . SER A 1 377 ? -8.171 8.766 -27.654 1.00 46.75 377 SER A C 1
ATOM 3114 O O . SER A 1 377 ? -7.396 8.732 -28.609 1.00 46.75 377 SER A O 1
ATOM 3116 N N . ALA A 1 378 ? -9.428 8.316 -27.761 1.00 47.03 378 ALA A N 1
ATOM 3117 C CA . ALA A 1 378 ? -9.991 7.848 -29.028 1.00 47.03 378 ALA A CA 1
ATOM 3118 C C . ALA A 1 378 ? -10.216 8.993 -30.025 1.00 47.03 378 ALA A C 1
ATOM 3120 O O . ALA A 1 378 ? -9.992 8.794 -31.214 1.00 47.03 378 ALA A O 1
ATOM 3121 N N . VAL A 1 379 ? -10.616 10.183 -29.558 1.00 51.41 379 VAL A N 1
ATOM 3122 C CA . VAL A 1 379 ? -10.779 11.376 -30.408 1.00 51.41 379 VAL A CA 1
ATOM 3123 C C . VAL A 1 379 ? -9.426 11.864 -30.931 1.00 51.41 379 VAL A C 1
ATOM 3125 O O . VAL A 1 379 ? -9.313 12.142 -32.123 1.00 51.41 379 VAL A O 1
ATOM 3128 N N . ASP A 1 380 ? -8.384 11.852 -30.097 1.00 40.69 380 ASP A N 1
ATOM 3129 C CA . ASP A 1 380 ? -7.030 12.241 -30.513 1.00 40.69 380 ASP A CA 1
ATOM 3130 C C . ASP A 1 380 ? -6.420 11.239 -31.509 1.00 40.69 380 ASP A C 1
ATOM 3132 O O . ASP A 1 380 ? -5.781 11.632 -32.485 1.00 40.69 380 ASP A O 1
ATOM 3136 N N . LYS A 1 381 ? -6.683 9.934 -31.342 1.00 39.41 381 LYS A N 1
ATOM 3137 C CA . LYS A 1 381 ? -6.261 8.901 -32.307 1.00 39.41 381 LYS A CA 1
ATOM 3138 C C . LYS A 1 381 ? -7.062 8.935 -33.616 1.00 39.41 381 LYS A C 1
ATOM 3140 O O . LYS A 1 381 ? -6.491 8.654 -34.664 1.00 39.41 381 LYS A O 1
ATOM 3145 N N . LEU A 1 382 ? -8.347 9.306 -33.589 1.00 37.72 382 LEU A N 1
ATOM 3146 C CA . LEU A 1 382 ? -9.159 9.481 -34.805 1.00 37.72 382 LEU A CA 1
ATOM 3147 C C . LEU A 1 382 ? -8.754 10.724 -35.609 1.00 37.72 382 LEU A C 1
ATOM 3149 O O . LEU A 1 382 ? -8.868 10.719 -36.833 1.00 37.72 382 LEU A O 1
ATOM 3153 N N . LEU A 1 383 ? -8.276 11.774 -34.936 1.00 35.88 383 LEU A N 1
ATOM 3154 C CA . LEU A 1 383 ? -7.714 12.959 -35.585 1.00 35.88 383 LEU A CA 1
ATOM 3155 C C . LEU A 1 383 ? -6.341 12.669 -36.202 1.00 35.88 383 LEU A C 1
ATOM 3157 O O . LEU A 1 383 ? -6.077 13.123 -37.311 1.00 35.88 383 LEU A O 1
ATOM 3161 N N . LEU A 1 384 ? -5.511 11.844 -35.556 1.00 30.05 384 LEU A N 1
ATOM 3162 C CA . LEU A 1 384 ? -4.211 11.443 -36.102 1.00 30.05 384 LEU A CA 1
ATOM 3163 C C . LEU A 1 384 ? -4.337 10.579 -37.375 1.00 30.05 384 LEU A C 1
ATOM 3165 O O . LEU A 1 384 ? -3.531 10.723 -38.283 1.00 30.05 384 LEU A O 1
ATOM 3169 N N . VAL A 1 385 ? -5.374 9.736 -37.476 1.00 33.56 385 VAL A N 1
ATOM 3170 C CA . VAL A 1 385 ? -5.658 8.893 -38.663 1.00 33.56 385 VAL A CA 1
ATOM 3171 C C . VAL A 1 385 ? -6.311 9.677 -39.814 1.00 33.56 385 VAL A C 1
ATOM 3173 O O . VAL A 1 385 ? -6.389 9.176 -40.926 1.00 33.56 385 VAL A O 1
ATOM 3176 N N . ARG A 1 386 ? -6.775 10.912 -39.581 1.00 30.92 386 ARG A N 1
ATOM 3177 C CA . ARG A 1 386 ? -7.222 11.821 -40.656 1.00 30.92 386 ARG A CA 1
ATOM 3178 C C . ARG A 1 386 ? -6.131 12.779 -41.146 1.00 30.92 386 ARG A C 1
ATOM 3180 O O . ARG A 1 386 ? -6.353 13.454 -42.146 1.00 30.92 386 ARG A O 1
ATOM 3187 N N . CYS A 1 387 ? -5.000 12.855 -40.443 1.00 33.78 387 CYS A N 1
ATOM 3188 C CA . CYS A 1 387 ? -3.850 13.694 -40.798 1.00 33.78 387 CYS A CA 1
ATOM 3189 C C . CYS A 1 387 ? -2.668 12.903 -41.391 1.00 33.78 387 CYS A C 1
ATOM 3191 O O . CYS A 1 387 ? -1.656 13.512 -41.733 1.00 33.78 387 CYS A O 1
ATOM 3193 N N . ILE A 1 388 ? -2.799 11.580 -41.505 1.00 36.28 388 ILE A N 1
ATOM 3194 C CA . ILE A 1 388 ? -1.953 10.681 -42.306 1.00 36.28 388 ILE A CA 1
ATOM 3195 C C . ILE A 1 388 ? -2.819 10.217 -43.471 1.00 36.28 388 ILE A C 1
ATOM 3197 O O . ILE A 1 388 ? -2.303 10.187 -44.608 1.00 36.28 388 ILE A O 1
#

pLDDT: mean 72.11, std 21.63, range [28.86, 96.62]

Organism: Pristionchus pacificus (NCBI:txid54126)

Secondary structure (DSSP, 8-state):
------------S-S---------THHHHHHHHHHHHHHHHHHHHHHHHHHHGGGSGGGGSHHHHHHHHHHHHHHHHHHHIIIIIGGGG-GGGHHHHHHGGGSSHHHHHHHHHHHHHHHHHHHHHHHHHHHHHHHH-TT--------------EEEEEGGGTEEEEE--HHHHHHHHHHHHHHHHHHHHHHHHHHHHHHHHHHTS-GGGHHHHHHHHHHHHHHHHHHHHHHHHHHHHHHHHHTT-HHHHHHHHHHHHHHHHHHHHHHHHHHHHHHHHHHS--------HHHHHHHHHHHHHHHHHT-TTTTTSSTT-----------------------------HHHHHHHHHHHHHHHHHHHHHHHHHHHHHHHHHHHHHHHTT--

Radius of gyration: 32.5 Å; chains: 1; bounding box: 109×54×86 Å

Foldseek 3Di:
DDDDDPDDDDDDDPPDPPVPVPVDPVVVVVVVVVLLVVLVVLLVVLLVVLVVCVVPVVSVDPLVVLLNVLLVLLNVLSVLCVVPVVCQPPPVCQVVQQVCQVDCVLVVSVVSNLVNLLSLLVSLLVNLVVVLCVLPPVPDDDDDDDDDDADDWGWDQDPLLNTIDIDDDPVRVLVSLVVSLCSLVVSLVSSVVSLVSVVVSVVPDDPVVCVLCVLLSVLSVVSSVLSVVSNVLSVVLVVCVVVVVVNVNSVSVVCNCVSSNVNSSSSSVSSVSNPVSVVPDDPPPPQDVVSVVVVVVVVVVVVVVPPPVVVVPPPPDDDDDDDDDDDDDDDDDDDDDDDDDDDPPPVVVVVVVVVVVVSVCVVVVVVVVVVVVCVVVVVVVVVVVVVD

InterPro domains:
  IPR019426 7TM GPCR, serpentine receptor class v (Srv) [PF10323] (35-146)
  IPR051119 Nematode serpentine receptor-like [PTHR31627] (145-330)